Protein AF-A0A935K3E3-F1 (afdb_monomer)

Structure (mmCIF, N/CA/C/O backbone):
data_AF-A0A935K3E3-F1
#
_entry.id   AF-A0A935K3E3-F1
#
loop_
_atom_site.group_PDB
_atom_site.id
_atom_site.type_symbol
_atom_site.label_atom_id
_atom_site.label_alt_id
_atom_site.label_comp_id
_atom_site.label_asym_id
_atom_site.label_entity_id
_atom_site.label_seq_id
_atom_site.pdbx_PDB_ins_code
_atom_site.Cartn_x
_atom_site.Cartn_y
_atom_site.Cartn_z
_atom_site.occupancy
_atom_site.B_iso_or_equiv
_atom_site.auth_seq_id
_atom_site.auth_comp_id
_atom_site.auth_asym_id
_atom_site.auth_atom_id
_atom_site.pdbx_PDB_model_num
ATOM 1 N N . MET A 1 1 ? -41.004 1.869 31.968 1.00 93.19 1 MET A N 1
ATOM 2 C CA . MET A 1 1 ? -39.914 2.543 31.234 1.00 93.19 1 MET A CA 1
ATOM 3 C C . MET A 1 1 ? -40.500 3.679 30.433 1.00 93.19 1 MET A C 1
ATOM 5 O O . MET A 1 1 ? -41.587 3.502 29.916 1.00 93.19 1 MET A O 1
ATOM 9 N N . VAL A 1 2 ? -39.853 4.835 30.358 1.00 94.00 2 VAL A N 1
ATOM 10 C CA . VAL A 1 2 ? -40.319 5.938 29.501 1.00 94.00 2 VAL A CA 1
ATOM 11 C C . VAL A 1 2 ? -40.172 5.531 28.027 1.00 94.00 2 VAL A C 1
ATOM 13 O O . VAL A 1 2 ? -39.195 4.875 27.668 1.00 94.00 2 VAL A O 1
ATOM 16 N N . SER A 1 3 ? -41.163 5.844 27.190 1.00 93.00 3 SER A N 1
ATOM 17 C CA . SER A 1 3 ? -41.117 5.641 25.734 1.00 93.00 3 SER A CA 1
ATOM 18 C C . SER A 1 3 ? -40.146 6.605 25.048 1.00 93.00 3 SER A C 1
ATOM 20 O O . SER A 1 3 ? -39.813 7.651 25.595 1.00 93.00 3 SER A O 1
ATOM 22 N N . GLU A 1 4 ? -39.732 6.296 23.814 1.00 88.06 4 GLU A N 1
ATOM 23 C CA . GLU A 1 4 ? -38.853 7.179 23.023 1.00 88.06 4 GLU A CA 1
ATOM 24 C C . GLU A 1 4 ? -39.423 8.593 22.828 1.00 88.06 4 GLU A C 1
ATOM 26 O O . GLU A 1 4 ? -38.672 9.563 22.813 1.00 88.06 4 GLU A O 1
ATOM 31 N N . ASP A 1 5 ? -40.750 8.726 22.730 1.00 90.44 5 ASP A N 1
ATOM 32 C CA . ASP A 1 5 ? -41.430 10.023 22.613 1.00 90.44 5 ASP A CA 1
ATOM 33 C C . ASP A 1 5 ? -41.485 10.823 23.933 1.00 90.44 5 ASP A C 1
ATOM 35 O O . ASP A 1 5 ? -41.884 11.986 23.932 1.00 90.44 5 ASP A O 1
ATOM 39 N N . GLY A 1 6 ? -41.099 10.218 25.063 1.00 91.50 6 GLY A N 1
ATOM 40 C CA . GLY A 1 6 ? -41.090 10.849 26.382 1.00 91.50 6 GLY A CA 1
ATOM 41 C C . GLY A 1 6 ? -42.466 11.085 27.016 1.00 91.50 6 GLY A C 1
ATOM 42 O O . GLY A 1 6 ? -42.538 11.733 28.059 1.00 91.50 6 GLY A O 1
ATOM 43 N N . THR A 1 7 ? -43.554 10.591 26.418 1.00 94.56 7 THR A N 1
ATOM 44 C CA . THR A 1 7 ? -44.937 10.915 26.829 1.00 94.56 7 THR A CA 1
ATOM 45 C C . THR A 1 7 ? -45.697 9.756 27.473 1.00 94.56 7 THR A C 1
ATOM 47 O O . THR A 1 7 ? -46.700 9.988 28.150 1.00 94.56 7 THR A O 1
ATOM 50 N N . HIS A 1 8 ? -45.215 8.519 27.333 1.00 95.44 8 HIS A N 1
ATOM 51 C CA . HIS A 1 8 ? -45.858 7.322 27.874 1.00 95.44 8 HIS A CA 1
ATOM 52 C C . HIS A 1 8 ? -44.864 6.438 28.645 1.00 95.44 8 HIS A C 1
ATOM 54 O O . HIS A 1 8 ? -43.644 6.532 28.504 1.00 95.44 8 HIS A O 1
ATOM 60 N N . LEU A 1 9 ? -45.393 5.548 29.479 1.00 94.44 9 LEU A N 1
ATOM 61 C CA . LEU A 1 9 ? -44.672 4.479 30.148 1.00 94.44 9 LEU A CA 1
ATOM 62 C C . LEU A 1 9 ? -44.964 3.156 29.439 1.00 94.44 9 LEU A C 1
ATOM 64 O O . LEU A 1 9 ? -46.111 2.736 29.328 1.00 94.44 9 LEU A O 1
ATOM 68 N N . ARG A 1 10 ? -43.910 2.474 29.004 1.00 94.25 10 ARG A N 1
ATOM 69 C CA . ARG A 1 10 ? -43.918 1.082 28.558 1.00 94.25 10 ARG A CA 1
ATOM 70 C C . ARG A 1 10 ? -43.679 0.132 29.719 1.00 94.25 10 ARG A C 1
ATOM 72 O O . ARG A 1 10 ? -42.828 0.400 30.579 1.00 94.25 10 ARG A O 1
ATOM 79 N N . LEU A 1 11 ? -44.405 -0.977 29.752 1.00 92.38 11 LEU A N 1
ATOM 80 C CA . LEU A 1 11 ? -44.242 -1.971 30.806 1.00 92.38 11 LEU A CA 1
ATOM 81 C C . LEU A 1 11 ? -42.907 -2.709 30.630 1.00 92.38 11 LEU A C 1
ATOM 83 O O . LEU A 1 11 ? -42.666 -3.324 29.600 1.00 92.38 11 LEU A O 1
ATOM 87 N N . GLY A 1 12 ? -42.033 -2.638 31.639 1.00 89.06 12 GLY A N 1
ATOM 88 C CA . GLY A 1 12 ? -40.758 -3.367 31.631 1.00 89.06 12 GLY A CA 1
ATOM 89 C C . GLY A 1 12 ? -40.903 -4.803 32.139 1.00 89.06 12 GLY A C 1
ATOM 90 O O . GLY A 1 12 ? -40.470 -5.743 31.484 1.00 89.06 12 GLY A O 1
ATOM 91 N N . ALA A 1 13 ? -41.528 -4.967 33.310 1.00 89.81 13 ALA A N 1
ATOM 92 C CA . ALA A 1 13 ? -41.829 -6.262 33.914 1.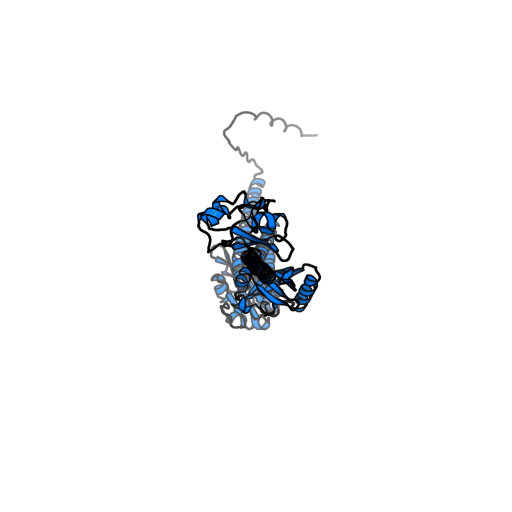00 89.81 13 ALA A CA 1
ATOM 93 C C . ALA A 1 13 ? -42.978 -6.130 34.929 1.00 89.81 13 ALA A C 1
ATOM 95 O O . ALA A 1 13 ? -43.003 -5.176 35.706 1.00 89.81 13 ALA A O 1
ATOM 96 N N . ALA A 1 14 ? -43.899 -7.097 34.951 1.00 89.56 14 ALA A N 1
ATOM 97 C CA . ALA A 1 14 ? -44.914 -7.243 36.000 1.00 89.56 14 ALA A CA 1
ATOM 98 C C . ALA A 1 14 ? -45.371 -8.712 36.124 1.00 89.56 14 ALA A C 1
ATOM 100 O O . ALA A 1 14 ? -46.440 -9.074 35.636 1.00 89.56 14 ALA A O 1
ATOM 101 N N . PRO A 1 15 ? -44.567 -9.578 36.766 1.00 85.88 15 PRO A N 1
ATOM 102 C CA . PRO A 1 15 ? -44.770 -11.030 36.735 1.00 85.88 15 PRO A CA 1
ATOM 103 C C . PRO A 1 15 ? -46.041 -11.510 37.453 1.00 85.88 15 PRO A C 1
ATOM 105 O O . PRO A 1 15 ? -46.541 -12.583 37.140 1.00 85.88 15 PRO A O 1
ATOM 108 N N . ASN A 1 16 ? -46.566 -10.721 38.395 1.00 86.69 16 ASN A N 1
ATOM 109 C CA . ASN A 1 16 ? -47.727 -11.092 39.213 1.00 86.69 16 ASN A CA 1
ATOM 110 C C . ASN A 1 16 ? -49.051 -10.486 38.713 1.00 86.69 16 ASN A C 1
ATOM 112 O O . ASN A 1 16 ? -50.074 -10.651 39.371 1.00 86.69 16 ASN A O 1
ATOM 116 N N . LEU A 1 17 ? -49.045 -9.763 37.587 1.00 84.75 17 LEU A N 1
ATOM 117 C CA . LEU A 1 17 ? -50.260 -9.203 36.987 1.00 84.75 17 LEU A CA 1
ATOM 118 C C . LEU A 1 17 ? -50.768 -10.092 35.851 1.00 84.75 17 LEU A C 1
ATOM 120 O O . LEU A 1 17 ? -49.971 -10.660 35.101 1.00 84.75 17 LEU A O 1
ATOM 124 N N . SER A 1 18 ? -52.094 -10.160 35.689 1.00 87.69 18 SER A N 1
ATOM 125 C CA . SER A 1 18 ? -52.724 -10.832 34.545 1.00 87.69 18 SER A CA 1
ATOM 126 C C . SER A 1 18 ? -52.321 -10.182 33.215 1.00 87.69 18 SER A C 1
ATOM 128 O O . SER A 1 18 ? -51.931 -9.015 33.185 1.00 87.69 18 SER A O 1
ATOM 130 N N . GLU A 1 19 ? -52.473 -10.890 32.090 1.00 86.69 19 GLU A N 1
ATOM 131 C CA . GLU A 1 19 ? -52.198 -10.316 30.760 1.00 86.69 19 GLU A CA 1
ATOM 132 C C . GLU A 1 19 ? -52.989 -9.028 30.489 1.00 86.69 19 GLU A C 1
ATOM 134 O O . GLU A 1 19 ? -52.456 -8.084 29.905 1.00 86.69 19 GLU A O 1
ATOM 139 N N . ASN A 1 20 ? -54.249 -8.965 30.933 1.00 85.38 20 ASN A N 1
ATOM 140 C CA . ASN A 1 20 ? -55.072 -7.763 30.801 1.00 85.38 20 ASN A CA 1
ATOM 141 C C . ASN A 1 20 ? -54.522 -6.615 31.657 1.00 85.38 20 ASN A C 1
ATOM 143 O O . ASN A 1 20 ? -54.441 -5.485 31.179 1.00 85.38 20 ASN A O 1
ATOM 147 N N . GLY A 1 21 ? -54.073 -6.909 32.881 1.00 84.50 21 GLY A N 1
ATOM 148 C CA . GLY A 1 21 ? -53.393 -5.936 33.737 1.00 84.50 21 GLY A CA 1
ATOM 149 C C . GLY A 1 21 ? -52.089 -5.427 33.120 1.00 84.50 21 GLY A C 1
ATOM 150 O O . GLY A 1 21 ? -51.842 -4.225 33.107 1.00 84.50 21 GLY A O 1
ATOM 151 N N . GLN A 1 22 ? -51.282 -6.314 32.533 1.00 89.44 22 GLN A N 1
ATOM 152 C CA . GLN A 1 22 ? -50.041 -5.937 31.852 1.00 89.44 22 GLN A CA 1
ATOM 153 C C . GLN A 1 22 ? -50.304 -5.027 30.642 1.00 89.44 22 GLN A C 1
ATOM 155 O O . GLN A 1 22 ? -49.686 -3.970 30.529 1.00 89.44 22 GLN A O 1
ATOM 160 N N . LYS A 1 23 ? -51.268 -5.376 29.779 1.00 87.94 23 LYS A N 1
ATOM 161 C CA . LYS A 1 23 ? -51.659 -4.553 28.617 1.00 87.94 23 LYS A CA 1
ATOM 162 C C . LYS A 1 23 ? -52.203 -3.187 29.014 1.00 87.94 23 LYS A C 1
ATOM 164 O O . LYS A 1 23 ? -51.971 -2.217 28.307 1.00 87.94 23 LYS A O 1
ATOM 169 N N . ALA A 1 24 ? -52.924 -3.107 30.127 1.00 84.88 24 ALA A N 1
ATOM 170 C CA . ALA A 1 24 ? -53.467 -1.843 30.601 1.00 84.88 24 ALA A CA 1
ATOM 171 C C . ALA A 1 24 ? -52.401 -0.896 31.176 1.00 84.88 24 ALA A C 1
ATOM 173 O O . ALA A 1 24 ? -52.590 0.320 31.175 1.00 84.88 24 ALA A O 1
ATOM 174 N N . LEU A 1 25 ? -51.292 -1.444 31.683 1.00 87.00 25 LEU A N 1
ATOM 175 C CA . LEU A 1 25 ? -50.158 -0.659 32.169 1.00 87.00 25 LEU A CA 1
ATOM 176 C C . LEU A 1 25 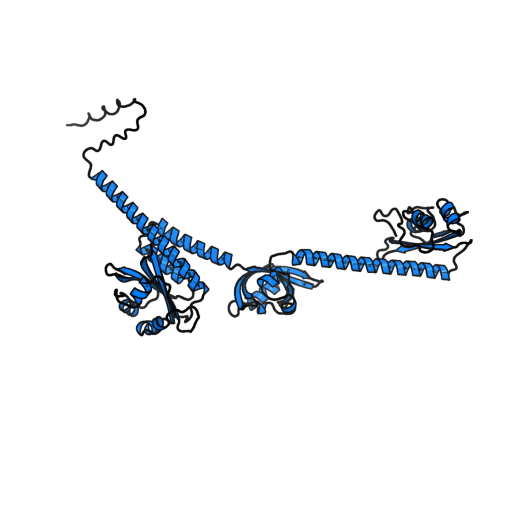? -49.158 -0.306 31.056 1.00 87.00 25 LEU A C 1
ATOM 178 O O . LEU A 1 25 ? -48.450 0.694 31.179 1.00 87.00 25 LEU A O 1
ATOM 182 N N . ASP A 1 26 ? -49.085 -1.098 29.984 1.00 90.12 26 ASP A N 1
ATOM 183 C CA . ASP A 1 26 ? -48.205 -0.835 28.846 1.00 90.12 26 ASP A CA 1
ATOM 184 C C . ASP A 1 26 ? -48.775 0.248 27.914 1.00 90.12 26 ASP A C 1
ATOM 186 O O . ASP A 1 26 ? -49.780 0.052 27.235 1.00 90.12 26 ASP A O 1
ATOM 190 N N . GLY A 1 27 ? -48.117 1.408 27.864 1.00 90.50 27 GLY A N 1
ATOM 191 C CA . GLY A 1 27 ? -48.594 2.594 27.145 1.00 90.50 27 GLY A CA 1
ATOM 192 C C . GLY A 1 27 ? -49.319 3.611 28.032 1.00 90.50 27 GLY A C 1
ATOM 193 O O . GLY A 1 27 ? -49.959 4.523 27.517 1.00 90.50 27 GLY A O 1
ATOM 194 N N . MET A 1 28 ? -49.216 3.489 29.358 1.00 90.81 28 MET A N 1
ATOM 195 C CA . MET A 1 28 ? -49.778 4.453 30.309 1.00 90.81 28 MET A CA 1
ATOM 196 C C . MET A 1 28 ? -49.213 5.864 30.075 1.00 90.81 28 MET A C 1
ATOM 198 O O . MET A 1 28 ? -48.002 6.039 30.017 1.00 90.81 28 MET A O 1
ATOM 202 N N . ALA A 1 29 ? -50.061 6.889 29.993 1.00 94.06 29 ALA A N 1
ATOM 203 C CA . ALA A 1 29 ? -49.600 8.267 29.812 1.00 94.06 29 ALA A CA 1
ATOM 204 C C . ALA A 1 29 ? -48.823 8.798 31.033 1.00 94.06 29 ALA A C 1
ATOM 206 O O . ALA A 1 29 ? -49.185 8.546 32.185 1.00 94.06 29 ALA A O 1
ATOM 207 N N . ILE A 1 30 ? -47.782 9.593 30.778 1.00 95.69 30 ILE A N 1
ATOM 208 C CA . ILE A 1 30 ? -47.071 10.364 31.802 1.00 95.69 30 ILE A CA 1
ATOM 209 C C . ILE A 1 30 ? -47.857 11.656 32.040 1.00 95.69 30 ILE A C 1
ATOM 211 O O . ILE A 1 30 ? -47.623 12.677 31.393 1.00 95.69 30 ILE A O 1
ATOM 215 N N . ALA A 1 31 ? -48.828 11.604 32.950 1.00 94.88 31 ALA A N 1
ATOM 216 C CA . ALA A 1 31 ? -49.667 12.747 33.289 1.00 94.88 31 ALA A CA 1
ATOM 217 C C . ALA A 1 31 ? -50.160 12.699 34.741 1.00 94.88 31 ALA A C 1
ATOM 219 O O . ALA A 1 31 ? -50.193 11.652 35.392 1.00 94.88 31 ALA A O 1
ATOM 220 N N . GLU A 1 32 ? -50.564 13.865 35.241 1.00 94.88 32 GLU A N 1
ATOM 221 C CA . GLU A 1 32 ? -51.205 14.010 36.544 1.00 94.88 32 GLU A CA 1
ATOM 222 C C . GLU A 1 32 ? -52.512 13.203 36.607 1.00 94.88 32 GLU A C 1
ATOM 224 O O . GLU A 1 32 ? -53.342 13.280 35.702 1.00 94.88 32 GLU A O 1
ATOM 229 N N . GLY A 1 33 ? -52.712 12.440 37.684 1.00 90.88 33 GLY A N 1
ATOM 230 C CA . GLY A 1 33 ? -53.932 11.653 37.881 1.00 90.88 33 GLY A CA 1
ATOM 231 C C . GLY A 1 33 ? -53.968 10.305 37.155 1.00 90.88 33 GLY A C 1
ATOM 232 O O . GLY A 1 33 ? -54.998 9.636 37.184 1.00 90.88 33 GLY A O 1
ATOM 233 N N . VAL A 1 34 ? -52.867 9.878 36.530 1.00 91.88 34 VAL A N 1
ATOM 234 C CA . VAL A 1 34 ? -52.783 8.605 35.796 1.00 91.88 34 VAL A CA 1
ATOM 235 C C . VAL A 1 34 ? -52.111 7.541 36.666 1.00 91.88 34 VAL A C 1
ATOM 237 O O . VAL A 1 34 ? -50.931 7.223 36.514 1.00 91.88 34 VAL A O 1
ATOM 240 N N . GLY A 1 35 ? -52.862 7.004 37.630 1.00 91.75 35 GLY A N 1
ATOM 241 C CA . GLY A 1 35 ? -52.380 5.985 38.565 1.00 91.75 35 GLY A CA 1
ATOM 242 C C . GLY A 1 35 ? -51.207 6.461 39.429 1.00 91.75 35 GLY A C 1
ATOM 243 O O . GLY A 1 35 ? -50.844 7.640 39.434 1.00 91.75 35 GLY A O 1
ATOM 244 N N . ALA A 1 36 ? -50.587 5.539 40.170 1.00 92.50 36 ALA A N 1
ATOM 245 C CA . ALA A 1 36 ? -49.370 5.852 40.923 1.00 92.50 36 ALA A CA 1
ATOM 246 C C . ALA A 1 36 ? -48.189 6.120 39.969 1.00 92.50 36 ALA A C 1
ATOM 248 O O . ALA A 1 36 ? -47.528 7.149 40.082 1.0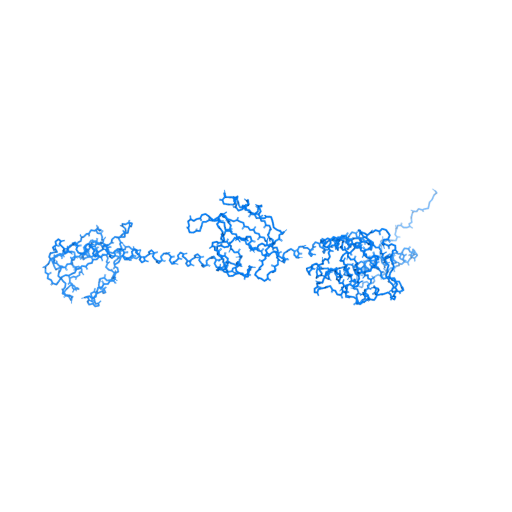0 92.50 36 ALA A O 1
ATOM 249 N N . SER A 1 37 ? -47.971 5.238 38.987 1.00 93.56 37 SER A N 1
ATOM 250 C CA . SER A 1 37 ? -46.815 5.283 38.081 1.00 93.56 37 SER A CA 1
ATOM 251 C C . SER A 1 37 ? -46.819 6.486 37.132 1.00 93.56 37 SER A C 1
ATOM 253 O O . SER A 1 37 ? -45.843 7.231 37.100 1.00 93.56 37 SER A O 1
ATOM 255 N N . GLY A 1 38 ? -47.907 6.736 36.395 1.00 94.31 38 GLY A N 1
ATOM 256 C CA . GLY A 1 38 ? -47.985 7.871 35.464 1.00 94.31 38 GLY A CA 1
ATOM 257 C C . GLY A 1 38 ? -47.854 9.213 36.185 1.00 94.31 38 GLY A C 1
ATOM 258 O O . GLY A 1 38 ? -47.096 10.083 35.752 1.00 94.31 38 GLY A O 1
ATOM 259 N N . THR A 1 39 ? -48.486 9.334 37.357 1.00 95.50 39 THR A N 1
ATOM 260 C CA . THR A 1 39 ? -48.362 10.533 38.196 1.00 95.50 39 THR A CA 1
ATOM 261 C C . THR A 1 39 ? -46.947 10.699 38.763 1.00 95.50 39 THR A C 1
ATOM 263 O O . THR A 1 39 ? -46.427 11.814 38.767 1.00 95.50 39 THR A O 1
ATOM 266 N N . ALA A 1 40 ? -46.290 9.624 39.219 1.00 95.38 40 ALA A N 1
ATOM 267 C CA . ALA A 1 40 ? -44.921 9.695 39.744 1.00 95.38 40 ALA A CA 1
ATOM 268 C C . ALA A 1 40 ? -43.911 10.118 38.671 1.00 95.38 40 ALA A C 1
ATOM 270 O O . ALA A 1 40 ? -43.046 10.961 38.922 1.00 95.38 40 ALA A O 1
ATOM 271 N N . ALA A 1 41 ? -44.063 9.583 37.458 1.00 96.00 41 ALA A N 1
ATOM 272 C CA . ALA A 1 41 ? -43.296 9.991 36.290 1.00 96.00 41 ALA A CA 1
ATOM 273 C C . ALA A 1 41 ? -43.505 11.480 35.969 1.00 96.00 41 ALA A C 1
ATOM 275 O O . ALA A 1 41 ? -42.532 12.219 35.819 1.00 96.00 41 ALA A O 1
ATOM 276 N N . PHE A 1 42 ? -44.761 11.935 35.926 1.00 96.25 42 PHE A N 1
ATOM 277 C CA . PHE A 1 42 ? -45.110 13.322 35.607 1.00 96.25 42 PHE A CA 1
ATOM 278 C C . PHE A 1 42 ? -44.557 14.308 36.640 1.00 96.25 42 PHE A C 1
ATOM 280 O O . PHE A 1 42 ? -43.928 15.306 36.290 1.00 96.25 42 PHE A O 1
ATOM 287 N N . ARG A 1 43 ? -44.744 14.000 37.927 1.00 95.75 43 ARG A N 1
ATOM 288 C CA . ARG A 1 43 ? -44.279 14.839 39.038 1.00 95.75 43 ARG A CA 1
ATOM 289 C C . ARG A 1 43 ? -42.775 14.747 39.277 1.00 95.75 43 ARG A C 1
ATOM 291 O O . ARG A 1 43 ? -42.246 15.579 40.009 1.00 95.75 43 ARG A O 1
ATOM 298 N N . LYS A 1 44 ? -42.097 13.737 38.715 1.00 94.81 44 LYS A N 1
ATOM 299 C CA . LYS A 1 44 ? -40.707 13.375 39.050 1.00 94.81 44 LYS A CA 1
ATOM 300 C C . LYS A 1 44 ? -40.507 13.205 40.560 1.00 94.81 44 LYS A C 1
ATOM 302 O O . LYS A 1 44 ? -39.474 13.568 41.116 1.00 94.81 44 LYS A O 1
ATOM 307 N N . ALA A 1 45 ? -41.520 12.661 41.221 1.00 94.38 45 ALA A N 1
ATOM 308 C CA . ALA A 1 45 ? -41.554 12.483 42.660 1.00 94.38 45 ALA A CA 1
ATOM 309 C C . ALA A 1 45 ? -42.337 11.221 43.002 1.00 94.38 45 ALA A C 1
ATOM 311 O O . ALA A 1 45 ? -43.215 10.794 42.255 1.00 94.38 45 ALA A O 1
ATOM 312 N N . ARG A 1 46 ? -42.021 10.651 44.160 1.00 93.25 46 ARG A N 1
ATOM 313 C CA . ARG A 1 46 ? -42.763 9.552 44.771 1.00 93.25 46 ARG A CA 1
ATOM 314 C C . ARG A 1 46 ? -44.264 9.845 44.814 1.00 93.25 46 ARG A C 1
ATOM 316 O O . ARG A 1 46 ? -44.676 10.939 45.209 1.00 93.25 46 ARG A O 1
ATOM 323 N N . VAL A 1 47 ? -45.075 8.845 44.473 1.00 94.31 47 VAL A N 1
ATOM 324 C CA . VAL A 1 47 ? -46.537 8.900 44.600 1.00 94.31 47 VAL A CA 1
ATOM 325 C C . VAL A 1 47 ? -47.046 7.641 45.285 1.00 94.31 47 VAL A C 1
ATOM 327 O O . VAL A 1 47 ? -46.699 6.526 44.903 1.00 94.31 47 VAL A O 1
ATOM 330 N N . GLU A 1 48 ? -47.921 7.844 46.263 1.00 92.56 48 GLU A N 1
ATOM 331 C CA . GLU A 1 48 ? -48.648 6.795 46.969 1.00 92.56 48 GLU A CA 1
ATOM 332 C C . GLU A 1 48 ? -50.155 6.989 46.766 1.00 92.56 48 GLU A C 1
ATOM 334 O O . GLU A 1 48 ? -50.667 8.114 46.733 1.00 92.56 48 GLU A O 1
ATOM 339 N N . ILE A 1 49 ? -50.856 5.873 46.606 1.00 92.56 49 ILE A N 1
ATOM 340 C CA . ILE A 1 49 ? -52.307 5.749 46.595 1.00 92.56 49 ILE A CA 1
ATOM 341 C C . ILE A 1 49 ? -52.645 4.680 47.629 1.00 92.56 49 ILE A C 1
ATOM 343 O O . ILE A 1 49 ? -52.386 3.503 47.396 1.00 92.56 49 ILE A O 1
ATOM 347 N N . GLN A 1 50 ? -53.228 5.084 48.757 1.00 91.56 50 GLN A N 1
ATOM 348 C CA . GLN A 1 50 ? -53.625 4.152 49.823 1.00 91.56 50 GLN A CA 1
ATOM 349 C C . GLN A 1 50 ? -54.834 3.300 49.416 1.00 91.56 50 GLN A C 1
ATOM 351 O O . GLN A 1 50 ? -54.954 2.151 49.831 1.00 91.56 50 GLN A O 1
ATOM 356 N N . ASN A 1 51 ? -55.711 3.867 48.580 1.00 92.19 51 ASN A N 1
ATOM 357 C CA . ASN A 1 51 ? -56.924 3.223 48.098 1.00 92.19 51 ASN A CA 1
ATOM 358 C C . ASN A 1 51 ? -57.310 3.753 46.702 1.00 92.19 51 ASN A C 1
ATOM 360 O O . ASN A 1 51 ? -57.747 4.893 46.541 1.00 92.19 51 ASN A O 1
ATOM 364 N N . ILE A 1 52 ? -57.146 2.921 45.671 1.00 91.31 52 ILE A N 1
ATOM 365 C CA . ILE A 1 52 ? -57.396 3.242 44.253 1.00 91.31 52 ILE A CA 1
ATOM 366 C C . ILE A 1 52 ? -58.874 3.575 43.981 1.00 91.31 52 ILE A C 1
ATOM 368 O O . ILE A 1 52 ? -59.190 4.344 43.064 1.00 91.31 52 ILE A O 1
ATOM 372 N N . PHE A 1 53 ? -59.798 3.033 44.777 1.00 91.25 53 PHE A N 1
ATOM 373 C CA . PHE A 1 53 ? -61.236 3.228 44.585 1.00 91.25 53 PHE A CA 1
ATOM 374 C C . PHE A 1 53 ? -61.735 4.570 45.129 1.00 91.25 53 PHE A C 1
ATOM 376 O O . PHE A 1 53 ? -62.757 5.071 44.657 1.00 91.25 53 PHE A O 1
ATOM 383 N N . THR A 1 54 ? -61.002 5.192 46.056 1.00 92.69 54 THR A N 1
ATOM 384 C CA . THR A 1 54 ? -61.353 6.496 46.641 1.00 92.69 54 THR A CA 1
ATOM 385 C C . THR A 1 54 ? -60.443 7.627 46.162 1.00 92.69 54 THR A C 1
ATOM 387 O O . THR A 1 54 ? -60.909 8.757 46.017 1.00 92.69 54 THR A O 1
ATOM 390 N N . ASP A 1 55 ? -59.180 7.343 45.833 1.00 92.31 55 ASP A N 1
ATOM 391 C CA . ASP A 1 55 ? -58.228 8.346 45.355 1.00 92.31 55 ASP A CA 1
ATOM 392 C C . ASP A 1 55 ? -58.535 8.778 43.900 1.00 92.31 55 ASP A C 1
ATOM 394 O O . ASP A 1 55 ? -58.707 7.921 43.022 1.00 92.31 55 ASP A O 1
ATOM 398 N N . PRO A 1 56 ? -58.574 10.093 43.594 1.00 91.06 56 PRO A N 1
ATOM 399 C CA . PRO A 1 56 ? -58.777 10.593 42.233 1.00 91.06 56 PRO A CA 1
ATOM 400 C C . PRO A 1 56 ? -57.750 10.076 41.216 1.00 91.06 56 PRO A C 1
ATOM 402 O O . PRO A 1 56 ? -58.110 9.802 40.074 1.00 91.06 56 PRO A O 1
ATOM 405 N N . LYS A 1 57 ? -56.488 9.872 41.626 1.00 91.44 57 LYS A N 1
ATOM 406 C CA . LYS A 1 57 ? -55.415 9.360 40.751 1.00 91.44 57 LYS A CA 1
ATOM 407 C C . LYS A 1 57 ? -55.668 7.916 40.303 1.00 91.44 57 LYS A C 1
ATOM 409 O O . LYS A 1 57 ? -55.109 7.469 39.309 1.00 91.44 57 LYS A O 1
ATOM 414 N N . GLY A 1 58 ? -56.493 7.169 41.038 1.00 87.50 58 GLY A N 1
ATOM 415 C CA . GLY A 1 58 ? -56.844 5.786 40.722 1.00 87.50 58 GLY A CA 1
ATOM 416 C C . GLY A 1 58 ? -57.988 5.641 39.716 1.00 87.50 58 GLY A C 1
ATOM 417 O O . GLY A 1 58 ? -58.190 4.543 39.203 1.00 87.50 58 GLY A O 1
ATOM 418 N N . GLN A 1 59 ? -58.727 6.716 39.405 1.00 89.62 59 GLN A N 1
ATOM 419 C CA . GLN A 1 59 ? -60.008 6.651 38.685 1.00 89.62 59 GLN A CA 1
ATOM 420 C C . GLN A 1 59 ? -59.933 5.884 37.357 1.00 89.62 59 GLN A C 1
ATOM 422 O O . GLN A 1 59 ? -60.788 5.039 37.101 1.00 89.62 59 GLN A O 1
ATOM 427 N N . ALA A 1 60 ? -58.903 6.138 36.546 1.00 86.44 60 ALA A N 1
ATOM 428 C CA . ALA A 1 60 ? -58.727 5.501 35.239 1.00 86.44 60 ALA A CA 1
ATOM 429 C C . ALA A 1 60 ? -58.387 3.998 35.313 1.00 86.44 60 ALA A C 1
ATOM 431 O O . ALA A 1 60 ? -58.523 3.295 34.317 1.00 86.44 60 ALA A O 1
ATOM 432 N N . PHE A 1 61 ? -57.970 3.496 36.481 1.00 87.81 61 PHE A N 1
ATOM 433 C CA . PHE A 1 61 ? -57.471 2.129 36.659 1.00 87.81 61 PHE A CA 1
ATOM 434 C C . PHE A 1 61 ? -58.333 1.273 37.594 1.00 87.81 61 PHE A C 1
ATOM 436 O O . PHE A 1 61 ? -57.972 0.130 37.846 1.00 87.81 61 PHE A O 1
ATOM 443 N N . ARG A 1 62 ? -59.479 1.770 38.088 1.00 90.25 62 ARG A N 1
ATOM 444 C CA . ARG A 1 62 ? -60.330 1.046 39.058 1.00 90.25 62 ARG A CA 1
ATOM 445 C C . ARG A 1 62 ? -60.808 -0.314 38.559 1.00 90.25 62 ARG A C 1
ATOM 447 O O . ARG A 1 62 ? -60.745 -1.274 39.310 1.00 90.25 62 ARG A O 1
ATOM 454 N N . GLN A 1 63 ? -61.236 -0.397 37.300 1.00 88.00 63 GLN A N 1
ATOM 455 C CA . GLN A 1 63 ? -61.691 -1.660 36.716 1.00 88.00 63 GLN A CA 1
ATOM 456 C C . GLN A 1 63 ? -60.558 -2.699 36.678 1.00 88.00 63 GLN A C 1
ATOM 458 O O . GLN A 1 63 ? -60.722 -3.827 37.123 1.00 88.00 63 GLN A O 1
ATOM 463 N N . ILE A 1 64 ? -59.374 -2.292 36.214 1.00 86.44 64 ILE A N 1
ATOM 464 C CA . ILE A 1 64 ? -58.189 -3.162 36.164 1.00 86.44 64 ILE A CA 1
ATOM 465 C C . ILE A 1 64 ? -57.733 -3.544 37.576 1.00 86.44 64 ILE A C 1
ATOM 467 O O . ILE A 1 64 ? -57.304 -4.674 37.803 1.00 86.44 64 ILE A O 1
ATOM 471 N N . ALA A 1 65 ? -57.822 -2.608 38.521 1.00 87.62 65 ALA A N 1
ATOM 472 C CA . ALA A 1 65 ? -57.494 -2.834 39.918 1.00 87.62 65 ALA A CA 1
ATOM 473 C C . ALA A 1 65 ? -58.437 -3.869 40.551 1.00 87.62 65 ALA A C 1
ATOM 475 O O . ALA A 1 65 ? -57.957 -4.786 41.205 1.00 87.62 65 ALA A O 1
ATOM 476 N N . GLU A 1 66 ? -59.743 -3.805 40.284 1.00 89.00 66 GLU A N 1
ATOM 477 C CA . GLU A 1 66 ? -60.721 -4.804 40.736 1.00 89.00 66 GLU A CA 1
ATOM 478 C C . GLU A 1 66 ? -60.439 -6.193 40.143 1.00 89.00 66 GLU A C 1
ATOM 480 O O . GLU A 1 66 ? -60.337 -7.172 40.880 1.00 89.00 66 GLU A O 1
ATOM 485 N N . GLU A 1 67 ? -60.206 -6.275 38.830 1.00 86.62 67 GLU A N 1
ATOM 486 C CA . GLU A 1 67 ? -59.910 -7.534 38.127 1.00 86.62 67 GLU A CA 1
ATOM 487 C C . GLU A 1 67 ? -58.610 -8.212 38.601 1.00 86.62 67 GLU A C 1
ATOM 489 O O . GLU A 1 67 ? -58.479 -9.432 38.508 1.00 86.62 67 GLU A O 1
ATOM 494 N N . ASN A 1 68 ? -57.643 -7.436 39.103 1.00 84.31 68 ASN A N 1
ATOM 495 C CA . ASN A 1 68 ? -56.337 -7.930 39.553 1.00 84.31 68 ASN A CA 1
ATOM 496 C C . ASN A 1 68 ? -56.173 -7.908 41.083 1.00 84.31 68 ASN A C 1
ATOM 498 O O . ASN A 1 68 ? -55.079 -8.187 41.573 1.00 84.31 68 ASN A O 1
ATOM 502 N N . GLY A 1 69 ? -57.227 -7.572 41.835 1.00 87.31 69 GLY A N 1
ATOM 503 C CA . GLY A 1 69 ? -57.181 -7.482 43.295 1.00 87.31 69 GLY A CA 1
ATOM 504 C C . GLY A 1 69 ? -56.154 -6.469 43.808 1.00 87.31 69 GLY A C 1
ATOM 505 O O . GLY A 1 69 ? -55.439 -6.759 44.760 1.00 87.31 69 GLY A O 1
ATOM 506 N N . LEU A 1 70 ? -56.033 -5.310 43.160 1.00 88.31 70 LEU A N 1
ATOM 507 C CA . LEU A 1 70 ? -55.151 -4.212 43.558 1.00 88.31 70 LEU A CA 1
ATOM 508 C C . LEU A 1 70 ? -55.966 -3.140 44.283 1.00 88.31 70 LEU A C 1
ATOM 510 O O . LEU A 1 70 ? -57.010 -2.705 43.803 1.00 88.31 70 LEU A O 1
ATOM 514 N N . PHE A 1 71 ? -55.467 -2.673 45.418 1.00 90.31 71 PHE A N 1
ATOM 515 C CA . PHE A 1 71 ? -56.170 -1.733 46.287 1.00 90.31 71 PHE A CA 1
ATOM 516 C C . PHE A 1 71 ? -55.320 -0.504 46.588 1.00 90.31 71 PHE A C 1
ATOM 518 O O . PHE A 1 71 ? -55.799 0.617 46.446 1.00 90.31 71 PHE A O 1
ATOM 525 N N . ALA A 1 72 ? -54.041 -0.700 46.904 1.00 90.62 72 ALA A N 1
ATOM 526 C CA . ALA A 1 72 ? -53.072 0.372 47.098 1.00 90.62 72 ALA A CA 1
ATOM 527 C C . ALA A 1 72 ? -51.953 0.290 46.053 1.00 90.62 72 ALA A C 1
ATOM 529 O O . ALA A 1 72 ? -51.641 -0.786 45.534 1.00 90.62 72 ALA A O 1
ATOM 530 N N . GLY A 1 73 ? -51.333 1.427 45.750 1.00 89.69 73 GLY A N 1
ATOM 531 C CA . GLY A 1 73 ? -50.249 1.531 44.783 1.00 89.69 73 GLY A CA 1
ATOM 532 C C . GLY A 1 73 ? -49.201 2.545 45.209 1.00 89.69 73 GLY A C 1
ATOM 533 O O . GLY A 1 73 ? -49.519 3.651 45.636 1.00 89.69 73 GLY A O 1
ATOM 534 N N . TRP A 1 74 ? -47.943 2.177 45.040 1.00 90.69 74 TRP A N 1
ATOM 535 C CA . TRP A 1 74 ? -46.784 3.009 45.305 1.00 90.69 74 TRP A CA 1
ATOM 536 C C . TRP A 1 74 ? -45.917 3.061 44.060 1.00 90.69 74 TRP A C 1
ATOM 538 O O . TRP A 1 74 ? -45.672 2.020 43.456 1.00 90.69 74 TRP A O 1
ATOM 548 N N . ALA A 1 75 ? -45.415 4.237 43.693 1.00 93.12 75 ALA A N 1
ATOM 549 C CA . ALA A 1 75 ? -44.471 4.380 42.595 1.00 93.12 75 ALA A CA 1
ATOM 550 C C . ALA A 1 75 ? -43.319 5.325 42.948 1.00 93.12 75 ALA A C 1
ATOM 552 O O . ALA A 1 75 ? -43.527 6.456 43.392 1.00 93.12 75 ALA A O 1
ATOM 553 N N . GLU A 1 76 ? -42.103 4.854 42.686 1.00 94.06 76 GLU A N 1
ATOM 554 C CA . GLU A 1 76 ? -40.874 5.641 42.704 1.00 94.06 76 GLU A CA 1
ATOM 555 C C . GLU A 1 76 ? -40.433 5.940 41.270 1.00 94.06 76 GLU A C 1
ATOM 557 O O . GLU A 1 76 ? -40.353 5.016 40.454 1.00 94.06 76 GLU A O 1
ATOM 562 N N . PRO A 1 77 ? -40.101 7.192 40.925 1.00 95.31 77 PRO A N 1
ATOM 563 C CA . PRO A 1 77 ? -39.418 7.472 39.671 1.00 95.31 77 PRO A CA 1
ATOM 564 C C . PRO A 1 77 ? -38.018 6.837 39.662 1.00 95.31 77 PRO A C 1
ATOM 566 O O . PRO A 1 77 ? -37.312 6.813 40.673 1.00 95.31 77 PRO A O 1
ATOM 569 N N . ILE A 1 78 ? -37.618 6.323 38.502 1.00 95.25 78 ILE A N 1
ATOM 570 C CA . ILE A 1 78 ? -36.278 5.798 38.224 1.00 95.25 78 ILE A CA 1
ATOM 571 C C . ILE A 1 78 ? -35.539 6.877 37.439 1.00 95.25 78 ILE A C 1
ATOM 573 O O . ILE A 1 78 ? -35.948 7.209 36.324 1.00 95.25 78 ILE A O 1
ATOM 577 N N . PHE A 1 79 ? -34.456 7.407 38.003 1.00 93.00 79 PHE A N 1
ATOM 578 C CA . PHE A 1 79 ? -33.628 8.419 37.347 1.00 93.00 79 PHE A CA 1
ATOM 579 C C . PHE A 1 79 ? -32.300 7.836 36.884 1.00 93.00 79 PHE A C 1
ATOM 581 O O . PHE A 1 79 ? -31.670 7.073 37.614 1.00 93.00 79 PHE A O 1
ATOM 588 N N . GLY A 1 80 ? -31.875 8.217 35.684 1.00 89.56 80 GLY A N 1
ATOM 589 C CA . GLY A 1 80 ? -30.544 7.922 35.179 1.00 89.56 80 GLY A CA 1
ATOM 590 C C . GLY A 1 80 ? -29.484 8.829 35.795 1.00 89.56 80 GLY A C 1
ATOM 591 O O . GLY A 1 80 ? -29.761 9.712 36.611 1.00 89.56 80 GLY A O 1
ATOM 592 N N . THR A 1 81 ? -28.233 8.605 35.407 1.00 84.31 81 THR A N 1
ATOM 593 C CA . THR A 1 81 ? -27.079 9.312 35.979 1.00 84.31 81 THR A CA 1
ATOM 594 C C . THR A 1 81 ? -27.027 10.794 35.605 1.00 84.31 81 THR A C 1
ATOM 596 O O . THR A 1 81 ? -26.349 11.554 36.291 1.00 84.31 81 THR A O 1
ATOM 599 N N . ALA A 1 82 ? -27.727 11.219 34.548 1.00 84.38 82 ALA A N 1
ATOM 600 C CA . ALA A 1 82 ? -27.841 12.623 34.154 1.00 84.38 82 ALA A CA 1
ATOM 601 C C . ALA A 1 82 ? -29.128 13.291 34.688 1.00 84.38 82 ALA A C 1
ATOM 603 O O . ALA A 1 82 ? -29.404 14.445 34.357 1.00 84.38 82 ALA A O 1
ATOM 604 N N . GLY A 1 83 ? -29.901 12.603 35.540 1.00 86.19 83 GLY A N 1
ATOM 605 C CA . GLY A 1 83 ? -31.160 13.100 36.110 1.00 86.19 83 GLY A CA 1
ATOM 606 C C . GLY A 1 83 ? -32.370 12.970 35.176 1.00 86.19 83 GLY A C 1
ATOM 607 O O . GLY A 1 83 ? -33.450 13.490 35.465 1.00 86.19 83 GLY A O 1
ATOM 608 N N . GLU A 1 84 ? -32.207 12.282 34.051 1.00 91.94 84 GLU A N 1
ATOM 609 C CA . GLU A 1 84 ? -33.273 11.919 33.131 1.00 91.94 84 GLU A CA 1
ATOM 610 C C . GLU A 1 84 ? -34.202 10.866 33.748 1.00 91.94 84 GLU A C 1
ATOM 612 O O . GLU A 1 84 ? -33.764 9.971 34.469 1.00 91.94 84 GLU A O 1
ATOM 617 N N . LEU A 1 85 ? -35.505 10.963 33.474 1.00 94.31 85 LEU A N 1
ATOM 618 C CA . LEU A 1 85 ? -36.471 9.965 33.927 1.00 94.31 85 LEU A CA 1
ATOM 619 C C . LEU A 1 85 ? -36.398 8.743 33.004 1.00 94.31 85 LEU A C 1
ATOM 621 O O . LEU A 1 85 ? -36.750 8.834 31.832 1.00 94.31 85 LEU A O 1
ATOM 625 N N . LEU A 1 86 ? -35.987 7.596 33.540 1.00 93.88 86 LEU A N 1
ATOM 626 C CA . LEU A 1 86 ? -35.909 6.328 32.807 1.00 93.88 86 LEU A CA 1
ATOM 627 C C . LEU A 1 86 ? -37.213 5.528 32.900 1.00 93.88 86 LEU A C 1
ATOM 629 O O . LEU A 1 86 ? -37.542 4.727 32.024 1.00 93.88 86 LEU A O 1
ATOM 633 N N . GLY A 1 87 ? -37.985 5.726 33.965 1.00 94.75 87 GLY A N 1
ATOM 634 C CA . GLY A 1 87 ? -39.234 5.013 34.192 1.00 94.75 87 GLY A CA 1
ATOM 635 C C . GLY A 1 87 ? -39.728 5.171 35.617 1.00 94.75 87 GLY A C 1
ATOM 636 O O . GLY A 1 87 ? -39.368 6.113 36.314 1.00 94.75 87 GLY A O 1
ATOM 637 N N . THR A 1 88 ? -40.541 4.218 36.051 1.00 94.69 88 THR A N 1
ATOM 638 C CA . THR A 1 88 ? -41.049 4.141 37.419 1.00 94.69 88 THR A CA 1
ATOM 639 C C . THR A 1 88 ? -40.967 2.711 37.914 1.00 94.69 88 THR A C 1
ATOM 641 O O . THR A 1 88 ? -41.284 1.784 37.165 1.00 94.69 88 THR A O 1
ATOM 644 N N . PHE A 1 89 ? -40.593 2.544 39.173 1.00 93.38 89 PHE A N 1
ATOM 645 C CA . PHE A 1 89 ? -40.679 1.287 39.894 1.00 93.38 89 PHE A CA 1
ATOM 646 C C . PHE A 1 89 ? -41.922 1.334 40.778 1.00 93.38 89 PHE A C 1
ATOM 648 O O . PHE A 1 89 ? -42.032 2.223 41.621 1.00 93.38 89 PHE A O 1
ATOM 655 N N . ALA A 1 90 ? -42.861 0.411 40.577 1.00 91.12 90 ALA A N 1
ATOM 656 C CA . ALA A 1 90 ? -44.130 0.422 41.292 1.00 91.12 90 ALA A CA 1
ATOM 657 C C . ALA A 1 90 ? -44.392 -0.887 42.038 1.00 91.12 90 ALA A C 1
ATOM 659 O O . ALA A 1 90 ? -44.043 -1.966 41.562 1.00 91.12 90 ALA A O 1
ATOM 660 N N . ALA A 1 91 ? -45.035 -0.772 43.196 1.00 89.50 91 ALA A N 1
ATOM 661 C CA . ALA A 1 91 ? -45.547 -1.885 43.979 1.00 89.50 91 ALA A CA 1
ATOM 662 C C . ALA A 1 91 ? -47.027 -1.664 44.286 1.00 89.50 91 ALA A C 1
ATOM 664 O O . ALA A 1 91 ? -47.476 -0.531 44.456 1.00 89.50 91 ALA A O 1
ATOM 665 N N . TYR A 1 92 ? -47.774 -2.759 44.364 1.00 88.75 92 TYR A N 1
ATOM 666 C CA . TYR A 1 92 ? -49.209 -2.743 44.614 1.00 88.75 92 TYR A CA 1
ATOM 667 C C . TYR A 1 92 ? -49.558 -3.733 45.723 1.00 88.75 92 TYR A C 1
ATOM 669 O O . TYR A 1 92 ? -48.899 -4.764 45.864 1.00 88.75 92 TYR A O 1
ATOM 677 N N . HIS A 1 93 ? -50.600 -3.422 46.489 1.00 87.50 93 HIS A N 1
ATOM 678 C CA . HIS A 1 93 ? -51.112 -4.262 47.572 1.00 87.50 93 HIS A CA 1
ATOM 679 C C . HIS A 1 93 ? -52.600 -4.547 47.375 1.00 87.50 93 HIS A C 1
ATOM 681 O O . HIS A 1 93 ? -53.313 -3.715 46.816 1.00 87.50 93 HIS A O 1
ATOM 687 N N . ALA A 1 94 ? -53.061 -5.705 47.855 1.00 85.81 94 ALA A N 1
ATOM 688 C CA . ALA A 1 94 ? -54.449 -6.157 47.721 1.00 85.81 94 ALA A CA 1
ATOM 689 C C . ALA A 1 94 ? -55.415 -5.586 48.772 1.00 85.81 94 ALA A C 1
ATOM 691 O O . ALA A 1 94 ? -56.623 -5.781 48.674 1.00 85.81 94 ALA A O 1
ATOM 692 N N . GLU A 1 95 ? -54.889 -4.860 49.756 1.00 85.81 95 GLU A N 1
ATOM 693 C CA . GLU A 1 95 ? -55.652 -4.231 50.832 1.00 85.81 95 GLU A CA 1
ATOM 694 C C . GLU A 1 95 ? -55.255 -2.758 50.962 1.00 85.81 95 GLU A C 1
ATOM 696 O O . GLU A 1 95 ? -54.221 -2.332 50.434 1.00 85.81 95 GLU A O 1
ATOM 701 N N . GLU A 1 96 ? -56.085 -1.978 51.657 1.00 84.38 96 GLU A N 1
ATOM 702 C CA . GLU A 1 96 ? -55.766 -0.593 51.997 1.00 84.38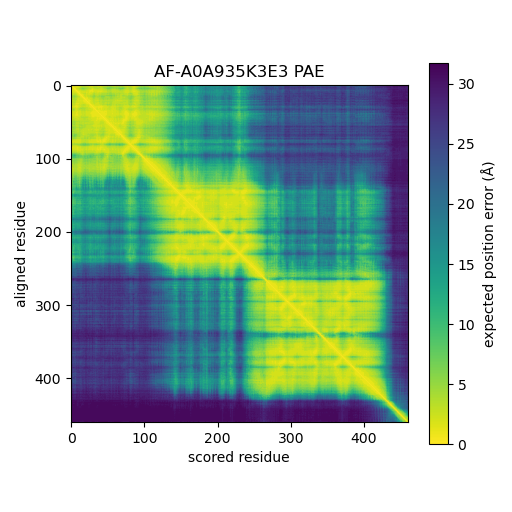 96 GLU A CA 1
ATOM 703 C C . GLU A 1 96 ? -54.486 -0.558 52.831 1.00 84.38 96 GLU A C 1
ATOM 705 O O . GLU A 1 96 ? -54.356 -1.234 53.853 1.00 84.38 96 GLU A O 1
ATOM 710 N N . TYR A 1 97 ? -53.501 0.188 52.344 1.00 81.94 97 TYR A N 1
ATOM 711 C CA . TYR A 1 97 ? -52.139 0.031 52.816 1.00 81.94 97 TYR A CA 1
ATOM 712 C C . TYR A 1 97 ? -51.374 1.348 52.744 1.00 81.94 97 TYR A C 1
ATOM 714 O O . TYR A 1 97 ? -51.468 2.090 51.769 1.00 81.94 97 TYR A O 1
ATOM 722 N N . THR A 1 98 ? -50.611 1.627 53.802 1.00 81.94 98 THR A N 1
ATOM 723 C CA . THR A 1 98 ? -49.651 2.735 53.866 1.00 81.94 98 THR A CA 1
ATOM 724 C C . THR A 1 98 ? -48.265 2.161 54.094 1.00 81.94 98 THR A C 1
ATOM 726 O O . THR A 1 98 ? -48.052 1.425 55.063 1.00 81.94 98 THR A O 1
ATOM 729 N N . ALA A 1 99 ? -47.316 2.487 53.222 1.00 79.56 99 ALA A N 1
ATOM 730 C CA . ALA A 1 99 ? -45.981 1.910 53.317 1.00 79.56 99 ALA A CA 1
ATOM 731 C C . ALA A 1 99 ? -45.229 2.439 54.549 1.00 79.56 99 ALA A C 1
ATOM 733 O O . ALA A 1 99 ? -45.118 3.651 54.754 1.00 79.56 99 ALA A O 1
ATOM 734 N N . SER A 1 100 ? -44.653 1.537 55.351 1.00 86.06 100 SER A N 1
ATOM 735 C CA . SER A 1 100 ? -43.761 1.925 56.452 1.00 86.06 100 SER A CA 1
ATOM 736 C C . SER A 1 100 ? -42.456 2.525 55.922 1.00 86.06 100 SER A C 1
ATOM 738 O O . SER A 1 100 ? -42.031 2.207 54.814 1.00 86.06 100 SER A O 1
ATOM 740 N N . HIS A 1 101 ? -41.758 3.332 56.728 1.00 85.56 101 HIS A N 1
ATOM 741 C CA . HIS A 1 101 ? -40.478 3.939 56.332 1.00 85.56 101 HIS A CA 1
ATOM 742 C C . HIS A 1 101 ? -39.451 2.912 55.815 1.00 85.56 101 HIS A C 1
ATOM 744 O O . HIS A 1 101 ? -38.707 3.201 54.881 1.00 85.56 101 HIS A O 1
ATOM 750 N N . GLU A 1 102 ? -39.424 1.701 56.376 1.00 86.81 102 GLU A N 1
ATOM 751 C CA . GLU A 1 102 ? -38.532 0.631 55.920 1.00 86.81 102 GLU A CA 1
ATOM 752 C C . GLU A 1 102 ? -38.883 0.150 54.504 1.00 86.81 102 GLU A C 1
ATOM 754 O O . GLU A 1 102 ? -38.007 0.047 53.647 1.00 86.81 102 GLU A O 1
ATOM 759 N N . GLN A 1 103 ? -40.166 -0.070 54.222 1.00 83.25 103 GLN A N 1
ATOM 760 C CA . GLN A 1 103 ? -40.640 -0.497 52.901 1.00 83.25 103 GLN A CA 1
ATOM 761 C C . GLN A 1 103 ? -40.455 0.602 51.852 1.00 83.25 103 GLN A C 1
ATOM 763 O O . GLN A 1 103 ? -40.056 0.324 50.721 1.00 83.25 103 GLN A O 1
ATOM 768 N N . GLN A 1 104 ? -40.642 1.864 52.243 1.00 83.38 104 GLN A N 1
ATOM 769 C CA . GLN A 1 104 ? -40.322 3.013 51.397 1.00 83.38 104 GLN A CA 1
ATOM 770 C C . GLN A 1 104 ? -38.835 3.047 51.021 1.00 83.38 104 GLN A C 1
ATOM 772 O O . GLN A 1 104 ? -38.493 3.334 49.874 1.00 83.38 104 GLN A O 1
ATOM 777 N N . ASN A 1 105 ? -37.948 2.726 51.967 1.00 87.12 105 ASN A N 1
ATOM 778 C CA . ASN A 1 105 ? -36.511 2.646 51.711 1.00 87.12 105 ASN A CA 1
ATOM 779 C C . ASN A 1 105 ? -36.155 1.463 50.796 1.00 87.12 105 ASN A C 1
ATOM 781 O O . ASN A 1 105 ? -35.305 1.611 49.921 1.00 87.12 105 ASN A O 1
ATOM 785 N N . GLN A 1 106 ? -36.821 0.314 50.946 1.00 88.44 106 GLN A N 1
ATOM 786 C CA . GLN A 1 106 ? -36.627 -0.846 50.067 1.00 88.44 106 GLN A CA 1
ATOM 787 C C . GLN A 1 106 ? -37.034 -0.543 48.617 1.00 88.44 106 GLN A C 1
ATOM 789 O O . GLN A 1 106 ? -36.295 -0.866 47.689 1.00 88.44 106 GLN A O 1
ATOM 794 N N . LEU A 1 107 ? -38.171 0.127 48.414 1.00 84.44 107 LEU A N 1
ATOM 795 C CA . LEU A 1 107 ? -38.644 0.557 47.094 1.00 84.44 107 LEU A CA 1
ATOM 796 C C . LEU A 1 107 ? -37.724 1.601 46.455 1.00 84.44 107 LEU A C 1
ATOM 798 O O . LEU A 1 107 ? -37.405 1.501 45.268 1.00 84.44 107 LEU A O 1
ATOM 802 N N . ALA A 1 108 ? -37.240 2.562 47.243 1.00 87.88 108 ALA A N 1
ATOM 803 C CA . ALA A 1 108 ? -36.250 3.528 46.778 1.00 87.88 108 ALA A CA 1
ATOM 804 C C . ALA A 1 108 ? -34.942 2.837 46.349 1.00 87.88 108 ALA A C 1
ATOM 806 O O . ALA A 1 108 ? -34.408 3.143 45.281 1.00 87.88 108 ALA A O 1
ATOM 807 N N . LEU A 1 109 ? -34.458 1.860 47.125 1.00 90.94 109 LEU A N 1
ATOM 808 C CA . LEU A 1 109 ? -33.277 1.065 46.776 1.00 90.94 109 LEU A CA 1
ATOM 809 C C . LEU A 1 109 ? -33.500 0.249 45.493 1.00 90.94 109 LEU A C 1
ATOM 811 O O . LEU A 1 109 ? -32.628 0.219 44.628 1.00 90.94 109 LEU A O 1
ATOM 815 N N . ALA A 1 110 ? -34.670 -0.373 45.335 1.00 89.88 110 ALA A N 1
ATOM 816 C CA . ALA A 1 110 ? -35.022 -1.116 44.126 1.00 89.88 110 ALA A CA 1
ATOM 817 C C . ALA A 1 110 ? -35.041 -0.212 42.880 1.00 89.88 110 ALA A C 1
ATOM 819 O O . ALA A 1 110 ? -34.507 -0.597 41.837 1.00 89.88 110 ALA A O 1
ATOM 820 N N . SER A 1 111 ? -35.576 1.010 42.994 1.00 90.44 111 SER A N 1
ATOM 821 C CA . SER A 1 111 ? -35.526 2.018 41.925 1.00 90.44 111 SER A CA 1
ATOM 822 C C . SER A 1 111 ? -34.080 2.382 41.554 1.00 90.44 111 SER A C 1
ATOM 824 O O . SER A 1 111 ? -33.714 2.348 40.378 1.00 90.44 111 SER A O 1
ATOM 826 N N . GLN A 1 112 ? -33.221 2.633 42.548 1.00 90.56 112 GLN A N 1
ATOM 827 C CA . GLN A 1 112 ? -31.804 2.956 42.330 1.00 90.56 112 GLN A CA 1
ATOM 828 C C . GLN A 1 112 ? -31.019 1.806 41.682 1.00 90.56 112 GLN A C 1
ATOM 830 O O . GLN A 1 112 ? -30.236 2.033 40.760 1.00 90.56 112 GLN A O 1
ATOM 835 N N . LEU A 1 113 ? -31.241 0.563 42.119 1.00 91.81 113 LEU A N 1
ATOM 836 C CA . LEU A 1 113 ? -30.629 -0.617 41.501 1.00 91.81 113 LEU A CA 1
ATOM 837 C C . LEU A 1 113 ? -31.102 -0.796 40.056 1.00 91.81 113 LEU A C 1
ATOM 839 O O . LEU A 1 113 ? -30.297 -1.088 39.174 1.00 91.81 113 LEU A O 1
ATOM 843 N N . THR A 1 114 ? -32.390 -0.561 39.800 1.00 91.81 114 THR A N 1
ATOM 844 C CA . THR A 1 114 ? -32.951 -0.612 38.445 1.00 91.81 114 THR A CA 1
ATOM 845 C C . THR A 1 114 ? -32.287 0.428 37.543 1.00 91.81 114 THR A C 1
ATOM 847 O O . THR A 1 114 ? -31.857 0.086 36.442 1.00 91.81 114 THR A O 1
ATOM 850 N N . ALA A 1 115 ? -32.117 1.666 38.023 1.00 91.62 115 ALA A N 1
ATOM 851 C CA . ALA A 1 115 ? -31.385 2.709 37.303 1.00 91.62 115 ALA A CA 1
ATOM 852 C C . ALA A 1 115 ? -29.952 2.276 36.963 1.00 91.62 115 ALA A C 1
ATOM 854 O O . ALA A 1 115 ? -29.529 2.393 35.816 1.00 91.62 115 ALA A O 1
ATOM 855 N N . MET A 1 116 ? -29.225 1.718 37.935 1.00 90.50 116 MET A N 1
ATOM 856 C CA . MET A 1 116 ? -27.851 1.252 37.738 1.00 90.50 116 MET A CA 1
ATOM 857 C C . MET A 1 116 ? -27.754 0.171 36.653 1.00 90.50 116 MET A C 1
ATOM 859 O O . MET A 1 116 ? -26.872 0.242 35.798 1.00 90.50 116 MET A O 1
ATOM 863 N N . ILE A 1 117 ? -28.666 -0.806 36.662 1.00 91.38 117 ILE A N 1
ATOM 864 C CA . ILE A 1 117 ? -28.703 -1.889 35.668 1.00 91.38 117 ILE A CA 1
ATOM 865 C C . ILE A 1 117 ? -28.973 -1.330 34.266 1.00 91.38 117 ILE A C 1
ATOM 867 O O . ILE A 1 117 ? -28.280 -1.702 33.317 1.00 91.38 117 ILE A O 1
ATOM 871 N N . ILE A 1 118 ? -29.939 -0.414 34.134 1.00 89.38 118 ILE A N 1
ATOM 872 C CA . ILE A 1 118 ? -30.263 0.227 32.852 1.00 89.38 118 ILE A CA 1
ATOM 873 C C . ILE A 1 118 ? -29.055 1.003 32.324 1.00 89.38 118 ILE A C 1
ATOM 875 O O . ILE A 1 118 ? -28.647 0.790 31.182 1.00 89.38 118 ILE A O 1
ATOM 879 N N . SER A 1 119 ? -28.445 1.854 33.152 1.00 88.50 119 SER A N 1
ATOM 880 C CA . SER A 1 119 ? -27.273 2.637 32.756 1.00 88.50 119 SER A CA 1
ATOM 881 C C . SER A 1 119 ? -26.095 1.746 32.365 1.00 88.50 119 SER A C 1
ATOM 883 O O . SER A 1 119 ? -25.401 2.030 31.391 1.00 88.50 119 SER A O 1
ATOM 885 N N . HIS A 1 120 ? -25.868 0.647 33.090 1.00 89.12 120 HIS A N 1
ATOM 886 C CA . HIS A 1 120 ? -24.808 -0.302 32.758 1.00 89.12 120 HIS A CA 1
ATOM 887 C C . HIS A 1 120 ? -25.030 -0.939 31.382 1.00 89.12 120 HIS A C 1
ATOM 889 O O . HIS A 1 120 ? -24.106 -0.976 30.571 1.00 89.12 120 HIS A O 1
ATOM 895 N N . ARG A 1 121 ? -26.263 -1.375 31.094 1.00 89.56 121 ARG A N 1
ATOM 896 C CA . ARG A 1 121 ? -26.632 -1.958 29.800 1.00 89.56 121 ARG A CA 1
ATOM 897 C C . ARG A 1 121 ? -26.451 -0.957 28.659 1.00 89.56 121 ARG A C 1
ATOM 899 O O . ARG A 1 121 ? -25.768 -1.267 27.694 1.00 89.56 121 ARG A O 1
ATOM 906 N N . GLN A 1 122 ? -26.971 0.260 28.811 1.00 87.25 122 GLN A N 1
ATOM 907 C CA . GLN A 1 122 ? -26.843 1.311 27.796 1.00 87.25 122 GLN A CA 1
ATOM 908 C C . GLN A 1 122 ? -25.382 1.689 27.517 1.00 87.25 122 GLN A C 1
ATOM 910 O O . GLN A 1 122 ? -25.022 1.956 26.374 1.00 87.25 122 GLN A O 1
ATOM 915 N N . ASN A 1 123 ? -24.527 1.711 28.543 1.00 87.00 123 ASN A N 1
ATOM 916 C CA . ASN A 1 123 ? -23.101 1.978 28.364 1.00 87.00 123 ASN A CA 1
ATOM 917 C C . ASN A 1 123 ? -22.383 0.833 27.637 1.00 87.00 123 ASN A C 1
ATOM 919 O O . ASN A 1 123 ? -21.511 1.103 26.814 1.00 87.00 123 ASN A O 1
ATOM 923 N N . ALA A 1 124 ? -22.748 -0.420 27.926 1.00 88.50 124 ALA A N 1
ATOM 924 C CA . ALA A 1 124 ? -22.213 -1.581 27.223 1.00 88.50 124 ALA A CA 1
ATOM 925 C C . ALA A 1 124 ? -22.615 -1.569 25.739 1.00 88.50 124 ALA A C 1
ATOM 927 O O . ALA A 1 124 ? -21.740 -1.669 24.883 1.00 88.50 124 ALA A O 1
ATOM 928 N N . ASP A 1 125 ? -23.899 -1.341 25.445 1.00 89.75 125 ASP A N 1
ATOM 929 C CA . ASP A 1 125 ? -24.417 -1.285 24.073 1.00 89.75 125 ASP A CA 1
ATOM 930 C C . ASP A 1 125 ? -23.751 -0.134 23.282 1.00 89.75 125 ASP A C 1
ATOM 932 O O . ASP A 1 125 ? -23.251 -0.333 22.179 1.00 89.75 125 ASP A O 1
ATOM 936 N N . ARG A 1 126 ? -23.607 1.063 23.879 1.00 87.00 126 ARG A N 1
ATOM 937 C CA . ARG A 1 126 ? -22.894 2.196 23.247 1.00 87.00 126 ARG A CA 1
ATOM 938 C C . ARG A 1 126 ? -21.429 1.898 22.938 1.00 87.00 126 ARG A C 1
ATOM 940 O O . ARG A 1 126 ? -20.898 2.391 21.939 1.00 87.00 126 ARG A O 1
ATOM 947 N N . LEU A 1 127 ? -20.752 1.159 23.816 1.00 86.56 127 LEU A N 1
ATOM 948 C CA . LEU A 1 127 ? -19.364 0.758 23.602 1.00 86.56 127 LEU A CA 1
ATOM 949 C C . LEU A 1 127 ? -19.267 -0.236 22.439 1.00 86.56 127 LEU A C 1
ATOM 951 O O . LEU A 1 127 ? -18.396 -0.082 21.583 1.00 86.56 127 LEU A O 1
ATOM 955 N N . GLU A 1 128 ? -20.174 -1.209 22.388 1.00 89.19 128 GLU A N 1
ATOM 956 C CA . GLU A 1 128 ? -20.262 -2.196 21.310 1.00 89.19 128 GLU A CA 1
ATOM 957 C C . GLU A 1 128 ? -20.550 -1.535 19.954 1.00 89.19 128 GLU A C 1
ATOM 959 O O . GLU A 1 128 ? -19.832 -1.791 18.984 1.00 89.19 128 GLU A O 1
ATOM 964 N N . ASP A 1 129 ? -21.506 -0.606 19.895 1.00 89.31 129 ASP A N 1
ATOM 965 C CA . ASP A 1 129 ? -21.829 0.163 18.686 1.00 89.31 129 ASP A CA 1
ATOM 966 C C . ASP A 1 129 ? -20.641 1.009 18.208 1.00 89.31 129 ASP A C 1
ATOM 968 O O . ASP A 1 129 ? -20.340 1.074 17.010 1.00 89.31 129 ASP A O 1
ATOM 972 N N . SER A 1 130 ? -19.924 1.638 19.145 1.00 87.25 130 SER A N 1
ATOM 973 C CA . SER A 1 130 ? -18.743 2.453 18.837 1.00 87.25 130 SER A CA 1
ATOM 974 C C . SER A 1 130 ? -17.607 1.603 18.263 1.00 87.25 130 SER A C 1
ATOM 976 O O . SER A 1 130 ? -16.989 1.990 17.270 1.00 87.25 130 SER A O 1
ATOM 978 N N . LEU A 1 131 ? -17.350 0.427 18.849 1.00 86.94 131 LEU A N 1
ATOM 979 C CA . LEU A 1 131 ? -16.334 -0.509 18.362 1.00 86.94 131 LEU A CA 1
ATOM 980 C C . LEU A 1 131 ? -16.715 -1.097 17.003 1.00 86.94 131 LEU A C 1
ATOM 982 O O . LEU A 1 131 ? -15.872 -1.163 16.110 1.00 86.94 131 LEU A O 1
ATOM 986 N N . THR A 1 132 ? -17.981 -1.467 16.820 1.00 88.75 132 THR A N 1
ATOM 987 C CA . THR A 1 132 ? -18.493 -2.002 15.552 1.00 88.75 132 THR A CA 1
ATOM 988 C C . THR A 1 132 ? -18.387 -0.968 14.438 1.00 88.75 132 THR A C 1
ATOM 990 O O . THR A 1 132 ? -17.942 -1.287 13.338 1.00 88.75 132 THR A O 1
ATOM 993 N N . THR A 1 133 ? -18.719 0.292 14.726 1.00 89.00 133 THR A N 1
ATOM 994 C CA . THR A 1 133 ? -18.579 1.397 13.767 1.00 89.00 133 THR A CA 1
ATOM 995 C C . THR A 1 133 ? -17.113 1.654 13.421 1.00 89.00 133 THR A C 1
ATOM 997 O O . THR A 1 133 ? -16.779 1.799 12.245 1.00 89.00 133 THR A O 1
ATOM 1000 N N . PHE A 1 134 ? -16.226 1.673 14.424 1.00 88.44 134 PHE A N 1
ATOM 1001 C CA . PHE A 1 134 ? -14.788 1.827 14.205 1.00 88.44 134 PHE A CA 1
ATOM 1002 C C . PHE A 1 134 ? -14.237 0.712 13.312 1.00 88.44 134 PHE A C 1
ATOM 1004 O O . PHE A 1 134 ? -13.656 1.015 12.273 1.00 88.44 134 PHE A O 1
ATOM 1011 N N . HIS A 1 135 ? -14.465 -0.554 13.673 1.00 87.12 135 HIS A N 1
ATOM 1012 C CA . HIS A 1 135 ? -14.015 -1.700 12.884 1.00 87.12 135 HIS A CA 1
ATOM 1013 C C . HIS A 1 135 ? -14.634 -1.701 11.488 1.00 87.12 135 HIS A C 1
ATOM 1015 O O . HIS A 1 135 ? -13.924 -1.892 10.510 1.00 87.12 135 HIS A O 1
ATOM 1021 N N . GLY A 1 136 ? -15.924 -1.383 11.363 1.00 89.19 136 GLY A N 1
ATOM 1022 C CA . GLY A 1 136 ? -16.595 -1.281 10.071 1.00 89.19 136 GLY A CA 1
ATOM 1023 C C . GLY A 1 136 ? -15.923 -0.279 9.132 1.00 89.19 136 GLY A C 1
ATOM 1024 O O . GLY A 1 136 ? -15.663 -0.600 7.976 1.00 89.19 136 GLY A O 1
ATOM 1025 N N . ILE A 1 137 ? -15.585 0.919 9.617 1.00 92.44 137 ILE A N 1
ATOM 1026 C CA . ILE A 1 137 ? -14.913 1.937 8.798 1.00 92.44 137 ILE A CA 1
ATOM 1027 C C . ILE A 1 137 ? -13.450 1.555 8.561 1.00 92.44 137 ILE A C 1
ATOM 1029 O O . ILE A 1 137 ? -13.021 1.494 7.412 1.00 92.44 137 ILE A O 1
ATOM 1033 N N . PHE A 1 138 ? -12.696 1.273 9.621 1.00 93.56 138 PHE A N 1
ATOM 1034 C CA . PHE A 1 138 ? -11.259 1.007 9.561 1.00 93.56 138 PHE A CA 1
ATOM 1035 C C . PHE A 1 138 ? -10.927 -0.227 8.712 1.00 93.56 138 PHE A C 1
ATOM 1037 O O . PHE A 1 138 ? -10.034 -0.165 7.863 1.00 93.56 138 PHE A O 1
ATOM 1044 N N . ASP A 1 139 ? -11.696 -1.308 8.866 1.00 92.94 139 ASP A N 1
ATOM 1045 C CA . ASP A 1 139 ? -11.454 -2.574 8.172 1.00 92.94 139 ASP A CA 1
ATOM 1046 C C . ASP A 1 139 ? -11.998 -2.574 6.732 1.00 92.94 139 ASP A C 1
ATOM 1048 O O . ASP A 1 139 ? -11.527 -3.351 5.900 1.00 92.94 139 ASP A O 1
ATOM 1052 N N . SER A 1 140 ? -12.944 -1.684 6.397 1.00 91.31 140 SER A N 1
ATOM 1053 C CA . SER A 1 140 ? -13.455 -1.535 5.020 1.00 91.31 140 SER A CA 1
ATOM 1054 C C . SER A 1 140 ? -12.512 -0.770 4.085 1.00 91.31 140 SER A C 1
ATOM 1056 O O . SER A 1 140 ? -12.626 -0.879 2.859 1.00 91.31 140 SER A O 1
ATOM 1058 N N . ILE A 1 141 ? -11.570 0.005 4.634 1.00 94.88 141 ILE A N 1
ATOM 1059 C CA . ILE A 1 141 ? -10.613 0.777 3.839 1.00 94.88 141 ILE A CA 1
ATOM 1060 C C . ILE A 1 141 ? -9.625 -0.184 3.174 1.00 94.88 141 ILE A C 1
ATOM 1062 O O . ILE A 1 141 ? -8.918 -0.941 3.831 1.00 94.88 141 ILE A O 1
ATOM 1066 N N . SER A 1 142 ? -9.566 -0.141 1.841 1.00 90.25 142 SER A N 1
ATOM 1067 C CA . SER A 1 142 ? -8.667 -1.004 1.062 1.00 90.25 142 SER A CA 1
ATOM 1068 C C . SER A 1 142 ? -7.203 -0.558 1.112 1.00 90.25 142 SER A C 1
ATOM 1070 O O . SER A 1 142 ? -6.306 -1.380 0.931 1.00 90.25 142 SER A O 1
ATOM 1072 N N . GLU A 1 143 ? -6.958 0.736 1.329 1.00 95.38 143 GLU A N 1
ATOM 1073 C CA . GLU A 1 143 ? -5.611 1.274 1.530 1.00 95.38 143 GLU A CA 1
ATOM 1074 C C . GLU A 1 143 ? -5.016 0.733 2.837 1.00 95.38 143 GLU A C 1
ATOM 1076 O O . GLU A 1 143 ? -5.729 0.525 3.821 1.00 95.38 143 GLU A O 1
ATOM 1081 N N . ALA A 1 144 ? -3.706 0.483 2.851 1.00 97.56 144 ALA A N 1
ATOM 1082 C CA . ALA A 1 144 ? -3.048 -0.020 4.043 1.00 97.56 144 ALA A CA 1
ATOM 1083 C C . ALA A 1 144 ? -2.957 1.075 5.102 1.00 97.56 144 ALA A C 1
ATOM 1085 O O . ALA A 1 144 ? -2.287 2.087 4.889 1.00 97.56 144 ALA A O 1
ATOM 1086 N N . LEU A 1 145 ? -3.595 0.835 6.247 1.00 97.75 145 LEU A N 1
ATOM 1087 C CA . LEU A 1 145 ? -3.566 1.719 7.401 1.00 97.75 145 LEU A CA 1
ATOM 1088 C C . LEU A 1 145 ? -2.826 1.068 8.564 1.00 97.75 145 LEU A C 1
ATOM 1090 O O . LEU A 1 145 ? -3.158 -0.040 8.987 1.00 97.75 145 LEU A O 1
ATOM 1094 N N . PHE A 1 146 ? -1.859 1.800 9.109 1.00 97.69 146 PHE A N 1
ATOM 1095 C CA . PHE A 1 146 ? -1.157 1.446 10.338 1.00 97.69 146 PHE A CA 1
ATOM 1096 C C . PHE A 1 146 ? -1.356 2.557 11.361 1.00 97.69 146 PHE A C 1
ATOM 1098 O O . PHE A 1 146 ? -1.255 3.734 11.029 1.00 97.69 146 PHE A O 1
ATOM 1105 N N . ILE A 1 147 ? -1.594 2.196 12.612 1.00 97.00 147 ILE A N 1
ATOM 1106 C CA . ILE A 1 147 ? -1.614 3.125 13.739 1.00 97.00 147 ILE A CA 1
ATOM 1107 C C . ILE A 1 147 ? -0.354 2.862 14.553 1.00 97.00 147 ILE A C 1
ATOM 1109 O O . ILE A 1 147 ? -0.120 1.723 14.962 1.00 97.00 147 ILE A O 1
ATOM 1113 N N . ILE A 1 148 ? 0.462 3.891 14.772 1.00 97.06 148 ILE A N 1
ATOM 1114 C CA . ILE A 1 148 ? 1.687 3.806 15.575 1.00 97.06 148 ILE A CA 1
ATOM 1115 C C . ILE A 1 148 ? 1.679 4.815 16.728 1.00 97.06 148 ILE A C 1
ATOM 1117 O O . ILE A 1 148 ? 1.075 5.888 16.630 1.00 97.06 148 ILE A O 1
ATOM 1121 N N . ASP A 1 149 ? 2.383 4.475 17.805 1.00 95.12 149 ASP A N 1
ATOM 1122 C CA . ASP A 1 149 ? 2.694 5.408 18.888 1.00 95.12 149 ASP A CA 1
ATOM 1123 C C . ASP A 1 149 ? 3.832 6.381 18.508 1.00 95.12 149 ASP A C 1
ATOM 1125 O O . ASP A 1 149 ? 4.397 6.331 17.410 1.00 95.12 149 ASP A O 1
ATOM 1129 N N . ALA A 1 150 ? 4.172 7.283 19.435 1.00 90.94 150 ALA A N 1
ATOM 1130 C CA . ALA A 1 150 ? 5.235 8.271 19.251 1.00 90.94 150 ALA A CA 1
ATOM 1131 C C . ALA A 1 150 ? 6.638 7.667 19.082 1.00 90.94 150 ALA A C 1
ATOM 1133 O O . ALA A 1 150 ? 7.505 8.295 18.475 1.00 90.94 150 ALA A O 1
ATOM 1134 N N . ASP A 1 151 ? 6.842 6.444 19.573 1.00 91.94 151 ASP A N 1
ATOM 1135 C CA . ASP A 1 151 ? 8.092 5.697 19.456 1.00 91.94 151 ASP A CA 1
ATOM 1136 C C . ASP A 1 151 ? 8.125 4.830 18.188 1.00 91.94 151 ASP A C 1
ATOM 1138 O O . ASP A 1 151 ? 9.074 4.075 17.980 1.00 91.94 151 ASP A O 1
ATOM 1142 N N . GLY A 1 152 ? 7.092 4.888 17.340 1.00 94.44 152 GLY A N 1
ATOM 1143 C CA . GLY A 1 152 ? 7.022 4.115 16.107 1.00 94.44 152 GLY A CA 1
ATOM 1144 C C . GLY A 1 152 ? 6.607 2.653 16.282 1.00 94.44 152 GLY A C 1
ATOM 1145 O O . GLY A 1 152 ? 6.805 1.846 15.363 1.00 94.44 152 GLY A O 1
ATOM 1146 N N . LYS A 1 153 ? 6.047 2.262 17.429 1.00 96.50 153 LYS A N 1
ATOM 1147 C CA . LYS A 1 153 ? 5.491 0.916 17.619 1.00 96.50 153 LYS A CA 1
ATOM 1148 C C . LYS A 1 153 ? 4.064 0.856 17.109 1.00 96.50 153 LYS A C 1
ATOM 1150 O O . LYS A 1 153 ? 3.241 1.716 17.399 1.00 96.50 153 LYS A O 1
ATOM 1155 N N . CYS A 1 154 ? 3.764 -0.206 16.375 1.00 97.56 154 CYS A N 1
ATOM 1156 C CA . CYS A 1 154 ? 2.437 -0.458 15.843 1.00 97.56 154 CYS A CA 1
ATOM 1157 C C . CYS A 1 154 ? 1.449 -0.791 16.967 1.00 97.56 154 CYS A C 1
ATOM 1159 O O . CYS A 1 154 ? 1.639 -1.743 17.723 1.00 97.56 154 CYS A O 1
ATOM 1161 N N . MET A 1 155 ? 0.397 0.011 17.061 1.00 96.94 155 MET A N 1
ATOM 1162 C CA . MET A 1 155 ? -0.735 -0.173 17.961 1.00 96.94 155 MET A CA 1
ATOM 1163 C C . MET A 1 155 ? -1.884 -0.895 17.270 1.00 96.94 155 MET A C 1
ATOM 1165 O O . MET A 1 155 ? -2.567 -1.686 17.916 1.00 96.94 155 MET A O 1
ATOM 1169 N N . ASP A 1 156 ? -2.084 -0.637 15.973 1.00 96.31 156 ASP A N 1
ATOM 1170 C CA . ASP A 1 156 ? -3.128 -1.296 15.199 1.00 96.31 156 ASP A CA 1
ATOM 1171 C C . ASP A 1 156 ? -2.873 -1.307 13.684 1.00 96.31 156 ASP A C 1
ATOM 1173 O O . ASP A 1 156 ? -2.086 -0.502 13.181 1.00 96.31 156 ASP A O 1
ATOM 1177 N N . VAL A 1 157 ? -3.555 -2.197 12.955 1.00 97.38 157 VAL A N 1
ATOM 1178 C CA . VAL A 1 157 ? -3.555 -2.274 11.484 1.00 97.38 157 VAL A CA 1
ATOM 1179 C C . VAL A 1 157 ? -4.896 -2.743 10.935 1.00 97.38 157 VAL A C 1
ATOM 1181 O O . VAL A 1 157 ? -5.578 -3.548 11.571 1.00 97.38 157 VAL A O 1
ATOM 1184 N N . ASN A 1 158 ? -5.240 -2.283 9.732 1.00 97.12 158 ASN A N 1
ATOM 1185 C CA . ASN A 1 158 ? -6.408 -2.770 9.000 1.00 97.12 158 ASN A CA 1
ATOM 1186 C C . ASN A 1 158 ? -6.054 -3.966 8.079 1.00 97.12 158 ASN A C 1
ATOM 1188 O O . ASN A 1 158 ? -4.871 -4.256 7.858 1.00 97.12 158 ASN A O 1
ATOM 1192 N N . PRO A 1 159 ? -7.047 -4.640 7.466 1.00 97.62 159 PRO A N 1
ATOM 1193 C CA . PRO A 1 159 ? -6.802 -5.733 6.521 1.00 97.62 159 PRO A CA 1
ATOM 1194 C C . PRO A 1 159 ? -5.984 -5.317 5.287 1.00 97.62 159 PRO A C 1
ATOM 1196 O O . PRO A 1 159 ? -5.231 -6.123 4.736 1.00 97.62 159 PRO A O 1
ATOM 1199 N N . GLY A 1 160 ? -6.089 -4.054 4.852 1.00 97.31 160 GLY A N 1
ATOM 1200 C CA . GLY A 1 160 ? -5.258 -3.504 3.776 1.00 97.31 160 GLY A CA 1
ATOM 1201 C C . GLY A 1 160 ? -3.763 -3.566 4.107 1.00 97.31 160 GLY A C 1
ATOM 1202 O O . GLY A 1 160 ? -2.948 -3.958 3.270 1.00 97.31 160 GLY A O 1
ATOM 1203 N N . ALA A 1 161 ? -3.399 -3.254 5.351 1.00 97.69 161 ALA A N 1
ATOM 1204 C CA . ALA A 1 161 ? -2.031 -3.319 5.852 1.00 97.69 161 ALA A CA 1
ATOM 1205 C C . ALA A 1 161 ? -1.517 -4.754 6.007 1.00 97.69 161 ALA A C 1
ATOM 1207 O O . ALA A 1 161 ? -0.358 -5.019 5.673 1.00 97.69 161 ALA A O 1
ATOM 1208 N N . GLU A 1 162 ? -2.363 -5.698 6.426 1.00 97.25 162 GLU A N 1
ATOM 1209 C CA . GLU A 1 162 ? -2.005 -7.123 6.425 1.00 97.25 162 GLU A CA 1
ATOM 1210 C C . GLU A 1 162 ? -1.723 -7.619 5.002 1.00 97.25 162 GLU A C 1
ATOM 1212 O O . GLU A 1 162 ? -0.706 -8.267 4.754 1.00 97.25 162 GLU A O 1
ATOM 1217 N N . LYS A 1 163 ? -2.573 -7.248 4.037 1.00 95.69 163 LYS A N 1
ATOM 1218 C CA . LYS A 1 163 ? -2.409 -7.626 2.628 1.00 95.69 163 LYS A CA 1
ATOM 1219 C C . LYS A 1 163 ? -1.151 -7.023 1.998 1.00 95.69 163 LYS A C 1
ATOM 1221 O O . LYS A 1 163 ? -0.461 -7.720 1.260 1.00 95.69 163 LYS A O 1
ATOM 1226 N N . LEU A 1 164 ? -0.855 -5.752 2.276 1.00 93.50 164 LEU A N 1
ATOM 1227 C CA . LEU A 1 164 ? 0.330 -5.065 1.752 1.00 93.50 164 LEU A CA 1
ATOM 1228 C C . LEU A 1 164 ? 1.627 -5.633 2.342 1.00 93.50 164 LEU A C 1
ATOM 1230 O O . LEU A 1 164 ? 2.606 -5.820 1.626 1.00 93.50 164 LEU A O 1
ATOM 1234 N N . SER A 1 165 ? 1.648 -5.873 3.654 1.00 94.62 165 SER A N 1
ATOM 1235 C CA . SER A 1 165 ? 2.861 -6.277 4.373 1.00 94.62 165 SER A CA 1
ATOM 1236 C C . SER A 1 165 ? 3.083 -7.792 4.415 1.00 94.62 165 SER A C 1
ATOM 1238 O O . SER A 1 165 ? 4.190 -8.244 4.703 1.00 94.62 165 SER A O 1
ATOM 1240 N N . GLY A 1 166 ? 2.042 -8.590 4.173 1.00 93.50 166 GLY A N 1
ATOM 1241 C CA . GLY A 1 166 ? 2.057 -10.044 4.327 1.00 93.50 166 GLY A CA 1
ATOM 1242 C C . GLY A 1 166 ? 2.142 -10.527 5.781 1.00 93.50 166 GLY A C 1
ATOM 1243 O O . GLY A 1 166 ? 2.222 -11.733 6.011 1.00 93.50 166 GLY A O 1
ATOM 1244 N N . PHE A 1 167 ? 2.144 -9.621 6.764 1.00 95.69 167 PHE A N 1
ATOM 1245 C CA . PHE A 1 167 ? 2.128 -9.958 8.185 1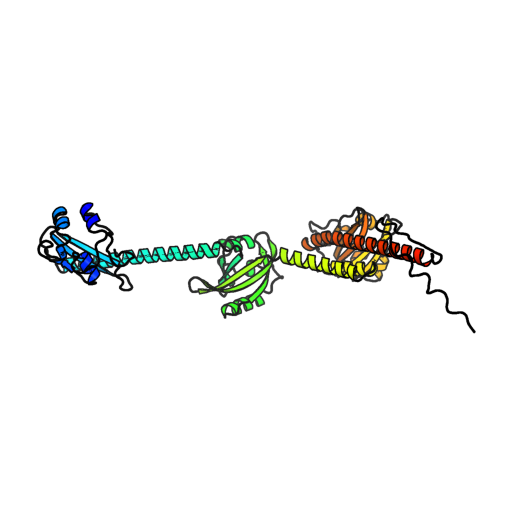.00 95.69 167 PHE A CA 1
ATOM 1246 C C . PHE A 1 167 ? 0.712 -9.856 8.738 1.00 95.69 167 PHE A C 1
ATOM 1248 O O . PHE A 1 167 ? -0.038 -8.948 8.396 1.00 95.69 167 PHE A O 1
ATOM 1255 N N . THR A 1 168 ? 0.374 -10.757 9.655 1.00 97.31 168 THR A N 1
ATOM 1256 C CA . THR A 1 168 ? -0.880 -10.659 10.408 1.00 97.31 168 THR A CA 1
ATOM 1257 C C . THR A 1 168 ? -0.827 -9.510 11.413 1.00 97.31 168 THR A C 1
ATOM 1259 O O . THR A 1 168 ? 0.244 -9.160 11.924 1.00 97.31 168 THR A O 1
ATOM 1262 N N . ARG A 1 169 ? -1.992 -8.983 11.790 1.00 96.38 169 ARG A N 1
ATOM 1263 C CA . ARG A 1 169 ? -2.172 -7.956 12.821 1.00 96.38 169 ARG A CA 1
ATOM 1264 C C . ARG A 1 169 ? -1.400 -8.307 14.086 1.00 96.38 169 ARG A C 1
ATOM 1266 O O . ARG A 1 169 ? -0.577 -7.519 14.537 1.00 96.38 169 ARG A O 1
ATOM 1273 N N . GLN A 1 170 ? -1.550 -9.533 14.588 1.00 97.12 170 GLN A N 1
ATOM 1274 C CA . GLN A 1 170 ? -0.854 -10.018 15.790 1.00 97.12 170 GLN A CA 1
ATOM 1275 C C . GLN A 1 170 ? 0.679 -9.991 15.682 1.00 97.12 170 GLN A C 1
ATOM 1277 O O . GLN A 1 170 ? 1.366 -9.801 16.684 1.00 97.12 170 GLN A O 1
ATOM 1282 N N . GLN A 1 171 ? 1.235 -10.180 14.484 1.00 96.38 171 GLN A N 1
ATOM 1283 C CA . GLN A 1 171 ? 2.682 -10.118 14.265 1.00 96.38 171 GLN A CA 1
ATOM 1284 C C . GLN A 1 171 ? 3.208 -8.682 14.209 1.00 96.38 171 GLN A C 1
ATOM 1286 O O . GLN A 1 171 ? 4.399 -8.475 14.459 1.00 96.38 171 GLN A O 1
ATOM 1291 N N . LEU A 1 172 ? 2.346 -7.719 13.873 1.00 96.88 172 LEU A N 1
ATOM 1292 C CA . LEU A 1 172 ? 2.682 -6.303 13.759 1.00 96.88 172 LEU A CA 1
ATOM 1293 C C . LEU A 1 172 ? 2.501 -5.556 15.080 1.00 96.88 172 LEU A C 1
ATOM 1295 O O . LEU A 1 172 ? 3.358 -4.736 15.407 1.00 96.88 172 LEU A O 1
ATOM 1299 N N . ILE A 1 173 ? 1.471 -5.877 15.872 1.00 97.31 173 ILE A N 1
ATOM 1300 C CA . ILE A 1 173 ? 1.217 -5.199 17.151 1.00 97.31 173 ILE A CA 1
ATOM 1301 C C . ILE A 1 173 ? 2.456 -5.245 18.062 1.00 97.31 173 ILE A C 1
ATOM 1303 O O . ILE A 1 173 ? 3.095 -6.282 18.269 1.00 97.31 173 ILE A O 1
ATOM 1307 N N . GLY A 1 174 ? 2.814 -4.081 18.602 1.00 96.06 174 GLY A N 1
ATOM 1308 C CA . GLY A 1 174 ? 3.959 -3.850 19.479 1.00 96.06 174 GLY A CA 1
ATOM 1309 C C . GLY A 1 174 ? 5.320 -3.879 18.777 1.00 96.06 174 GLY A C 1
ATOM 1310 O O . GLY A 1 174 ? 6.346 -3.691 19.436 1.00 96.06 174 GLY A O 1
ATOM 1311 N N . LYS A 1 175 ? 5.377 -4.128 17.462 1.00 97.38 175 LYS A N 1
ATOM 1312 C CA . LYS A 1 175 ? 6.624 -4.087 16.689 1.00 97.38 175 LYS A CA 1
ATOM 1313 C C . LYS A 1 175 ? 6.868 -2.691 16.140 1.00 97.38 175 LYS A C 1
ATOM 1315 O O . LYS A 1 175 ? 5.942 -1.968 15.793 1.00 97.38 175 LYS A O 1
ATOM 1320 N N . HIS A 1 176 ? 8.142 -2.337 16.044 1.00 96.62 176 HIS A N 1
ATOM 1321 C CA . HIS A 1 176 ? 8.566 -1.067 15.474 1.00 96.62 176 HIS A CA 1
ATOM 1322 C C . HIS A 1 176 ? 8.447 -1.084 13.939 1.00 96.62 176 HIS A C 1
ATOM 1324 O O . HIS A 1 176 ? 8.793 -2.092 13.308 1.00 96.62 176 HIS A O 1
ATOM 1330 N N . TYR A 1 177 ? 8.013 0.030 13.334 1.00 94.06 177 TYR A N 1
ATOM 1331 C CA . TYR A 1 177 ? 7.791 0.148 11.881 1.00 94.06 177 TYR A CA 1
ATOM 1332 C C . TYR A 1 177 ? 9.037 -0.192 11.047 1.00 94.06 177 TYR A C 1
ATOM 1334 O O . TYR A 1 177 ? 8.920 -0.671 9.921 1.00 94.06 177 TYR A O 1
ATOM 1342 N N . SER A 1 178 ? 10.243 -0.016 11.602 1.00 93.19 178 SER A N 1
ATOM 1343 C CA . SER A 1 178 ? 11.508 -0.341 10.922 1.00 93.19 178 SER A CA 1
ATOM 1344 C C . SER A 1 178 ? 11.606 -1.797 10.456 1.00 93.19 178 SER A C 1
ATOM 1346 O O . SER A 1 178 ? 12.326 -2.084 9.502 1.00 93.19 178 SER A O 1
ATOM 1348 N N . ARG A 1 179 ? 10.844 -2.721 11.061 1.00 92.56 179 ARG A N 1
ATOM 1349 C CA . ARG A 1 179 ? 10.747 -4.120 10.614 1.00 92.56 179 ARG A CA 1
ATOM 1350 C C . ARG A 1 179 ? 10.230 -4.249 9.177 1.00 92.56 179 ARG A C 1
ATOM 1352 O O . ARG A 1 179 ? 10.654 -5.167 8.469 1.00 92.56 179 ARG A O 1
ATOM 1359 N N . LEU A 1 180 ? 9.336 -3.343 8.781 1.00 93.25 180 LEU A N 1
ATOM 1360 C CA . LEU A 1 180 ? 8.728 -3.277 7.454 1.00 93.25 180 LEU A CA 1
ATOM 1361 C C . LEU A 1 180 ? 9.641 -2.608 6.425 1.00 93.25 180 LEU A C 1
ATOM 1363 O O . LEU A 1 180 ? 9.311 -2.617 5.248 1.00 93.25 180 LEU A O 1
ATOM 1367 N N . GLY A 1 181 ? 10.770 -2.025 6.835 1.00 89.12 181 GLY A N 1
ATOM 1368 C CA . GLY A 1 181 ? 11.702 -1.367 5.926 1.00 89.12 181 GLY A CA 1
ATOM 1369 C C . GLY A 1 181 ? 12.759 -2.313 5.367 1.00 89.12 181 GLY A C 1
ATOM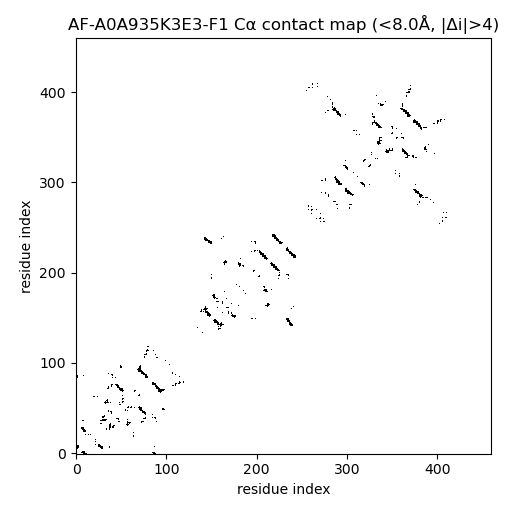 1370 O O . GLY A 1 181 ? 13.306 -3.168 6.070 1.00 89.12 181 GLY A O 1
ATOM 1371 N N . ALA A 1 182 ? 13.097 -2.121 4.097 1.00 78.62 182 ALA A N 1
ATOM 1372 C CA . ALA A 1 182 ? 14.279 -2.708 3.489 1.00 78.62 182 ALA A CA 1
ATOM 1373 C C . ALA A 1 182 ? 15.554 -2.062 4.064 1.00 78.62 182 ALA A C 1
ATOM 1375 O O . ALA A 1 182 ? 15.651 -0.838 4.204 1.00 78.62 182 ALA A O 1
ATOM 1376 N N . ALA A 1 183 ? 16.537 -2.895 4.413 1.00 77.12 183 ALA A N 1
ATOM 1377 C CA . ALA A 1 183 ? 17.793 -2.444 5.003 1.00 77.12 183 ALA A CA 1
ATOM 1378 C C . ALA A 1 183 ? 18.625 -1.644 3.986 1.00 77.12 183 ALA A C 1
ATOM 1380 O O . ALA A 1 183 ? 18.761 -2.057 2.838 1.00 77.12 183 ALA A O 1
ATOM 1381 N N . GLY A 1 184 ? 19.180 -0.506 4.411 1.00 80.12 184 GLY A N 1
ATOM 1382 C CA . GLY A 1 184 ? 20.054 0.337 3.582 1.00 80.12 184 GLY A CA 1
ATOM 1383 C C . GLY A 1 184 ? 19.351 1.190 2.518 1.00 80.12 184 GLY A C 1
ATOM 1384 O O . GLY A 1 184 ? 20.011 2.005 1.887 1.00 80.12 184 GLY A O 1
ATOM 1385 N N . LEU A 1 185 ? 18.033 1.046 2.336 1.00 78.00 185 LEU A N 1
ATOM 1386 C CA . LEU A 1 185 ? 17.256 1.804 1.340 1.00 78.00 185 LEU A CA 1
ATOM 1387 C C . LEU A 1 185 ? 16.409 2.932 1.946 1.00 78.00 185 LEU A C 1
ATOM 1389 O O . LEU A 1 185 ? 15.806 3.711 1.214 1.00 78.00 185 LEU A O 1
ATOM 1393 N N . ASN A 1 186 ? 16.353 3.023 3.275 1.00 87.88 186 ASN A N 1
ATOM 1394 C CA . ASN A 1 186 ? 15.533 3.989 4.001 1.00 87.88 186 ASN A CA 1
ATOM 1395 C C . ASN A 1 186 ? 16.386 4.803 4.975 1.00 87.88 186 ASN A C 1
ATOM 1397 O O . ASN A 1 186 ? 17.244 4.250 5.665 1.00 87.88 186 ASN A O 1
ATOM 1401 N N . ASN A 1 187 ? 16.094 6.099 5.093 1.00 90.94 187 ASN A N 1
ATOM 1402 C CA . ASN A 1 187 ? 16.668 6.953 6.129 1.00 90.94 187 ASN A CA 1
ATOM 1403 C C . ASN A 1 187 ? 15.761 6.949 7.373 1.00 90.94 187 ASN A C 1
ATOM 1405 O O . ASN A 1 187 ? 14.868 7.785 7.510 1.00 90.94 187 ASN A O 1
ATOM 1409 N N . PHE A 1 188 ? 15.974 5.985 8.272 1.00 90.38 188 PHE A N 1
ATOM 1410 C CA . PHE A 1 188 ? 15.158 5.827 9.484 1.00 90.38 188 PHE A CA 1
ATOM 1411 C C . PHE A 1 188 ? 15.275 7.003 10.466 1.00 90.38 188 PHE A C 1
ATOM 1413 O O . PHE A 1 188 ? 14.307 7.299 11.168 1.00 90.38 188 PHE A O 1
ATOM 1420 N N . GLU A 1 189 ? 16.411 7.705 10.496 1.00 90.75 189 GLU A N 1
ATOM 1421 C CA . GLU A 1 189 ? 16.571 8.912 11.317 1.00 90.75 189 GLU A CA 1
ATOM 1422 C C . GLU A 1 189 ? 15.633 10.020 10.829 1.00 90.75 189 GLU A C 1
ATOM 1424 O O . GLU A 1 189 ? 14.868 10.583 11.614 1.00 90.75 189 GLU A O 1
ATOM 1429 N N . GLN A 1 190 ? 15.607 10.267 9.515 1.00 91.88 190 GLN A N 1
ATOM 1430 C CA . GLN A 1 190 ? 14.707 11.254 8.921 1.00 91.88 190 GLN A CA 1
ATOM 1431 C C . GLN A 1 190 ? 13.234 10.875 9.115 1.00 91.88 190 GLN A C 1
ATOM 1433 O O . GLN A 1 190 ? 12.420 11.736 9.437 1.00 91.88 190 GLN A O 1
ATOM 1438 N N . ILE A 1 191 ? 12.886 9.593 8.975 1.00 92.81 191 ILE A N 1
ATOM 1439 C CA . ILE A 1 191 ? 11.512 9.114 9.197 1.00 92.81 191 ILE A CA 1
ATOM 1440 C C . ILE A 1 191 ? 11.080 9.347 10.650 1.00 92.81 191 ILE A C 1
ATOM 1442 O O . ILE A 1 191 ? 9.967 9.806 10.890 1.00 92.81 191 ILE A O 1
ATOM 1446 N N . THR A 1 192 ? 11.966 9.105 11.617 1.00 91.75 192 THR A N 1
ATOM 1447 C CA . THR A 1 192 ? 11.685 9.360 13.040 1.00 91.75 192 THR A CA 1
ATOM 1448 C C . THR A 1 192 ? 11.430 10.848 13.298 1.00 91.75 192 THR A C 1
ATOM 1450 O O . THR A 1 192 ? 10.482 11.207 13.997 1.00 91.75 192 THR A O 1
ATOM 1453 N N . VAL A 1 193 ? 12.211 11.731 12.666 1.00 91.88 193 VAL A N 1
ATOM 1454 C CA . VAL A 1 193 ? 11.976 13.183 12.703 1.00 91.88 193 VAL A CA 1
ATOM 1455 C C . VAL A 1 193 ? 10.623 13.546 12.082 1.00 91.88 193 VAL A C 1
ATOM 1457 O O . VAL A 1 193 ? 9.915 14.393 12.626 1.00 91.88 193 VAL A O 1
ATOM 1460 N N . ASN A 1 194 ? 10.243 12.914 10.971 1.00 92.12 194 ASN A N 1
ATOM 1461 C CA . ASN A 1 194 ? 8.963 13.167 10.307 1.00 92.12 194 ASN A CA 1
ATOM 1462 C C . ASN A 1 194 ? 7.779 12.729 11.186 1.00 92.12 194 ASN A C 1
ATOM 1464 O O . ASN A 1 194 ? 6.847 13.505 11.369 1.00 92.12 194 ASN A O 1
ATOM 1468 N N . ILE A 1 195 ? 7.858 11.555 11.822 1.00 92.56 195 ILE A N 1
ATOM 1469 C CA . ILE A 1 195 ? 6.853 11.074 12.789 1.00 92.56 195 ILE A CA 1
ATOM 1470 C C . ILE A 1 195 ? 6.689 12.078 13.939 1.00 92.56 195 ILE A C 1
ATOM 1472 O O . ILE A 1 195 ? 5.571 12.504 14.233 1.00 92.56 195 ILE A O 1
ATOM 1476 N N . ALA A 1 196 ? 7.794 12.531 14.539 1.00 90.50 196 ALA A N 1
ATOM 1477 C CA . ALA A 1 196 ? 7.759 13.517 15.620 1.00 90.50 196 ALA A CA 1
ATOM 1478 C C . ALA A 1 196 ? 7.157 14.866 15.176 1.00 90.50 196 ALA A C 1
ATOM 1480 O O . ALA A 1 196 ? 6.407 15.496 15.923 1.00 90.50 196 ALA A O 1
ATOM 1481 N N . LYS A 1 197 ? 7.442 15.320 13.948 1.00 90.56 197 LYS A N 1
ATOM 1482 C CA . LYS A 1 197 ? 6.825 16.527 13.368 1.00 90.56 197 LYS A CA 1
ATOM 1483 C C . LYS A 1 197 ? 5.323 16.358 13.146 1.00 90.56 197 LYS A C 1
ATOM 1485 O O . LYS A 1 197 ? 4.572 17.290 13.430 1.00 90.56 197 LYS A O 1
ATOM 1490 N N . THR A 1 198 ? 4.877 15.192 12.681 1.00 89.81 198 THR A N 1
ATOM 1491 C CA . THR A 1 198 ? 3.452 14.927 12.450 1.00 89.81 198 THR A CA 1
ATOM 1492 C C . THR A 1 198 ? 2.649 14.878 13.735 1.00 89.81 198 THR A C 1
ATOM 1494 O O . THR A 1 198 ? 1.556 15.438 13.775 1.00 89.81 198 THR A O 1
ATOM 1497 N N . ILE A 1 199 ? 3.202 14.327 14.815 1.00 87.56 199 ILE A N 1
ATOM 1498 C CA . ILE A 1 199 ? 2.567 14.390 16.141 1.00 87.56 199 ILE A CA 1
ATOM 1499 C C . ILE A 1 199 ? 2.348 15.846 16.577 1.00 87.56 199 ILE A C 1
ATOM 1501 O O . ILE A 1 199 ? 1.312 16.168 17.149 1.00 87.56 199 ILE A O 1
ATOM 1505 N N . ASN A 1 200 ? 3.255 16.757 16.217 1.00 85.44 200 ASN A N 1
ATOM 1506 C CA . ASN A 1 200 ? 3.111 18.193 16.480 1.00 85.44 200 ASN A CA 1
ATOM 1507 C C . ASN A 1 200 ? 2.160 18.929 15.509 1.00 85.44 200 ASN A C 1
ATOM 1509 O O . ASN A 1 200 ? 2.064 20.153 15.563 1.00 85.44 200 ASN A O 1
ATOM 1513 N N . GLY A 1 201 ? 1.441 18.206 14.642 1.00 82.50 201 GLY A N 1
ATOM 1514 C CA . GLY A 1 201 ? 0.358 18.741 13.811 1.00 82.50 201 GLY A CA 1
ATOM 1515 C C . GLY A 1 201 ? 0.718 19.039 12.355 1.00 82.50 201 GLY A C 1
ATOM 1516 O O . GLY A 1 201 ? -0.132 19.557 11.634 1.00 82.50 201 GLY A O 1
ATOM 1517 N N . THR A 1 202 ? 1.927 18.705 11.895 1.00 83.12 202 THR A N 1
ATOM 1518 C CA . THR A 1 202 ? 2.344 18.930 10.499 1.00 83.12 202 THR A CA 1
ATOM 1519 C C . THR A 1 202 ? 2.300 17.621 9.700 1.00 83.12 202 THR A C 1
ATOM 1521 O O . THR A 1 202 ? 3.168 16.767 9.906 1.00 83.12 202 THR A O 1
ATOM 1524 N N . PRO A 1 203 ? 1.330 17.428 8.784 1.00 83.06 203 PRO A N 1
ATOM 1525 C CA . PRO A 1 203 ? 1.297 16.249 7.921 1.00 83.06 203 PRO A CA 1
ATOM 1526 C C . PRO A 1 203 ? 2.573 16.146 7.087 1.00 83.06 203 PRO A C 1
ATOM 1528 O O . PRO A 1 203 ? 3.132 17.164 6.678 1.00 83.06 203 PRO A O 1
ATOM 1531 N N . ASP A 1 204 ? 3.003 14.920 6.809 1.00 91.62 204 ASP A N 1
ATOM 1532 C CA . ASP A 1 204 ? 4.178 14.664 5.979 1.00 91.62 204 ASP A CA 1
ATOM 1533 C C . ASP A 1 204 ? 3.932 13.467 5.055 1.00 91.62 204 ASP A C 1
ATOM 1535 O O . ASP A 1 204 ? 3.077 12.614 5.317 1.00 91.62 204 ASP A O 1
ATOM 1539 N N . SER A 1 205 ? 4.674 13.410 3.955 1.00 93.81 205 SER A N 1
ATOM 1540 C CA . SER A 1 205 ? 4.624 12.303 3.009 1.00 93.81 205 SER A CA 1
ATOM 1541 C C . SER A 1 205 ? 5.987 12.045 2.394 1.00 93.81 205 SER A C 1
ATOM 1543 O O . SER A 1 205 ? 6.691 12.980 2.017 1.00 93.81 205 SER A O 1
ATOM 1545 N N . PHE A 1 206 ? 6.341 10.776 2.246 1.00 95.12 206 PHE A N 1
ATOM 1546 C CA . PHE A 1 206 ? 7.630 10.360 1.705 1.00 95.12 206 PHE A CA 1
ATOM 1547 C C . PHE A 1 206 ? 7.523 8.993 1.033 1.00 95.12 206 PHE A C 1
ATOM 1549 O O . PHE A 1 206 ? 6.544 8.265 1.199 1.00 95.12 206 PHE A O 1
ATOM 1556 N N . GLU A 1 207 ? 8.543 8.646 0.255 1.00 93.62 207 GLU A N 1
ATOM 1557 C CA . GLU A 1 207 ? 8.693 7.291 -0.258 1.00 93.62 207 GLU A CA 1
ATOM 1558 C C . GLU A 1 207 ? 9.409 6.408 0.760 1.00 93.62 207 GLU A C 1
ATOM 1560 O O . GLU A 1 207 ? 10.359 6.835 1.420 1.00 93.62 207 GLU A O 1
ATOM 1565 N N . PHE A 1 208 ? 8.970 5.161 0.858 1.00 94.50 208 PHE A N 1
ATOM 1566 C CA . PHE A 1 208 ? 9.537 4.170 1.754 1.00 94.50 208 PHE A CA 1
ATOM 1567 C C . PHE A 1 208 ? 9.750 2.859 1.003 1.00 94.50 208 PHE A C 1
ATOM 1569 O O . PHE A 1 208 ? 8.872 2.373 0.300 1.00 94.50 208 PHE A O 1
ATOM 1576 N N . TRP A 1 209 ? 10.927 2.263 1.135 1.00 90.94 209 TRP A N 1
ATOM 1577 C CA . TRP A 1 209 ? 11.200 0.940 0.587 1.00 90.94 209 TRP A CA 1
ATOM 1578 C C . TRP A 1 209 ? 10.744 -0.114 1.584 1.00 90.94 209 TRP A C 1
ATOM 1580 O O . TRP A 1 209 ? 11.447 -0.399 2.559 1.00 90.94 209 TRP A O 1
ATOM 1590 N N . ALA A 1 210 ? 9.565 -0.674 1.340 1.00 92.19 210 ALA A N 1
ATOM 1591 C CA . ALA A 1 210 ? 8.972 -1.701 2.174 1.00 92.19 210 ALA A CA 1
ATOM 1592 C C . ALA A 1 210 ? 9.550 -3.087 1.862 1.00 92.19 210 ALA A C 1
ATOM 1594 O O . ALA A 1 210 ? 10.032 -3.350 0.758 1.00 92.19 210 ALA A O 1
ATOM 1595 N N . ARG A 1 211 ? 9.480 -3.981 2.847 1.00 87.56 211 ARG A N 1
ATOM 1596 C CA . ARG A 1 211 ? 9.759 -5.410 2.727 1.00 87.56 211 ARG A CA 1
ATOM 1597 C C . ARG A 1 211 ? 8.621 -6.205 3.362 1.00 87.56 211 ARG A C 1
ATOM 1599 O O . ARG A 1 211 ? 8.366 -6.047 4.557 1.00 87.56 211 ARG A O 1
ATOM 1606 N N . ASP A 1 212 ? 7.982 -7.071 2.582 1.00 86.88 212 ASP A N 1
ATOM 1607 C CA . ASP A 1 212 ? 6.908 -7.940 3.077 1.00 86.88 212 ASP A CA 1
ATOM 1608 C C . ASP A 1 212 ? 7.428 -9.203 3.795 1.00 86.88 212 ASP A C 1
ATOM 1610 O O . ASP A 1 212 ? 8.635 -9.458 3.886 1.00 86.88 212 ASP A O 1
ATOM 1614 N N . ALA A 1 213 ? 6.502 -10.016 4.306 1.00 85.19 213 ALA A N 1
ATOM 1615 C CA . ALA A 1 213 ? 6.788 -11.286 4.974 1.00 85.19 213 ALA A CA 1
ATOM 1616 C C . ALA A 1 213 ? 7.484 -12.337 4.088 1.00 85.19 213 ALA A C 1
ATOM 1618 O O . ALA A 1 213 ? 8.136 -13.236 4.620 1.00 85.19 213 ALA A O 1
ATOM 1619 N N . THR A 1 214 ? 7.379 -12.228 2.760 1.00 76.88 214 THR A N 1
ATOM 1620 C CA . THR A 1 214 ? 8.072 -13.109 1.801 1.00 76.88 214 THR A CA 1
ATOM 1621 C C . THR A 1 214 ? 9.496 -12.642 1.502 1.00 76.88 214 THR A C 1
ATOM 1623 O O . THR A 1 214 ? 10.293 -13.393 0.944 1.00 76.88 214 THR A O 1
ATOM 1626 N N . GLY A 1 215 ? 9.833 -11.409 1.892 1.00 74.50 215 GLY A N 1
ATOM 1627 C CA . GLY A 1 215 ? 11.101 -10.760 1.590 1.00 74.50 215 GLY A CA 1
ATOM 1628 C C . GLY A 1 215 ? 11.087 -9.929 0.305 1.00 74.50 215 GLY A C 1
ATOM 1629 O O . GLY A 1 215 ? 12.135 -9.395 -0.061 1.00 74.50 215 GLY A O 1
ATOM 1630 N N . ARG A 1 216 ? 9.937 -9.772 -0.370 1.00 79.88 216 ARG A N 1
ATOM 1631 C CA . ARG A 1 216 ? 9.805 -8.880 -1.533 1.00 79.88 216 ARG A CA 1
ATOM 1632 C C . ARG A 1 216 ? 10.046 -7.445 -1.083 1.00 79.88 216 ARG A C 1
ATOM 1634 O O . ARG A 1 216 ? 9.426 -6.982 -0.130 1.00 79.88 216 ARG A O 1
ATOM 1641 N N . ILE A 1 217 ? 10.917 -6.743 -1.802 1.00 81.12 217 ILE A N 1
ATOM 1642 C CA . ILE A 1 217 ? 11.197 -5.320 -1.596 1.00 81.12 217 ILE A CA 1
ATOM 1643 C C . ILE A 1 217 ? 10.455 -4.513 -2.660 1.00 81.12 217 ILE A C 1
ATOM 1645 O O . ILE A 1 217 ? 10.527 -4.848 -3.843 1.00 81.12 217 ILE A O 1
ATOM 1649 N N . PHE A 1 218 ? 9.746 -3.463 -2.252 1.00 84.19 218 PHE A N 1
ATOM 1650 C CA . PHE A 1 218 ? 8.963 -2.620 -3.156 1.00 84.19 218 PHE A CA 1
ATOM 1651 C C . PHE A 1 218 ? 8.842 -1.181 -2.632 1.00 84.19 218 PHE A C 1
ATOM 1653 O O . PHE A 1 218 ? 8.875 -0.964 -1.418 1.00 84.19 218 PHE A O 1
ATOM 1660 N N . PRO A 1 219 ? 8.730 -0.182 -3.523 1.00 88.06 219 PRO A N 1
ATOM 1661 C CA . PRO A 1 219 ? 8.534 1.200 -3.119 1.00 88.06 219 PRO A CA 1
ATOM 1662 C C . PRO A 1 219 ? 7.079 1.439 -2.700 1.00 88.06 219 PRO A C 1
ATOM 1664 O O . PRO A 1 219 ? 6.144 1.039 -3.395 1.00 88.06 219 PRO A O 1
ATOM 1667 N N . THR A 1 220 ? 6.887 2.158 -1.601 1.00 95.44 220 THR A N 1
ATOM 1668 C CA . THR A 1 220 ? 5.584 2.626 -1.133 1.00 95.44 220 THR A CA 1
ATOM 1669 C C . THR A 1 220 ? 5.552 4.144 -1.015 1.00 95.44 220 THR A C 1
ATOM 1671 O O . THR A 1 220 ? 6.548 4.779 -0.666 1.00 95.44 220 THR A O 1
ATOM 1674 N N . SER A 1 221 ? 4.398 4.741 -1.312 1.00 96.69 221 SER A N 1
ATOM 1675 C CA . SER A 1 221 ? 4.098 6.122 -0.933 1.00 96.69 221 SER A CA 1
ATOM 1676 C C . SER A 1 221 ? 3.457 6.104 0.446 1.00 96.69 221 SER A C 1
ATOM 1678 O O . SER A 1 221 ? 2.449 5.423 0.643 1.00 96.69 221 SER A O 1
ATOM 1680 N N . VAL A 1 222 ? 4.066 6.814 1.392 1.00 97.38 222 VAL A N 1
ATOM 1681 C CA . VAL A 1 222 ? 3.637 6.880 2.787 1.00 97.38 222 VAL A CA 1
ATOM 1682 C C . VAL A 1 222 ? 3.124 8.279 3.092 1.00 97.38 222 VAL A C 1
ATOM 1684 O O . VAL A 1 222 ? 3.797 9.265 2.785 1.00 97.38 222 VAL A O 1
ATOM 1687 N N . LYS A 1 223 ? 1.954 8.368 3.726 1.00 96.94 223 LYS A N 1
ATOM 1688 C CA . LYS A 1 223 ? 1.398 9.610 4.275 1.00 96.94 223 LYS A CA 1
ATOM 1689 C C . LYS A 1 223 ? 1.167 9.460 5.768 1.00 96.94 223 LYS A C 1
ATOM 1691 O O . LYS A 1 223 ? 0.632 8.449 6.220 1.00 96.94 223 LYS A O 1
ATOM 1696 N N . LEU A 1 224 ? 1.571 10.475 6.524 1.00 96.38 224 LEU A N 1
ATOM 1697 C CA . LEU A 1 224 ? 1.411 10.528 7.969 1.00 96.38 224 LEU A CA 1
ATOM 1698 C C . LEU A 1 224 ? 0.295 11.507 8.339 1.00 96.38 224 LEU A C 1
ATOM 1700 O O . LEU A 1 224 ? 0.315 12.677 7.949 1.00 96.38 224 LEU A O 1
ATOM 1704 N N . HIS A 1 225 ? -0.645 11.036 9.150 1.00 93.88 225 HIS A N 1
ATOM 1705 C CA . HIS A 1 225 ? -1.733 11.826 9.709 1.00 93.88 225 HIS A CA 1
ATOM 1706 C C . HIS A 1 225 ? -1.707 11.742 11.233 1.00 93.88 225 HIS A C 1
ATOM 1708 O O . HIS A 1 225 ? -1.493 10.674 11.800 1.00 93.88 225 HIS A O 1
ATOM 1714 N N . VAL A 1 226 ? -1.951 12.861 11.910 1.00 94.75 226 VAL A N 1
ATOM 1715 C CA . VAL A 1 226 ? -2.161 12.851 13.361 1.00 94.75 226 VAL A CA 1
ATOM 1716 C C . VAL A 1 226 ? -3.574 12.361 13.669 1.00 94.75 226 VAL A C 1
ATOM 1718 O O . VAL A 1 226 ? -4.531 12.740 12.992 1.00 94.75 226 VAL A O 1
ATOM 1721 N N . GLY A 1 227 ? -3.707 11.518 14.687 1.00 92.44 227 GLY A N 1
ATOM 1722 C CA . GLY A 1 227 ? -4.990 10.993 15.135 1.00 92.44 227 GLY A CA 1
ATOM 1723 C C . GLY A 1 227 ? -5.042 10.798 16.644 1.00 92.44 227 GLY A C 1
ATOM 1724 O O . GLY A 1 227 ? -4.052 10.980 17.355 1.00 92.44 227 GLY A O 1
ATOM 1725 N N . VAL A 1 228 ? -6.221 10.410 17.123 1.00 91.75 228 VAL A N 1
ATOM 1726 C CA . VAL A 1 228 ? -6.434 9.971 18.504 1.00 91.75 228 VAL A CA 1
ATOM 1727 C C . VAL A 1 228 ? -6.979 8.552 18.466 1.00 91.75 228 VAL A C 1
ATOM 1729 O O . VAL A 1 228 ? -7.973 8.288 17.794 1.00 91.75 228 VAL A O 1
ATOM 1732 N N . TYR A 1 229 ? -6.338 7.647 19.197 1.00 91.44 229 TYR A N 1
ATOM 1733 C CA . TYR A 1 229 ? -6.719 6.242 19.288 1.00 91.44 229 TYR A CA 1
ATOM 1734 C C . TYR A 1 229 ? -6.762 5.839 20.763 1.00 91.44 229 TYR A C 1
ATOM 1736 O O . TYR A 1 229 ? -5.774 5.980 21.479 1.00 91.44 229 TYR A O 1
ATOM 1744 N N . PHE A 1 230 ? -7.946 5.446 21.249 1.00 87.12 230 PHE A N 1
ATOM 1745 C CA . PHE A 1 230 ? -8.230 5.203 22.676 1.00 87.12 230 PHE A CA 1
ATOM 1746 C C . PHE A 1 230 ? -7.724 6.310 23.626 1.00 87.12 230 PHE A C 1
ATOM 1748 O O . PHE A 1 230 ? -7.188 6.045 24.700 1.00 87.12 230 PHE A O 1
ATOM 1755 N N . GLY A 1 231 ? -7.891 7.575 23.222 1.00 87.00 231 GLY A N 1
ATOM 1756 C CA . GLY A 1 231 ? -7.482 8.746 24.008 1.00 87.00 231 GLY A CA 1
ATOM 1757 C C . GLY A 1 231 ? -5.984 9.065 23.963 1.00 87.00 231 GLY A C 1
ATOM 1758 O O . GLY A 1 231 ? -5.563 10.049 24.566 1.00 87.00 231 GLY A O 1
ATOM 1759 N N . GLN A 1 232 ? -5.182 8.280 23.239 1.00 90.94 232 GLN A N 1
ATOM 1760 C CA . GLN A 1 232 ? -3.760 8.535 23.023 1.00 90.94 232 GLN A CA 1
ATOM 1761 C C . GLN A 1 232 ? -3.536 9.205 21.671 1.00 90.94 232 GLN A C 1
ATOM 1763 O O . GLN A 1 232 ? -4.176 8.855 20.677 1.00 90.94 232 GLN A O 1
ATOM 1768 N N . GLN A 1 233 ? -2.623 10.172 21.633 1.00 92.62 233 GLN A N 1
ATOM 1769 C CA . GLN A 1 233 ? -2.198 10.789 20.386 1.00 92.62 233 GLN A CA 1
ATOM 1770 C C . GLN A 1 233 ? -1.309 9.810 19.615 1.00 92.62 233 GLN A C 1
ATOM 1772 O O . GLN A 1 233 ? -0.342 9.281 20.161 1.00 92.62 233 GLN A O 1
ATOM 1777 N N . VAL A 1 234 ? -1.653 9.569 18.355 1.00 95.44 234 VAL A N 1
ATOM 1778 C CA . VAL A 1 234 ? -1.017 8.561 17.500 1.00 95.44 234 VAL A CA 1
ATOM 1779 C C . VAL A 1 234 ? -0.740 9.124 16.114 1.00 95.44 234 VAL A C 1
ATOM 1781 O O . VAL A 1 234 ? -1.294 10.157 15.722 1.00 95.44 234 VAL A O 1
ATOM 1784 N N . VAL A 1 235 ? 0.081 8.410 15.348 1.00 96.25 235 VAL A N 1
ATOM 1785 C CA . VAL A 1 235 ? 0.227 8.647 13.911 1.00 96.25 235 VAL A CA 1
ATOM 1786 C C . VAL A 1 235 ? -0.490 7.540 13.151 1.00 96.25 235 VAL A C 1
ATOM 1788 O O . VAL A 1 235 ? -0.192 6.357 13.313 1.00 96.25 235 VAL A O 1
ATOM 1791 N N . ILE A 1 236 ? -1.443 7.942 12.316 1.00 95.88 236 ILE A N 1
ATOM 1792 C CA . ILE A 1 236 ? -2.114 7.088 11.343 1.00 95.88 236 ILE A CA 1
ATOM 1793 C C . ILE A 1 236 ? -1.322 7.186 10.043 1.00 95.88 236 ILE A C 1
ATOM 1795 O O . ILE A 1 236 ? -1.158 8.264 9.471 1.00 95.88 236 ILE A O 1
ATOM 1799 N N . ILE A 1 237 ? -0.814 6.052 9.592 1.00 97.31 237 ILE A N 1
ATOM 1800 C CA . ILE A 1 237 ? 0.002 5.912 8.397 1.00 97.31 237 ILE A CA 1
ATOM 1801 C C . ILE A 1 237 ? -0.869 5.313 7.306 1.00 97.31 237 ILE A C 1
ATOM 1803 O O . ILE A 1 237 ? -1.404 4.222 7.496 1.00 97.31 237 ILE A O 1
ATOM 1807 N N . SER A 1 238 ? -0.954 5.985 6.162 1.00 97.31 238 SER A N 1
ATOM 1808 C CA . SER A 1 238 ? -1.477 5.394 4.935 1.00 97.31 238 SER A CA 1
ATOM 1809 C C . SER A 1 238 ? -0.313 5.008 4.022 1.00 97.31 238 SER A C 1
ATOM 1811 O O . SER A 1 238 ? 0.652 5.766 3.877 1.00 97.31 238 SER A O 1
ATOM 1813 N N . ALA A 1 239 ? -0.350 3.794 3.474 1.00 97.31 239 ALA A N 1
ATOM 1814 C CA . ALA A 1 239 ? 0.715 3.261 2.633 1.00 97.31 239 ALA A CA 1
ATOM 1815 C C . ALA A 1 239 ? 0.153 2.626 1.358 1.00 97.31 239 ALA A C 1
ATOM 1817 O O . ALA A 1 239 ? -0.757 1.797 1.396 1.00 97.31 239 ALA A O 1
ATOM 1818 N N . VAL A 1 240 ? 0.744 2.977 0.217 1.00 96.00 240 VAL A N 1
ATOM 1819 C CA . VAL A 1 240 ? 0.346 2.464 -1.102 1.00 96.00 240 VAL A CA 1
ATOM 1820 C C . VAL A 1 240 ? 1.569 1.907 -1.820 1.00 96.00 240 VAL A C 1
ATOM 1822 O O . VAL A 1 240 ? 2.572 2.609 -1.924 1.00 96.00 240 VAL A O 1
ATOM 1825 N N . ASP A 1 241 ? 1.496 0.673 -2.333 1.00 91.81 241 ASP A N 1
ATOM 1826 C CA . ASP A 1 241 ? 2.509 0.129 -3.253 1.00 91.81 241 ASP A CA 1
ATOM 1827 C C . ASP A 1 241 ? 2.489 0.945 -4.555 1.00 91.81 241 ASP A C 1
ATOM 1829 O O . ASP A 1 241 ? 1.477 0.998 -5.253 1.00 91.81 241 ASP A O 1
ATOM 1833 N N . ILE A 1 242 ? 3.607 1.597 -4.873 1.00 90.69 242 ILE A N 1
ATOM 1834 C CA . ILE A 1 242 ? 3.764 2.416 -6.082 1.00 90.69 242 ILE A CA 1
ATOM 1835 C C . ILE A 1 242 ? 4.643 1.733 -7.134 1.00 90.69 242 ILE A C 1
ATOM 1837 O O . ILE A 1 242 ? 5.103 2.396 -8.064 1.00 90.69 242 ILE A O 1
ATOM 1841 N N . SER A 1 243 ? 4.877 0.419 -7.018 1.00 80.81 243 SER A N 1
ATOM 1842 C CA . SER A 1 243 ? 5.660 -0.367 -7.984 1.00 80.81 243 SER A CA 1
ATOM 1843 C C . SER A 1 243 ? 5.132 -0.206 -9.407 1.00 80.81 243 SER A C 1
ATOM 1845 O O . SER A 1 243 ? 5.894 0.127 -10.312 1.00 80.81 243 SER A O 1
ATOM 1847 N N . GLU A 1 244 ? 3.825 -0.403 -9.607 1.00 79.62 244 GLU A N 1
ATOM 1848 C CA . GLU A 1 244 ? 3.199 -0.303 -10.930 1.00 79.62 244 GLU A CA 1
ATOM 1849 C C . GLU A 1 244 ? 3.245 1.127 -11.465 1.00 79.62 244 GLU A C 1
ATOM 1851 O O . GLU A 1 244 ? 3.627 1.342 -12.614 1.00 79.62 244 GLU A O 1
ATOM 1856 N N . THR A 1 245 ? 2.938 2.112 -10.618 1.00 83.69 245 THR A N 1
ATOM 1857 C CA . THR A 1 245 ? 2.989 3.533 -10.980 1.00 83.69 245 THR A CA 1
ATOM 1858 C C . THR A 1 245 ? 4.392 3.949 -11.413 1.00 83.69 245 THR A C 1
ATOM 1860 O O . THR A 1 245 ? 4.547 4.612 -12.438 1.00 83.69 245 THR A O 1
ATOM 1863 N N . LYS A 1 246 ? 5.431 3.528 -10.679 1.00 77.62 246 LYS A N 1
ATOM 1864 C CA . LYS A 1 246 ? 6.827 3.810 -11.036 1.00 77.62 246 LYS A CA 1
ATOM 1865 C C . LYS A 1 246 ? 7.247 3.099 -12.317 1.00 77.62 246 LYS A C 1
ATOM 1867 O O . LYS A 1 246 ? 7.853 3.732 -13.177 1.00 77.62 246 LYS A O 1
ATOM 1872 N N . ALA A 1 247 ? 6.885 1.828 -12.483 1.00 72.81 247 ALA A N 1
ATOM 1873 C CA . ALA A 1 247 ? 7.177 1.085 -13.705 1.00 72.81 247 ALA A CA 1
ATOM 1874 C C . ALA A 1 247 ? 6.495 1.716 -14.934 1.00 72.81 247 ALA A C 1
ATOM 1876 O O . ALA A 1 247 ? 7.116 1.849 -15.989 1.00 72.81 247 ALA A O 1
ATOM 1877 N N . ALA A 1 248 ? 5.242 2.158 -14.794 1.00 72.81 248 ALA A N 1
ATOM 1878 C CA . ALA A 1 248 ? 4.501 2.842 -15.848 1.00 72.81 248 ALA A CA 1
ATOM 1879 C C . ALA A 1 248 ? 5.115 4.207 -16.193 1.00 72.81 248 ALA A C 1
ATOM 1881 O O . ALA A 1 248 ? 5.294 4.512 -17.372 1.00 72.81 248 ALA A O 1
ATOM 1882 N N . ALA A 1 249 ? 5.486 5.003 -15.185 1.00 79.12 249 ALA A N 1
ATOM 1883 C CA . ALA A 1 249 ? 6.145 6.292 -15.387 1.00 79.12 249 ALA A CA 1
ATOM 1884 C C . ALA A 1 249 ? 7.488 6.133 -16.115 1.00 79.12 249 ALA A C 1
ATOM 1886 O O . ALA A 1 249 ? 7.734 6.819 -17.105 1.00 79.12 249 ALA A O 1
ATOM 1887 N N . GLN A 1 250 ? 8.312 5.173 -15.687 1.00 73.25 250 GLN A N 1
ATOM 1888 C CA . GLN A 1 250 ? 9.601 4.891 -16.315 1.00 73.25 250 GLN A CA 1
ATOM 1889 C C . GLN A 1 250 ? 9.436 4.398 -17.760 1.00 73.25 250 GLN A C 1
ATOM 1891 O O . GLN A 1 250 ? 10.168 4.826 -18.650 1.00 73.25 250 GLN A O 1
ATOM 1896 N N . ARG A 1 251 ? 8.438 3.543 -18.027 1.00 72.31 251 ARG A N 1
ATOM 1897 C CA . ARG A 1 251 ? 8.112 3.099 -19.390 1.00 72.31 251 ARG A CA 1
ATOM 1898 C C . ARG A 1 251 ? 7.711 4.269 -20.287 1.00 72.31 251 ARG A C 1
ATOM 1900 O O . ARG A 1 251 ? 8.181 4.347 -21.420 1.00 72.31 251 ARG A O 1
ATOM 1907 N N . LEU A 1 252 ? 6.865 5.167 -19.788 1.00 78.06 252 LEU A N 1
ATOM 1908 C CA . LEU A 1 252 ? 6.420 6.336 -20.542 1.00 78.06 252 LEU A CA 1
ATOM 1909 C C . LEU A 1 252 ? 7.577 7.303 -20.820 1.00 78.06 252 LEU A C 1
ATOM 1911 O O . LEU A 1 252 ? 7.654 7.860 -21.910 1.00 78.06 252 LEU A O 1
ATOM 1915 N N . GLU A 1 253 ? 8.488 7.485 -19.864 1.00 80.62 253 GLU A N 1
ATOM 1916 C CA . GLU A 1 253 ? 9.692 8.303 -20.039 1.00 80.62 253 GLU A CA 1
ATOM 1917 C C . GLU A 1 253 ? 10.576 7.756 -21.166 1.00 80.62 253 GLU A C 1
ATOM 1919 O O . GLU A 1 253 ? 10.934 8.493 -22.083 1.00 80.62 253 GLU A O 1
ATOM 1924 N N . ILE A 1 254 ? 10.838 6.446 -21.157 1.00 78.19 254 ILE A N 1
ATOM 1925 C CA . ILE A 1 254 ? 11.568 5.743 -22.219 1.00 78.19 254 ILE A CA 1
ATOM 1926 C C . ILE A 1 254 ? 10.882 5.931 -23.580 1.00 78.19 254 ILE A C 1
ATOM 1928 O O . ILE A 1 254 ? 11.541 6.259 -24.567 1.00 78.19 254 ILE A O 1
ATOM 1932 N N . GLU A 1 255 ? 9.568 5.699 -23.658 1.00 75.69 255 GLU A N 1
ATOM 1933 C CA . GLU A 1 255 ? 8.808 5.834 -24.908 1.00 75.69 255 GLU A CA 1
ATOM 1934 C C . GLU A 1 255 ? 8.833 7.278 -25.429 1.00 75.69 255 GLU A C 1
ATOM 1936 O O . GLU A 1 255 ? 9.004 7.494 -26.629 1.00 75.69 255 GLU A O 1
ATOM 1941 N N . ASN A 1 256 ? 8.725 8.265 -24.538 1.00 82.25 256 ASN A N 1
ATOM 1942 C CA . ASN A 1 256 ? 8.802 9.683 -24.878 1.00 82.25 256 ASN A CA 1
ATOM 1943 C C . ASN A 1 256 ? 10.194 10.077 -25.387 1.00 82.25 256 ASN A C 1
ATOM 1945 O O . ASN A 1 256 ? 10.297 10.793 -26.380 1.00 82.25 256 ASN A O 1
ATOM 1949 N N . ASP A 1 257 ? 11.263 9.599 -24.752 1.00 82.56 257 ASP A N 1
ATOM 1950 C CA . ASP A 1 257 ? 12.636 9.888 -25.174 1.00 82.56 257 ASP A CA 1
ATOM 1951 C C . ASP A 1 257 ? 12.937 9.295 -26.558 1.00 82.56 257 ASP A C 1
ATOM 1953 O O . ASP A 1 257 ? 13.479 9.986 -27.424 1.00 82.56 257 ASP A O 1
ATOM 1957 N N . LEU A 1 258 ? 12.498 8.057 -26.816 1.00 80.56 258 LEU A N 1
ATOM 1958 C CA . LEU A 1 258 ? 12.600 7.438 -28.142 1.00 80.56 258 LEU A CA 1
ATOM 1959 C C . LEU A 1 258 ? 11.748 8.172 -29.188 1.00 80.56 258 LEU A C 1
ATOM 1961 O O . LEU A 1 258 ? 12.206 8.404 -30.307 1.00 80.56 258 LEU A O 1
ATOM 1965 N N . ALA A 1 259 ? 10.519 8.562 -28.842 1.00 78.31 259 ALA A N 1
ATOM 1966 C CA . ALA A 1 259 ? 9.638 9.294 -29.749 1.00 78.31 259 ALA A CA 1
ATOM 1967 C C . ALA A 1 259 ? 10.192 10.681 -30.097 1.00 78.31 259 ALA A C 1
ATOM 1969 O O . ALA A 1 259 ? 10.132 11.078 -31.259 1.00 78.31 259 ALA A O 1
ATOM 1970 N N . LYS A 1 260 ? 10.760 11.402 -29.123 1.00 82.00 260 LYS A N 1
ATOM 1971 C CA . LYS A 1 260 ? 11.415 12.700 -29.342 1.00 82.00 260 LYS A CA 1
ATOM 1972 C C . LYS A 1 260 ? 12.601 12.582 -30.286 1.00 82.00 260 LYS A C 1
ATOM 1974 O O . LYS A 1 260 ? 12.697 13.400 -31.195 1.00 82.00 260 LYS A O 1
ATOM 1979 N N . ALA A 1 261 ? 13.444 11.564 -30.104 1.00 80.19 261 ALA A N 1
ATOM 1980 C CA . ALA A 1 261 ? 14.555 11.296 -31.011 1.00 80.19 261 ALA A CA 1
ATOM 1981 C C . ALA A 1 261 ? 14.050 11.060 -32.445 1.00 80.19 261 ALA A C 1
ATOM 1983 O O . ALA A 1 261 ? 14.510 11.690 -33.385 1.00 80.19 261 ALA A O 1
ATOM 1984 N N . LEU A 1 262 ? 13.026 10.227 -32.638 1.00 76.94 262 LEU A N 1
ATOM 1985 C CA . LEU A 1 262 ? 12.474 9.995 -33.980 1.00 76.94 262 LEU A CA 1
ATOM 1986 C C . LEU A 1 262 ? 11.811 11.251 -34.583 1.00 76.94 262 LEU A C 1
ATOM 1988 O O . LEU A 1 262 ? 11.939 11.518 -35.777 1.00 76.94 262 LEU A O 1
ATOM 1992 N N . ALA A 1 263 ? 11.113 12.046 -33.768 1.00 74.88 263 ALA A N 1
ATOM 1993 C CA . ALA A 1 263 ? 10.394 13.237 -34.217 1.00 74.88 263 ALA A CA 1
ATOM 1994 C C . ALA A 1 263 ? 11.314 14.416 -34.578 1.00 74.88 263 ALA A C 1
ATOM 1996 O O . ALA A 1 263 ? 10.937 15.229 -35.422 1.00 74.88 263 ALA A O 1
ATOM 1997 N N . SER A 1 264 ? 12.512 14.514 -33.990 1.00 75.44 264 SER A N 1
ATOM 1998 C CA . SER A 1 264 ? 13.499 15.546 -34.346 1.00 75.44 264 SER A CA 1
ATOM 1999 C C . SER A 1 264 ? 14.147 15.321 -35.717 1.00 75.44 264 SER A C 1
ATOM 2001 O O . SER A 1 264 ? 14.946 16.147 -36.154 1.00 75.44 264 SER A O 1
ATOM 2003 N N . GLY A 1 265 ? 13.793 14.235 -36.417 1.00 66.31 265 GLY A N 1
ATOM 2004 C CA . GLY A 1 265 ? 14.462 13.826 -37.648 1.00 66.31 265 GLY A CA 1
ATOM 2005 C C . GLY A 1 265 ? 15.843 13.236 -37.379 1.00 66.31 265 GLY A C 1
ATOM 2006 O O . GLY A 1 265 ? 16.713 13.340 -38.245 1.00 66.31 265 GLY A O 1
ATOM 2007 N N . ALA A 1 266 ? 16.047 12.658 -36.186 1.00 70.75 266 ALA A N 1
ATOM 2008 C CA . ALA A 1 266 ? 17.307 12.038 -35.814 1.00 70.75 266 ALA A CA 1
ATOM 2009 C C . ALA A 1 266 ? 17.758 11.054 -36.889 1.00 70.75 266 ALA A C 1
ATOM 2011 O O . ALA A 1 266 ? 17.011 10.173 -37.318 1.00 70.75 266 ALA A O 1
ATOM 2012 N N . GLN A 1 267 ? 19.014 11.195 -37.294 1.00 81.12 267 GLN A N 1
ATOM 2013 C CA . GLN A 1 267 ? 19.677 10.169 -38.083 1.00 81.12 267 GLN A CA 1
ATOM 2014 C C . GLN A 1 267 ? 19.940 8.951 -37.196 1.00 81.12 267 GLN A C 1
ATOM 2016 O O . GLN A 1 267 ? 19.994 9.066 -35.967 1.00 81.12 267 GLN A O 1
ATOM 2021 N N . ARG A 1 268 ? 20.162 7.786 -37.814 1.00 85.75 268 ARG A N 1
ATOM 2022 C CA . ARG A 1 268 ? 20.474 6.530 -37.108 1.00 85.75 268 ARG A CA 1
ATOM 2023 C C . ARG A 1 268 ? 21.485 6.720 -35.976 1.00 85.75 268 ARG A C 1
ATOM 2025 O O . ARG A 1 268 ? 21.283 6.225 -34.876 1.00 85.75 268 ARG A O 1
ATOM 2032 N N . ASP A 1 269 ? 22.519 7.509 -36.222 1.00 84.38 269 ASP A N 1
ATOM 2033 C CA . ASP A 1 269 ? 23.599 7.808 -35.283 1.00 84.38 269 ASP A CA 1
ATOM 2034 C C . ASP A 1 269 ? 23.145 8.481 -33.963 1.00 84.38 269 ASP A C 1
ATOM 2036 O O . ASP A 1 269 ? 23.624 8.150 -32.871 1.00 84.38 269 ASP A O 1
ATOM 2040 N N . GLU A 1 270 ? 22.176 9.394 -34.040 1.00 86.19 270 GLU A N 1
ATOM 2041 C CA . GLU A 1 270 ? 21.603 10.085 -32.880 1.00 86.19 270 GLU A CA 1
ATOM 2042 C C . GLU A 1 270 ? 20.651 9.162 -32.108 1.00 86.19 270 GLU A C 1
ATOM 2044 O O . GLU A 1 270 ? 20.750 9.067 -30.883 1.00 86.19 270 GLU A O 1
ATOM 2049 N N . LEU A 1 271 ? 19.813 8.387 -32.811 1.00 89.12 271 LEU A N 1
ATOM 2050 C CA . LEU A 1 271 ? 18.927 7.403 -32.181 1.00 89.12 271 LEU A CA 1
ATOM 2051 C C . LEU A 1 271 ? 19.721 6.348 -31.396 1.00 89.12 271 LEU A C 1
ATOM 2053 O O . LEU A 1 271 ? 19.380 6.049 -30.253 1.00 89.12 271 LEU A O 1
ATOM 2057 N N . LEU A 1 272 ? 20.812 5.830 -31.968 1.00 90.69 272 LEU A N 1
ATOM 2058 C CA . LEU A 1 272 ? 21.700 4.884 -31.286 1.00 90.69 272 LEU A CA 1
ATOM 2059 C C . LEU A 1 272 ? 22.308 5.487 -30.012 1.00 90.69 272 LEU A C 1
ATOM 2061 O O . LEU A 1 272 ? 22.409 4.812 -28.988 1.00 90.69 272 LEU A O 1
ATOM 2065 N N . SER A 1 273 ? 22.667 6.771 -30.049 1.00 89.94 273 SER A N 1
ATOM 2066 C CA . SER A 1 273 ? 23.209 7.476 -28.883 1.00 89.94 273 SER A CA 1
ATOM 2067 C C . SER A 1 273 ? 22.162 7.596 -27.764 1.00 89.94 273 SER A C 1
ATOM 2069 O O . SER A 1 273 ? 22.467 7.323 -26.602 1.00 89.94 273 SER A O 1
ATOM 2071 N N . VAL A 1 274 ? 20.907 7.907 -28.110 1.00 90.69 274 VAL A N 1
ATOM 2072 C CA . VAL A 1 274 ? 19.780 7.933 -27.159 1.00 90.69 274 VAL A CA 1
ATOM 2073 C C . VAL A 1 274 ? 19.503 6.543 -26.582 1.00 90.69 274 VAL A C 1
ATOM 2075 O O . VAL A 1 274 ? 19.316 6.409 -25.374 1.00 90.69 274 VAL A O 1
ATOM 2078 N N . MET A 1 275 ? 19.525 5.496 -27.409 1.00 92.12 275 MET A N 1
ATOM 2079 C CA . MET A 1 275 ? 19.310 4.114 -26.965 1.00 92.12 275 MET A CA 1
ATOM 2080 C C . MET A 1 275 ? 20.352 3.669 -25.935 1.00 92.12 275 MET A C 1
ATOM 2082 O O . MET A 1 275 ? 19.983 3.117 -24.897 1.00 92.12 275 MET A O 1
ATOM 2086 N N . LEU A 1 276 ? 21.639 3.943 -26.187 1.00 93.44 276 LEU A N 1
ATOM 2087 C CA . LEU A 1 276 ? 22.707 3.627 -25.236 1.00 93.44 276 LEU A CA 1
ATOM 2088 C C . LEU A 1 276 ? 22.544 4.425 -23.937 1.00 93.44 276 LEU A C 1
ATOM 2090 O O . LEU A 1 276 ? 22.652 3.854 -22.855 1.00 93.44 276 LEU A O 1
ATOM 2094 N N . ALA A 1 277 ? 22.215 5.716 -24.029 1.00 91.50 277 ALA A N 1
ATOM 2095 C CA . ALA A 1 277 ? 21.987 6.555 -22.856 1.00 91.50 277 ALA A CA 1
ATOM 2096 C C . ALA A 1 277 ? 20.811 6.059 -21.996 1.00 91.50 277 ALA A C 1
ATOM 2098 O O . ALA A 1 277 ? 20.928 6.030 -20.774 1.00 91.50 277 ALA A O 1
ATOM 2099 N N . ILE A 1 278 ? 19.700 5.629 -22.610 1.00 90.25 278 ILE A N 1
ATOM 2100 C CA . ILE A 1 278 ? 18.558 5.018 -21.905 1.00 90.25 278 ILE A CA 1
ATOM 2101 C C . ILE A 1 278 ? 18.992 3.725 -21.206 1.00 90.25 278 ILE A C 1
ATOM 2103 O O . ILE A 1 278 ? 18.672 3.513 -20.037 1.00 90.25 278 ILE A O 1
ATOM 2107 N N . ALA A 1 279 ? 19.738 2.870 -21.907 1.00 90.56 279 ALA A N 1
ATOM 2108 C CA . ALA A 1 279 ? 20.199 1.592 -21.379 1.00 90.56 279 ALA A CA 1
ATOM 2109 C C . ALA A 1 279 ? 21.189 1.745 -20.204 1.00 90.56 279 ALA A C 1
ATOM 2111 O O . ALA A 1 279 ? 21.219 0.897 -19.316 1.00 90.56 279 ALA A O 1
ATOM 2112 N N . LEU A 1 280 ? 21.936 2.853 -20.152 1.00 91.12 280 LEU A N 1
ATOM 2113 C CA . LEU A 1 280 ? 22.855 3.204 -19.062 1.00 91.12 280 LEU A CA 1
ATOM 2114 C C . LEU A 1 280 ? 22.194 3.944 -17.883 1.00 91.12 280 LEU A C 1
ATOM 2116 O O . LEU A 1 280 ? 22.881 4.301 -16.932 1.00 91.12 280 LEU A O 1
ATOM 2120 N N . ARG A 1 281 ? 20.871 4.180 -17.892 1.00 87.94 281 ARG A N 1
ATOM 2121 C CA . ARG A 1 281 ? 20.160 4.741 -16.719 1.00 87.94 281 ARG A CA 1
ATOM 2122 C C . ARG A 1 281 ? 19.993 3.735 -15.579 1.00 87.94 281 ARG A C 1
ATOM 2124 O O . ARG A 1 281 ? 19.653 4.123 -14.464 1.00 87.94 281 ARG A O 1
ATOM 2131 N N . PHE A 1 282 ? 20.177 2.449 -15.860 1.00 84.06 282 PHE A N 1
ATOM 2132 C CA . PHE A 1 282 ? 20.091 1.399 -14.854 1.00 84.06 282 PHE A CA 1
ATOM 2133 C C . PHE A 1 282 ? 21.351 1.424 -13.977 1.00 84.06 282 PHE A C 1
ATOM 2135 O O . PHE A 1 282 ? 22.457 1.423 -14.516 1.00 84.06 282 PHE A O 1
ATOM 2142 N N . PRO A 1 283 ? 21.206 1.428 -12.640 1.00 74.75 283 PRO A N 1
ATOM 2143 C CA . PRO A 1 283 ? 22.310 1.675 -11.712 1.00 74.75 283 PRO A CA 1
ATOM 2144 C C . PRO A 1 283 ? 23.416 0.617 -11.778 1.00 74.75 283 PRO A C 1
ATOM 2146 O O . PRO A 1 283 ? 24.525 0.862 -11.311 1.00 74.75 283 PRO A O 1
ATOM 2149 N N . GLU A 1 284 ? 23.131 -0.561 -12.335 1.00 82.50 284 GLU A N 1
ATOM 2150 C CA . GLU A 1 284 ? 24.117 -1.626 -12.482 1.00 82.50 284 GLU A CA 1
ATOM 2151 C C . GLU A 1 284 ? 25.115 -1.410 -13.626 1.00 82.50 284 GLU A C 1
ATOM 2153 O O . GLU A 1 284 ? 26.150 -2.075 -13.638 1.00 82.50 284 GLU A O 1
ATOM 2158 N N . PHE A 1 285 ? 24.835 -0.508 -14.570 1.00 91.25 285 PHE A N 1
ATOM 2159 C CA . PHE A 1 285 ? 25.658 -0.325 -15.764 1.00 91.25 285 PHE A CA 1
ATOM 2160 C C . PHE A 1 285 ? 26.267 1.075 -15.806 1.00 91.25 285 PHE A C 1
ATOM 2162 O O . PHE A 1 285 ? 25.567 2.082 -15.808 1.00 91.25 285 PHE A O 1
ATOM 2169 N N . ASP A 1 286 ? 27.592 1.131 -15.876 1.00 90.25 286 ASP A N 1
ATOM 2170 C CA . ASP A 1 286 ? 28.376 2.368 -15.982 1.00 90.25 286 ASP A CA 1
ATOM 2171 C C . ASP A 1 286 ? 29.046 2.516 -17.356 1.00 90.25 286 ASP A C 1
ATOM 2173 O O . ASP A 1 286 ? 29.624 3.557 -17.682 1.00 90.25 286 ASP A O 1
ATOM 2177 N N . SER A 1 287 ? 28.975 1.465 -18.169 1.00 95.50 287 SER A N 1
ATOM 2178 C CA . SER A 1 287 ? 29.660 1.364 -19.442 1.00 95.50 287 SER A CA 1
ATOM 2179 C C . SER A 1 287 ? 28.911 0.449 -20.405 1.00 95.50 287 SER A C 1
ATOM 2181 O O . SER A 1 287 ? 28.079 -0.366 -20.010 1.00 95.50 287 SER A O 1
ATOM 2183 N N . GLY A 1 288 ? 29.168 0.599 -21.700 1.00 96.06 288 GLY A N 1
ATOM 2184 C CA . GLY A 1 288 ? 28.535 -0.235 -22.709 1.00 96.06 288 GLY A CA 1
ATOM 2185 C C . GLY A 1 288 ? 28.809 0.215 -24.133 1.00 96.06 288 GLY A C 1
ATOM 2186 O O . GLY A 1 288 ? 29.493 1.211 -24.376 1.00 96.06 288 GLY A O 1
ATOM 2187 N N . GLY A 1 289 ? 28.250 -0.521 -25.086 1.00 96.62 289 GLY A N 1
ATOM 2188 C CA . GLY A 1 289 ? 28.355 -0.208 -26.499 1.00 96.62 289 GLY A CA 1
ATOM 2189 C C . GLY A 1 289 ? 27.299 -0.883 -27.358 1.00 96.62 289 GLY A C 1
ATOM 2190 O O . GLY A 1 289 ? 26.722 -1.900 -26.981 1.00 96.62 289 GLY A O 1
ATOM 2191 N N . ILE A 1 290 ? 27.045 -0.288 -28.519 1.00 97.00 290 ILE A N 1
ATOM 2192 C CA . ILE A 1 290 ? 26.130 -0.805 -29.527 1.00 97.00 290 ILE A CA 1
ATOM 2193 C C . ILE A 1 290 ? 26.931 -1.347 -30.698 1.00 97.00 290 ILE A C 1
ATOM 2195 O O . ILE A 1 290 ? 27.730 -0.636 -31.315 1.00 97.00 290 ILE A O 1
ATOM 2199 N N . TYR A 1 291 ? 26.647 -2.598 -31.016 1.00 96.25 291 TYR A N 1
ATOM 2200 C CA . TYR A 1 291 ? 27.186 -3.317 -32.147 1.00 96.25 291 TYR A CA 1
ATOM 2201 C C . TYR A 1 291 ? 26.130 -3.448 -33.234 1.00 96.25 291 TYR A C 1
ATOM 2203 O O . TYR A 1 291 ? 24.957 -3.671 -32.936 1.00 96.25 291 TYR A O 1
ATOM 2211 N N . TRP A 1 292 ? 26.552 -3.348 -34.486 1.00 94.69 292 TRP A N 1
ATOM 2212 C CA . TRP A 1 292 ? 25.682 -3.439 -35.652 1.00 94.69 292 TRP A CA 1
ATOM 2213 C C . TRP A 1 292 ? 26.134 -4.563 -36.576 1.00 94.69 292 TRP A C 1
ATOM 2215 O O . TRP A 1 292 ? 27.340 -4.762 -36.734 1.00 94.69 292 TRP A O 1
ATOM 2225 N N . GLU A 1 293 ? 25.183 -5.289 -37.164 1.00 94.62 293 GLU A N 1
ATOM 2226 C CA . GLU A 1 293 ? 25.481 -6.379 -38.095 1.00 94.62 293 GLU A CA 1
ATOM 2227 C C . GLU A 1 293 ? 26.160 -5.833 -39.362 1.00 94.62 293 GLU A C 1
ATOM 2229 O O . GLU A 1 293 ? 25.687 -4.887 -39.999 1.00 94.62 293 GLU A O 1
ATOM 2234 N N . THR A 1 294 ? 27.292 -6.426 -39.725 1.00 92.94 294 THR A N 1
ATOM 2235 C CA . THR A 1 294 ? 28.034 -6.117 -40.950 1.00 92.94 294 THR A CA 1
ATOM 2236 C C . THR A 1 294 ? 27.601 -7.039 -42.095 1.00 92.94 294 THR A C 1
ATOM 2238 O O . THR A 1 294 ? 26.970 -8.071 -41.887 1.00 92.94 294 THR A O 1
ATOM 2241 N N . ALA A 1 295 ? 27.932 -6.682 -43.341 1.00 90.00 295 ALA A N 1
ATOM 2242 C CA . ALA A 1 295 ? 27.495 -7.434 -44.528 1.00 90.00 295 ALA A CA 1
ATOM 2243 C C . ALA A 1 295 ? 27.998 -8.894 -44.582 1.00 90.00 295 ALA A C 1
ATOM 2245 O O . ALA A 1 295 ? 27.432 -9.718 -45.293 1.00 90.00 295 ALA A O 1
ATOM 2246 N N . ASP A 1 296 ? 29.060 -9.211 -43.845 1.00 91.06 296 ASP A N 1
ATOM 2247 C CA . ASP A 1 296 ? 29.625 -10.551 -43.667 1.00 91.06 296 ASP A CA 1
ATOM 2248 C C . ASP A 1 296 ? 28.993 -11.326 -42.492 1.00 91.06 296 ASP A C 1
ATOM 2250 O O . ASP A 1 296 ? 29.489 -12.390 -42.130 1.00 91.06 296 ASP A O 1
ATOM 2254 N N . HIS A 1 297 ? 27.906 -10.820 -41.898 1.00 89.12 297 HIS A N 1
ATOM 2255 C CA . HIS A 1 297 ? 27.255 -11.355 -40.693 1.00 89.12 297 HIS A CA 1
ATOM 2256 C C . HIS A 1 297 ? 28.129 -11.323 -39.428 1.00 89.12 297 HIS A C 1
ATOM 2258 O O . HIS A 1 297 ? 27.873 -12.054 -38.461 1.00 89.12 297 HIS A O 1
ATOM 2264 N N . GLY A 1 298 ? 29.170 -10.489 -39.427 1.00 93.88 298 GLY A N 1
ATOM 2265 C CA . GLY A 1 298 ? 29.879 -10.068 -38.224 1.00 93.88 298 GLY A CA 1
ATOM 2266 C C . GLY A 1 298 ? 29.130 -8.954 -37.494 1.00 93.88 298 GLY A C 1
ATOM 2267 O O . GLY A 1 298 ? 28.025 -8.565 -37.873 1.00 93.88 298 GLY A O 1
ATOM 2268 N N . TYR A 1 299 ? 29.740 -8.431 -36.434 1.00 96.06 299 TYR A N 1
ATOM 2269 C CA . TYR A 1 299 ? 29.227 -7.255 -35.739 1.00 96.06 299 TYR A CA 1
ATOM 2270 C C . TYR A 1 299 ? 30.337 -6.244 -35.488 1.00 96.06 299 TYR A C 1
ATOM 2272 O O . TYR A 1 299 ? 31.414 -6.602 -35.017 1.00 96.06 299 TYR A O 1
ATOM 2280 N N . GLN A 1 300 ? 30.061 -4.970 -35.742 1.00 96.44 300 GLN A N 1
ATOM 2281 C CA . GLN A 1 300 ? 31.002 -3.878 -35.512 1.00 96.44 300 GLN A CA 1
ATOM 2282 C C . GLN A 1 300 ? 30.460 -2.914 -34.462 1.00 96.44 300 GLN A C 1
ATOM 2284 O O . GLN A 1 300 ? 29.293 -2.532 -34.502 1.00 96.44 300 GLN A O 1
ATOM 2289 N N . LEU A 1 301 ? 31.317 -2.494 -33.537 1.00 96.44 301 LEU A N 1
ATOM 2290 C CA . LEU A 1 301 ? 31.010 -1.470 -32.548 1.00 96.44 301 LEU A CA 1
ATOM 2291 C C . LEU A 1 301 ? 30.838 -0.108 -33.240 1.00 96.44 301 LEU A C 1
ATOM 2293 O O . LEU A 1 301 ? 31.788 0.434 -33.805 1.00 96.44 301 LEU A O 1
ATOM 2297 N N . ILE A 1 302 ? 29.629 0.450 -33.174 1.00 94.94 302 ILE A N 1
ATOM 2298 C CA . ILE A 1 302 ? 29.279 1.752 -33.770 1.00 94.94 302 ILE A CA 1
ATOM 2299 C C . ILE A 1 302 ? 29.256 2.862 -32.712 1.00 94.94 3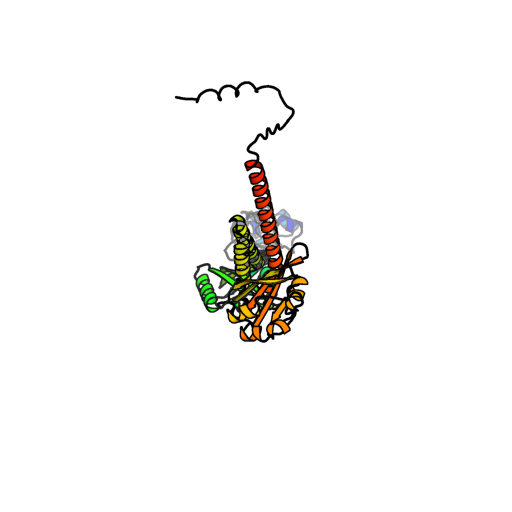02 ILE A C 1
ATOM 2301 O O . ILE A 1 302 ? 29.525 4.029 -33.005 1.00 94.94 302 ILE A O 1
ATOM 2305 N N . ARG A 1 303 ? 28.933 2.508 -31.462 1.00 94.81 303 ARG A N 1
ATOM 2306 C CA . ARG A 1 303 ? 28.851 3.441 -30.333 1.00 94.81 303 ARG A CA 1
ATOM 2307 C C . ARG A 1 303 ? 29.305 2.800 -29.041 1.00 94.81 303 ARG A C 1
ATOM 2309 O O . ARG A 1 303 ? 29.006 1.639 -28.806 1.00 94.81 303 ARG A O 1
ATOM 2316 N N . HIS A 1 304 ? 29.954 3.572 -28.179 1.00 96.44 304 HIS A N 1
ATOM 2317 C CA . HIS A 1 304 ? 30.290 3.142 -26.829 1.00 96.44 304 HIS A CA 1
ATOM 2318 C C . HIS A 1 304 ? 30.317 4.314 -25.851 1.00 96.44 304 HIS A C 1
ATOM 2320 O O . HIS A 1 304 ? 30.459 5.471 -26.242 1.00 96.44 304 HIS A O 1
ATOM 2326 N N . GLN A 1 305 ? 30.207 3.995 -24.567 1.00 96.56 305 GLN A N 1
ATOM 2327 C CA . GLN A 1 305 ? 30.307 4.934 -23.459 1.00 96.56 305 GLN A CA 1
ATOM 2328 C C . GLN A 1 305 ? 30.930 4.216 -22.254 1.00 96.56 305 GLN A C 1
ATOM 2330 O O . GLN A 1 305 ? 30.660 3.041 -22.024 1.00 96.56 305 GLN A O 1
ATOM 2335 N N . GLY A 1 306 ? 31.795 4.898 -21.499 1.00 93.38 306 GLY A N 1
ATOM 2336 C CA . GLY A 1 306 ? 32.391 4.354 -20.267 1.00 93.38 306 GLY A CA 1
ATOM 2337 C C . GLY A 1 306 ? 33.464 3.263 -20.449 1.00 93.38 306 GLY A C 1
ATOM 2338 O O . GLY A 1 306 ? 33.900 2.677 -19.457 1.00 93.38 306 GLY A O 1
ATOM 2339 N N . LEU A 1 307 ? 33.909 2.999 -21.683 1.00 95.31 307 LEU A N 1
ATOM 2340 C CA . LEU A 1 307 ? 34.946 2.009 -22.019 1.00 95.31 307 LEU A CA 1
ATOM 2341 C C . LEU A 1 307 ? 36.287 2.678 -22.356 1.00 95.31 307 LEU A C 1
ATOM 2343 O O . LEU A 1 307 ? 36.301 3.738 -22.989 1.00 95.31 307 LEU A O 1
ATOM 2347 N N . SER A 1 308 ? 37.405 2.064 -21.954 1.00 95.31 308 SER A N 1
ATOM 2348 C CA . SER A 1 308 ? 38.750 2.558 -22.277 1.00 95.31 308 SER A CA 1
ATOM 2349 C C . SER A 1 308 ? 39.083 2.408 -23.774 1.00 95.31 308 SER A C 1
ATOM 2351 O O . SER A 1 308 ? 38.629 1.452 -24.406 1.00 95.31 308 SER A O 1
ATOM 2353 N N . PRO A 1 309 ? 39.906 3.299 -24.365 1.00 94.88 309 PRO A N 1
ATOM 2354 C CA . PRO A 1 309 ? 40.311 3.177 -25.770 1.00 94.88 309 PRO A CA 1
ATOM 2355 C C . PRO A 1 309 ? 41.002 1.843 -26.084 1.00 94.88 309 PRO A C 1
ATOM 2357 O O . PRO A 1 309 ? 40.699 1.208 -27.089 1.00 94.88 309 PRO A O 1
ATOM 2360 N N . THR A 1 310 ? 41.865 1.376 -25.178 1.00 94.00 310 THR A N 1
ATOM 2361 C CA . THR A 1 310 ? 42.573 0.093 -25.297 1.00 94.00 310 THR A CA 1
ATOM 2362 C C . THR A 1 310 ? 41.627 -1.099 -25.313 1.00 94.00 310 THR A C 1
ATOM 2364 O O . THR A 1 310 ? 41.864 -2.063 -26.033 1.00 94.00 310 THR A O 1
ATOM 2367 N N . PHE A 1 311 ? 40.546 -1.045 -24.533 1.00 95.31 311 PHE A N 1
ATOM 2368 C CA . PHE A 1 311 ? 39.526 -2.085 -24.551 1.00 95.31 311 PHE A CA 1
ATOM 2369 C C . PHE A 1 311 ? 38.710 -2.032 -25.841 1.00 95.31 311 PHE A C 1
ATOM 2371 O O . PHE A 1 311 ? 38.495 -3.063 -26.473 1.00 95.31 311 PHE A O 1
ATOM 2378 N N . VAL A 1 312 ? 38.307 -0.832 -26.267 1.00 95.81 312 VAL A N 1
ATOM 2379 C CA . VAL A 1 312 ? 37.537 -0.615 -27.500 1.00 95.81 312 VAL A CA 1
ATOM 2380 C C . VAL A 1 312 ? 38.256 -1.189 -28.721 1.00 95.81 312 VAL A C 1
ATOM 2382 O O . VAL A 1 312 ? 37.609 -1.868 -29.511 1.00 95.81 312 VAL A O 1
ATOM 2385 N N . GLU A 1 313 ? 39.572 -1.005 -28.848 1.00 93.94 313 GLU A N 1
ATOM 2386 C CA . GLU A 1 313 ? 40.371 -1.600 -29.933 1.00 93.94 313 GLU A CA 1
ATOM 2387 C C . GLU A 1 313 ? 40.291 -3.135 -29.959 1.00 93.94 313 GLU A C 1
ATOM 2389 O O . GLU A 1 313 ? 40.237 -3.740 -31.028 1.00 93.94 313 GLU A O 1
ATOM 2394 N N . GLN A 1 314 ? 40.229 -3.778 -28.790 1.00 91.94 314 GLN A N 1
ATOM 2395 C CA . GLN A 1 314 ? 40.163 -5.239 -28.674 1.00 91.94 314 GLN A CA 1
ATOM 2396 C C . GLN A 1 314 ? 38.770 -5.798 -28.978 1.00 91.94 314 GLN A C 1
ATOM 2398 O O . GLN A 1 314 ? 38.646 -6.943 -29.411 1.00 91.94 314 GLN A O 1
ATOM 2403 N N . VAL A 1 315 ? 37.718 -5.005 -28.755 1.00 93.38 315 VAL A N 1
ATOM 2404 C CA . VAL A 1 315 ? 36.320 -5.435 -28.913 1.00 93.38 315 VAL A CA 1
ATOM 2405 C C . VAL A 1 315 ? 35.590 -4.721 -30.047 1.00 93.38 315 VAL A C 1
ATOM 2407 O O . VAL A 1 315 ? 34.362 -4.761 -30.089 1.00 93.38 315 VAL A O 1
ATOM 2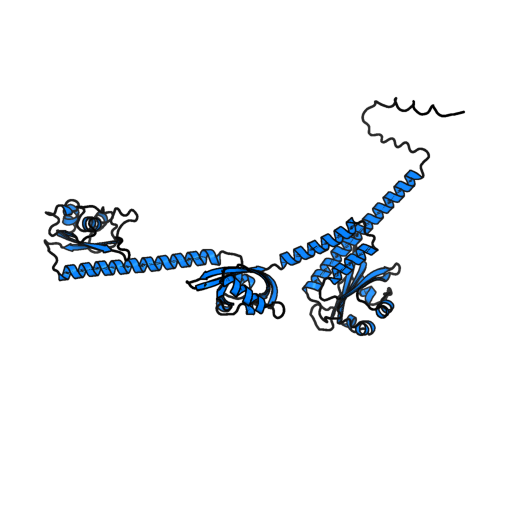410 N N . GLN A 1 316 ? 36.307 -4.057 -30.956 1.00 94.50 316 GLN A N 1
ATOM 2411 C CA . GLN A 1 316 ? 35.706 -3.248 -32.018 1.00 94.50 316 GLN A CA 1
ATOM 2412 C C . GLN A 1 316 ? 34.918 -4.091 -33.027 1.00 94.50 316 GLN A C 1
ATOM 2414 O O . GLN A 1 316 ? 33.921 -3.624 -33.578 1.00 94.50 316 GLN A O 1
ATOM 2419 N N . ILE A 1 317 ? 35.370 -5.320 -33.286 1.00 94.69 317 ILE A N 1
ATOM 2420 C CA . ILE A 1 317 ? 34.808 -6.207 -34.304 1.00 94.69 317 ILE A CA 1
ATOM 2421 C C . ILE A 1 317 ? 34.612 -7.595 -33.702 1.00 94.69 317 ILE A C 1
ATOM 2423 O O . ILE A 1 317 ? 35.534 -8.178 -33.135 1.00 94.69 317 ILE A O 1
ATOM 2427 N N . TYR A 1 318 ? 33.418 -8.147 -33.881 1.00 94.12 318 TYR A N 1
ATOM 2428 C CA . TYR A 1 318 ? 33.110 -9.547 -33.633 1.00 94.12 318 TYR A CA 1
ATOM 2429 C C . TYR A 1 318 ? 33.022 -10.280 -34.975 1.00 94.12 318 TYR A C 1
ATOM 2431 O O . TYR A 1 318 ? 32.067 -10.068 -35.727 1.00 94.12 318 TYR A O 1
ATOM 2439 N N . PRO A 1 319 ? 33.998 -11.154 -35.291 1.00 94.06 319 PRO A N 1
ATOM 2440 C CA . PRO A 1 319 ? 33.984 -11.924 -36.528 1.00 94.06 319 PRO A CA 1
ATOM 2441 C C . PRO A 1 319 ? 32.723 -12.790 -36.658 1.00 94.06 319 PRO A C 1
ATOM 2443 O O . PRO A 1 319 ? 32.173 -13.207 -35.627 1.00 94.06 319 PRO A O 1
ATOM 2446 N N . PRO A 1 320 ? 32.288 -13.130 -37.884 1.00 92.00 320 PRO A N 1
ATOM 2447 C CA . PRO A 1 320 ? 31.072 -13.912 -38.118 1.00 92.00 320 PRO A CA 1
ATOM 2448 C C . PRO A 1 320 ? 31.039 -15.234 -37.340 1.00 92.00 320 PRO A C 1
ATOM 2450 O O . PRO A 1 320 ? 29.998 -15.586 -36.787 1.00 92.00 320 PRO A O 1
ATOM 2453 N N . ASP A 1 321 ? 32.182 -15.910 -37.202 1.00 92.25 321 ASP A N 1
ATOM 2454 C CA . ASP A 1 321 ? 32.301 -17.216 -36.537 1.00 92.25 321 ASP A CA 1
ATOM 2455 C C . ASP A 1 321 ? 32.577 -17.140 -35.026 1.00 92.25 321 ASP A C 1
ATOM 2457 O O . ASP A 1 321 ? 32.742 -18.165 -34.364 1.00 92.25 321 ASP A O 1
ATOM 2461 N N . SER A 1 322 ? 32.631 -15.938 -34.444 1.00 90.69 322 SER A N 1
ATOM 2462 C CA . SER A 1 322 ? 32.919 -15.779 -33.017 1.00 90.69 322 SER A CA 1
ATOM 2463 C C . SER A 1 322 ? 31.752 -16.231 -32.126 1.00 90.69 322 SER A C 1
ATOM 2465 O O . SER A 1 322 ? 30.579 -16.092 -32.486 1.00 90.69 322 SER A O 1
ATOM 2467 N N . ASN A 1 323 ? 32.065 -16.693 -30.907 1.00 89.06 323 ASN A N 1
ATOM 2468 C CA . ASN A 1 323 ? 31.051 -17.037 -29.900 1.00 89.06 323 ASN A CA 1
ATOM 2469 C C . ASN A 1 323 ? 30.094 -15.857 -29.629 1.00 89.06 323 ASN A C 1
ATOM 2471 O O . ASN A 1 323 ? 28.888 -16.043 -29.495 1.00 89.06 323 ASN A O 1
ATOM 2475 N N . LYS A 1 324 ? 30.614 -14.619 -29.621 1.00 88.62 324 LYS A N 1
ATOM 2476 C CA . LYS A 1 324 ? 29.808 -13.402 -29.433 1.00 88.62 324 LYS A CA 1
ATOM 2477 C C . LYS A 1 324 ? 28.797 -13.210 -30.567 1.00 88.62 324 LYS A C 1
ATOM 2479 O O . LYS A 1 324 ? 27.624 -12.987 -30.286 1.00 88.62 324 LYS A O 1
ATOM 2484 N N . SER A 1 325 ? 29.206 -13.374 -31.824 1.00 92.50 325 SER A N 1
ATOM 2485 C CA . SER A 1 325 ? 28.298 -13.265 -32.976 1.00 92.50 325 SER A CA 1
ATOM 2486 C C . SER A 1 325 ? 27.215 -14.346 -32.970 1.00 92.50 325 SER A C 1
ATOM 2488 O O . SER A 1 325 ? 26.062 -14.063 -33.290 1.00 92.50 325 SER A O 1
ATOM 2490 N N . GLN A 1 326 ? 27.542 -15.574 -32.550 1.00 90.56 326 GLN A N 1
ATOM 2491 C CA . GLN A 1 326 ? 26.554 -16.650 -32.389 1.00 90.56 326 GLN A CA 1
ATOM 2492 C C . GLN A 1 326 ? 25.541 -16.339 -31.281 1.00 90.56 326 GLN A C 1
ATOM 2494 O O . GLN A 1 326 ? 24.337 -16.482 -31.490 1.00 90.56 326 GLN A O 1
ATOM 2499 N N . ILE A 1 327 ? 26.017 -15.860 -30.128 1.00 89.94 327 ILE A N 1
ATOM 2500 C CA . ILE A 1 327 ? 25.177 -15.408 -29.012 1.00 89.94 327 ILE A CA 1
ATOM 2501 C C . ILE A 1 327 ? 24.184 -14.337 -29.473 1.00 89.94 327 ILE A C 1
ATOM 2503 O O . ILE A 1 327 ? 22.990 -14.452 -29.196 1.00 89.94 327 ILE A O 1
ATOM 2507 N N . ILE A 1 328 ? 24.663 -13.322 -30.198 1.00 92.75 328 ILE A N 1
ATOM 2508 C CA . ILE A 1 328 ? 23.822 -12.218 -30.666 1.00 92.75 328 ILE A CA 1
ATOM 2509 C C . ILE A 1 328 ? 22.779 -12.730 -31.667 1.00 92.75 328 ILE A C 1
ATOM 2511 O O . ILE A 1 328 ? 21.591 -12.456 -31.496 1.00 92.75 328 ILE A O 1
ATOM 2515 N N . ARG A 1 329 ? 23.189 -13.543 -32.653 1.00 92.56 329 ARG A N 1
ATOM 2516 C CA . ARG A 1 329 ? 22.281 -14.117 -33.665 1.00 92.56 329 ARG A CA 1
ATOM 2517 C C . ARG A 1 329 ? 21.209 -15.031 -33.081 1.00 92.56 329 ARG A C 1
ATOM 2519 O O . ARG A 1 329 ? 20.114 -15.093 -33.628 1.00 92.56 329 ARG A O 1
ATOM 2526 N N . ASN A 1 330 ? 21.479 -15.691 -31.956 1.00 90.31 330 ASN A N 1
ATOM 2527 C CA . ASN A 1 330 ? 20.472 -16.489 -31.253 1.00 90.31 330 ASN A CA 1
ATOM 2528 C C . ASN A 1 330 ? 19.317 -15.637 -30.690 1.00 90.31 330 ASN A C 1
ATOM 2530 O O . ASN A 1 330 ? 18.296 -16.196 -30.288 1.00 90.31 330 ASN A O 1
ATOM 2534 N N . GLY A 1 331 ? 19.473 -14.307 -30.618 1.00 87.81 331 GLY A N 1
ATOM 2535 C CA . GLY A 1 331 ? 18.420 -13.364 -30.232 1.00 87.81 331 GLY A CA 1
ATOM 2536 C C . GLY A 1 331 ? 18.016 -13.422 -28.756 1.00 87.81 331 GLY A C 1
ATOM 2537 O O . GLY A 1 331 ? 17.075 -12.746 -28.348 1.00 87.81 331 GLY A O 1
ATOM 2538 N N . LYS A 1 332 ? 18.706 -14.227 -27.940 1.00 87.00 332 LYS A N 1
ATOM 2539 C CA . LYS A 1 332 ? 18.439 -14.361 -26.505 1.00 87.00 332 LYS A CA 1
ATOM 2540 C C . LYS A 1 332 ? 19.315 -13.402 -25.712 1.00 87.00 332 LYS A C 1
ATOM 2542 O O . LYS A 1 332 ? 20.513 -13.305 -25.956 1.00 87.00 332 LYS A O 1
ATOM 2547 N N . VAL A 1 333 ? 18.709 -12.737 -24.732 1.00 89.50 333 VAL A N 1
ATOM 2548 C CA . VAL A 1 333 ? 19.444 -11.908 -23.772 1.00 89.50 333 VAL A CA 1
ATOM 2549 C C . VAL A 1 333 ? 20.364 -12.805 -22.954 1.00 89.50 333 VAL A C 1
ATOM 2551 O O . VAL A 1 333 ? 19.913 -13.816 -22.413 1.00 89.50 333 VAL A O 1
ATOM 2554 N N . ILE A 1 334 ? 21.639 -12.434 -22.865 1.00 90.69 334 ILE A N 1
ATOM 2555 C CA . ILE A 1 334 ? 22.625 -13.146 -22.050 1.00 90.69 334 ILE A CA 1
ATOM 2556 C C . ILE A 1 334 ? 23.065 -12.249 -20.907 1.00 90.69 334 ILE A C 1
ATOM 2558 O O . ILE A 1 334 ? 23.460 -11.105 -21.119 1.00 90.69 334 ILE A O 1
ATOM 2562 N N . CYS A 1 335 ? 23.017 -12.796 -19.699 1.00 89.94 335 CYS A N 1
ATOM 2563 C CA . CYS A 1 335 ? 23.473 -12.147 -18.480 1.00 89.94 335 CYS A CA 1
ATOM 2564 C C . CYS A 1 335 ? 24.693 -12.891 -17.934 1.00 89.94 335 CYS A C 1
ATOM 2566 O O . CYS A 1 335 ? 24.686 -14.118 -17.837 1.00 89.94 335 CYS A O 1
ATOM 2568 N N . SER A 1 336 ? 25.736 -12.154 -17.569 1.00 88.88 336 SER A N 1
ATOM 2569 C CA . SER A 1 336 ? 26.976 -12.684 -17.011 1.00 88.88 336 SER A CA 1
ATOM 2570 C C . SER A 1 336 ? 27.405 -11.850 -15.811 1.00 88.88 336 SER A C 1
ATOM 2572 O O . SER A 1 336 ? 27.376 -10.621 -15.856 1.00 88.88 336 SER A O 1
ATOM 2574 N N . CYS A 1 337 ? 27.762 -12.517 -14.720 1.00 85.19 337 CYS A N 1
ATOM 2575 C CA . CYS A 1 337 ? 27.956 -11.922 -13.401 1.00 85.19 337 CYS A CA 1
ATOM 2576 C C . CYS A 1 337 ? 29.152 -12.606 -12.738 1.00 85.19 337 CYS A C 1
ATOM 2578 O O . CYS A 1 337 ? 29.321 -13.808 -12.925 1.00 85.19 337 CYS A O 1
ATOM 2580 N N . CYS A 1 338 ? 29.965 -11.898 -11.949 1.00 76.50 338 CYS A N 1
ATOM 2581 C CA . CYS A 1 338 ? 31.024 -12.564 -11.174 1.00 76.50 338 CYS A CA 1
ATOM 2582 C C . CYS A 1 338 ? 30.478 -13.432 -10.026 1.00 76.50 338 CYS A C 1
ATOM 2584 O O . CYS A 1 338 ? 31.193 -14.306 -9.546 1.00 76.50 338 CYS A O 1
ATOM 2586 N N . ASP A 1 339 ? 29.238 -13.193 -9.591 1.00 70.94 339 ASP A N 1
ATOM 2587 C CA . ASP A 1 339 ? 28.587 -13.951 -8.522 1.00 70.94 339 ASP A CA 1
ATOM 2588 C C . ASP A 1 339 ? 27.530 -14.909 -9.089 1.00 70.94 339 ASP A C 1
ATOM 2590 O O . ASP A 1 339 ? 26.844 -14.574 -10.056 1.00 70.94 339 ASP A O 1
ATOM 2594 N N . GLU A 1 340 ? 27.348 -16.070 -8.453 1.00 65.38 340 GLU A N 1
ATOM 2595 C CA . GLU A 1 340 ? 26.308 -17.042 -8.813 1.00 65.38 340 GLU A CA 1
ATOM 2596 C C . GLU A 1 340 ? 24.910 -16.486 -8.489 1.00 65.38 340 GLU A C 1
ATOM 2598 O O . GLU A 1 340 ? 24.568 -16.226 -7.332 1.00 65.38 340 GLU A O 1
ATOM 2603 N N . ILE A 1 341 ? 24.108 -16.250 -9.531 1.00 68.88 341 ILE A N 1
ATOM 2604 C CA . ILE A 1 341 ? 22.730 -15.753 -9.436 1.00 68.88 341 ILE A CA 1
ATOM 2605 C C . ILE A 1 341 ? 21.898 -16.493 -10.485 1.00 68.88 341 ILE A C 1
ATOM 2607 O O . ILE A 1 341 ? 22.333 -16.614 -11.629 1.00 68.88 341 ILE A O 1
ATOM 2611 N N . ASP A 1 342 ? 20.678 -16.901 -10.126 1.00 67.50 342 ASP A N 1
ATOM 2612 C CA . ASP A 1 342 ? 19.756 -17.716 -10.943 1.00 67.50 342 ASP A CA 1
ATOM 2613 C C . ASP A 1 342 ? 19.517 -17.231 -12.387 1.00 67.50 342 ASP A C 1
ATOM 2615 O O . ASP A 1 342 ? 19.083 -17.996 -13.243 1.00 67.50 342 ASP A O 1
ATOM 2619 N N . GLN A 1 343 ? 19.757 -15.951 -12.669 1.00 70.75 343 GLN A N 1
ATOM 2620 C CA . GLN A 1 343 ? 19.498 -15.319 -13.965 1.00 70.75 343 GLN A CA 1
ATOM 2621 C C . GLN A 1 343 ? 20.740 -15.144 -14.849 1.00 70.75 343 GLN A C 1
ATOM 2623 O O . GLN A 1 343 ? 20.603 -14.724 -15.997 1.00 70.75 343 GLN A O 1
ATOM 2628 N N . CYS A 1 344 ? 21.945 -15.413 -14.335 1.00 78.88 344 CYS A N 1
ATOM 2629 C CA . CYS A 1 344 ? 23.172 -15.301 -15.119 1.00 78.88 344 CYS A CA 1
ATOM 2630 C C . CYS A 1 344 ? 23.339 -16.595 -15.935 1.00 78.88 344 CYS A C 1
ATOM 2632 O O . CYS A 1 344 ? 23.430 -17.694 -15.398 1.00 78.88 344 CYS A O 1
ATOM 2634 N N . THR A 1 345 ? 23.304 -16.455 -17.257 1.00 77.62 345 THR A N 1
ATOM 2635 C CA . THR A 1 345 ? 23.185 -17.554 -18.222 1.00 77.62 345 THR A CA 1
ATOM 2636 C C . THR A 1 345 ? 24.527 -18.030 -18.768 1.00 77.62 345 THR A C 1
ATOM 2638 O O . THR A 1 345 ? 24.600 -19.131 -19.302 1.00 77.62 345 THR A O 1
ATOM 2641 N N . ASP A 1 346 ? 25.576 -17.206 -18.678 1.00 83.56 346 ASP A N 1
ATOM 2642 C CA . ASP A 1 346 ? 26.916 -17.563 -19.154 1.00 83.56 346 ASP A CA 1
ATOM 2643 C C . ASP A 1 346 ? 28.008 -16.814 -18.375 1.00 83.56 346 ASP A C 1
ATOM 2645 O O . ASP A 1 346 ? 28.350 -15.676 -18.692 1.00 83.56 346 ASP A O 1
ATOM 2649 N N . PHE A 1 347 ? 28.580 -17.455 -17.357 1.00 82.62 347 PHE A N 1
ATOM 2650 C CA . PHE A 1 347 ? 29.653 -16.899 -16.521 1.00 82.62 347 PHE A CA 1
ATOM 2651 C C . PHE A 1 347 ? 30.978 -16.702 -17.266 1.00 82.62 347 PHE A C 1
ATOM 2653 O O . PHE A 1 347 ? 31.790 -15.866 -16.871 1.00 82.62 347 PHE A O 1
ATOM 2660 N N . SER A 1 348 ? 31.199 -17.432 -18.363 1.00 84.50 348 SER A N 1
ATOM 2661 C CA . SER A 1 348 ? 32.474 -17.400 -19.088 1.00 84.50 348 SER A CA 1
ATOM 2662 C C . SER A 1 348 ? 32.750 -16.049 -19.754 1.00 84.50 348 SER A C 1
ATOM 2664 O O . SER A 1 348 ? 33.888 -15.736 -20.109 1.00 84.50 348 SER A O 1
ATOM 2666 N N . LEU A 1 349 ? 31.712 -15.224 -19.927 1.00 85.62 349 LEU A N 1
ATOM 2667 C CA . LEU A 1 349 ? 31.840 -13.932 -20.586 1.00 85.62 349 LEU A CA 1
ATOM 2668 C C . LEU A 1 349 ? 32.569 -12.891 -19.736 1.00 85.62 349 LEU A C 1
ATOM 2670 O O . LEU A 1 349 ? 33.264 -12.063 -20.317 1.00 85.62 349 LEU A O 1
ATOM 2674 N N . VAL A 1 350 ? 32.431 -12.923 -18.406 1.00 88.62 350 VAL A N 1
ATOM 2675 C CA . VAL A 1 350 ? 33.139 -11.993 -17.505 1.00 88.62 350 VAL A CA 1
ATOM 2676 C C . VAL A 1 350 ? 34.534 -12.478 -17.110 1.00 88.62 350 VAL A C 1
ATOM 2678 O O . VAL A 1 350 ? 35.328 -11.697 -16.601 1.00 88.62 350 VAL A O 1
ATOM 2681 N N . SER A 1 351 ? 34.870 -13.742 -17.382 1.00 86.88 351 SER A N 1
ATOM 2682 C CA . SER A 1 351 ? 36.182 -14.321 -17.062 1.00 86.88 351 SER A CA 1
ATOM 2683 C C . SER A 1 351 ? 37.240 -14.138 -18.158 1.00 86.88 351 SER A C 1
ATOM 2685 O O . SER A 1 351 ? 38.346 -14.654 -18.027 1.00 86.88 351 SER A O 1
ATOM 2687 N N . GLN A 1 352 ? 36.915 -13.468 -19.266 1.00 87.44 352 GLN A N 1
ATOM 2688 C CA . GLN A 1 352 ? 37.859 -13.257 -20.369 1.00 87.44 352 GLN A CA 1
ATOM 2689 C C . GLN A 1 352 ? 38.905 -12.201 -19.992 1.00 87.44 352 GLN A C 1
ATOM 2691 O O . GLN A 1 352 ? 38.565 -11.191 -19.381 1.00 87.44 352 GLN A O 1
ATOM 2696 N N . GLU A 1 353 ? 40.162 -12.403 -20.400 1.00 89.38 353 GLU A N 1
ATOM 2697 C CA . GLU A 1 353 ? 41.300 -11.564 -19.986 1.00 89.38 353 GLU A CA 1
ATOM 2698 C C . GLU A 1 353 ? 41.031 -10.065 -20.198 1.00 89.38 353 GLU A C 1
ATOM 2700 O O . GLU A 1 353 ? 41.017 -9.301 -19.236 1.00 89.38 353 GLU A O 1
ATOM 2705 N N . HIS A 1 354 ? 40.665 -9.663 -21.417 1.00 89.56 354 HIS A N 1
ATOM 2706 C CA . HIS A 1 354 ? 40.353 -8.269 -21.749 1.00 89.56 354 HIS A CA 1
ATOM 2707 C C . HIS A 1 354 ? 39.182 -7.672 -20.944 1.00 89.56 354 HIS A C 1
ATOM 2709 O O . HIS A 1 354 ? 39.192 -6.481 -20.640 1.00 89.56 354 HIS A O 1
ATOM 2715 N N . ILE A 1 355 ? 38.193 -8.485 -20.552 1.00 91.38 355 ILE A N 1
ATOM 2716 C CA . ILE A 1 355 ? 37.041 -8.065 -19.732 1.00 91.38 355 ILE A CA 1
ATOM 2717 C C . ILE A 1 355 ? 37.484 -7.813 -18.286 1.00 91.38 355 ILE A C 1
ATOM 2719 O O . ILE A 1 355 ? 37.123 -6.799 -17.687 1.00 91.38 355 ILE A O 1
ATOM 2723 N N . THR A 1 356 ? 38.330 -8.696 -17.749 1.00 89.75 356 THR A N 1
ATOM 2724 C CA . THR A 1 356 ? 38.895 -8.543 -16.402 1.00 89.75 356 THR A CA 1
ATOM 2725 C C . THR A 1 356 ? 39.865 -7.364 -16.307 1.00 89.75 356 THR A C 1
ATOM 2727 O O . THR A 1 356 ? 39.839 -6.639 -15.313 1.00 89.75 356 THR A O 1
ATOM 2730 N N . THR A 1 357 ? 40.667 -7.107 -17.349 1.00 91.81 357 THR A N 1
ATOM 2731 C CA . THR A 1 357 ? 41.565 -5.943 -17.423 1.00 91.81 357 THR A CA 1
ATOM 2732 C C . THR A 1 357 ? 40.791 -4.623 -17.423 1.00 91.81 357 THR A C 1
ATOM 2734 O O . THR A 1 357 ? 41.208 -3.674 -16.763 1.00 91.81 357 THR A O 1
ATOM 2737 N N . GLU A 1 358 ? 39.634 -4.576 -18.089 1.00 94.50 358 GLU A N 1
ATOM 2738 C CA . GLU A 1 358 ? 38.720 -3.420 -18.086 1.00 94.50 358 GLU A CA 1
ATOM 2739 C C . GLU A 1 358 ? 37.906 -3.298 -16.780 1.00 94.50 358 GLU A C 1
ATOM 2741 O O . GLU A 1 358 ? 37.123 -2.360 -16.615 1.00 94.50 358 GLU A O 1
ATOM 2746 N N . GLN A 1 359 ? 38.112 -4.217 -15.828 1.00 92.31 359 GLN A N 1
ATOM 2747 C CA . GLN A 1 359 ? 37.435 -4.285 -14.528 1.00 92.31 359 GLN A CA 1
ATOM 2748 C C . GLN A 1 359 ? 35.918 -4.476 -14.633 1.00 92.31 359 GLN A C 1
ATOM 2750 O O . GLN A 1 359 ? 35.173 -4.086 -13.736 1.00 92.31 359 GLN A O 1
ATOM 2755 N N . ILE A 1 360 ? 35.443 -5.086 -15.718 1.00 93.44 360 ILE A N 1
ATOM 2756 C CA . ILE A 1 360 ? 34.025 -5.395 -15.891 1.00 93.44 360 ILE A CA 1
ATOM 2757 C C . ILE A 1 360 ? 33.672 -6.587 -14.997 1.00 93.44 360 ILE A C 1
ATOM 2759 O O . ILE A 1 360 ? 34.265 -7.660 -15.098 1.00 93.44 360 ILE A O 1
ATOM 2763 N N . ARG A 1 361 ? 32.685 -6.395 -14.121 1.00 88.75 361 ARG A N 1
ATOM 2764 C CA . ARG A 1 361 ? 32.241 -7.380 -13.122 1.00 88.75 361 ARG A CA 1
ATOM 2765 C C . ARG A 1 361 ? 30.866 -7.974 -13.432 1.00 88.75 361 ARG A C 1
ATOM 2767 O O . ARG A 1 361 ? 30.520 -9.043 -12.929 1.00 88.75 361 ARG A O 1
ATOM 2774 N N . CYS A 1 362 ? 30.081 -7.308 -14.269 1.00 91.56 362 CYS A N 1
ATOM 2775 C CA . CYS A 1 362 ? 28.883 -7.871 -14.875 1.00 91.56 362 CYS A CA 1
ATOM 2776 C C . CYS A 1 362 ? 28.740 -7.394 -16.323 1.00 91.56 362 CYS A C 1
ATOM 2778 O O . CYS A 1 362 ? 29.186 -6.301 -16.676 1.00 91.56 362 CYS A O 1
ATOM 2780 N N . LEU A 1 363 ? 28.132 -8.228 -17.164 1.00 94.06 363 LEU A N 1
ATOM 2781 C CA . LEU A 1 363 ? 27.903 -7.969 -18.581 1.00 94.06 363 LEU A CA 1
ATOM 2782 C C . LEU A 1 363 ? 26.514 -8.476 -18.979 1.00 94.06 363 LEU A C 1
ATOM 2784 O O . LEU A 1 363 ? 26.178 -9.639 -18.752 1.00 94.06 363 LEU A O 1
ATOM 2788 N N . LEU A 1 364 ? 25.736 -7.623 -19.634 1.00 94.31 364 LEU A N 1
ATOM 2789 C CA . LEU A 1 364 ? 24.485 -7.969 -20.292 1.00 94.31 364 LEU A CA 1
ATOM 2790 C C . LEU A 1 364 ? 24.651 -7.788 -21.801 1.00 94.31 364 LEU A C 1
ATOM 2792 O O . LEU A 1 364 ? 24.986 -6.700 -22.261 1.00 94.31 364 LEU A O 1
ATOM 2796 N N . ILE A 1 365 ? 24.392 -8.842 -22.569 1.00 94.69 365 ILE A N 1
ATOM 2797 C CA . ILE A 1 365 ? 24.288 -8.777 -24.028 1.00 94.69 365 ILE A CA 1
ATOM 2798 C C . ILE A 1 365 ? 22.803 -8.754 -24.367 1.00 94.69 365 ILE A C 1
ATOM 2800 O O . ILE A 1 365 ? 22.084 -9.715 -24.086 1.00 94.69 365 ILE A O 1
ATOM 2804 N N . LEU A 1 366 ? 22.357 -7.654 -24.967 1.00 95.19 366 LEU A N 1
ATOM 2805 C CA . LEU A 1 366 ? 20.968 -7.390 -25.324 1.00 95.19 366 LEU A CA 1
ATOM 2806 C C . LEU A 1 366 ? 20.814 -7.337 -26.854 1.00 95.19 366 LEU A C 1
ATOM 2808 O O . LEU A 1 366 ? 21.018 -6.276 -27.450 1.00 95.19 366 LEU A O 1
ATOM 2812 N N . PRO A 1 367 ? 20.474 -8.456 -27.520 1.00 95.38 367 PRO A N 1
ATOM 2813 C CA . PRO A 1 367 ? 20.209 -8.456 -28.955 1.00 95.38 367 PRO A CA 1
ATOM 2814 C C . PRO A 1 367 ? 18.989 -7.598 -29.307 1.00 95.38 367 PRO A C 1
ATOM 2816 O O . PRO A 1 367 ? 17.972 -7.627 -28.614 1.00 95.38 367 PRO A O 1
ATOM 2819 N N . ILE A 1 368 ? 19.077 -6.864 -30.412 1.00 94.25 368 ILE A N 1
ATOM 2820 C CA . ILE A 1 368 ? 17.975 -6.112 -31.006 1.00 94.25 368 ILE A CA 1
ATOM 2821 C C . ILE A 1 368 ? 17.492 -6.895 -32.221 1.00 94.25 368 ILE A C 1
ATOM 2823 O O . ILE A 1 368 ? 18.149 -6.931 -33.264 1.00 94.25 368 ILE A O 1
ATOM 2827 N N . VAL A 1 369 ? 16.334 -7.530 -32.065 1.00 92.12 369 VAL A N 1
ATOM 2828 C CA . VAL A 1 369 ? 15.751 -8.406 -33.080 1.00 92.12 369 VAL A CA 1
ATOM 2829 C C . VAL A 1 369 ? 14.671 -7.662 -33.854 1.00 92.12 369 VAL A C 1
ATOM 2831 O O . VAL A 1 369 ? 13.660 -7.244 -33.288 1.00 92.12 369 VAL A O 1
ATOM 2834 N N . VAL A 1 370 ? 14.870 -7.531 -35.161 1.00 89.19 370 VAL A N 1
ATOM 2835 C CA . VAL A 1 370 ? 13.911 -6.972 -36.114 1.00 89.19 370 VAL A CA 1
ATOM 2836 C C . VAL A 1 370 ? 13.500 -8.086 -37.069 1.00 89.19 370 VAL A C 1
ATOM 2838 O O . VAL A 1 370 ? 14.344 -8.752 -37.653 1.00 89.19 370 VAL A O 1
ATOM 2841 N N . ASP A 1 371 ? 12.193 -8.341 -37.162 1.00 86.19 371 ASP A N 1
ATOM 2842 C CA . ASP A 1 371 ? 11.592 -9.351 -38.047 1.00 86.19 371 ASP A CA 1
ATOM 2843 C C . ASP A 1 371 ? 12.228 -10.756 -37.942 1.00 86.19 371 ASP A C 1
ATOM 2845 O O . ASP A 1 371 ? 12.321 -11.509 -38.906 1.00 86.19 371 ASP A O 1
ATOM 2849 N N . GLY A 1 372 ? 12.641 -11.123 -36.723 1.00 85.12 372 GLY A N 1
ATOM 2850 C CA . GLY A 1 372 ? 13.240 -12.423 -36.404 1.00 85.12 372 GLY A CA 1
ATOM 2851 C C . GLY A 1 372 ? 14.760 -12.491 -36.568 1.00 85.12 372 GLY A C 1
ATOM 2852 O O . GLY A 1 372 ? 15.351 -13.493 -36.174 1.00 85.12 372 GLY A O 1
ATOM 2853 N N . GLN A 1 373 ? 15.402 -11.433 -37.069 1.00 89.88 373 GLN A N 1
ATOM 2854 C CA . GLN A 1 373 ? 16.852 -11.339 -37.228 1.00 89.88 373 GLN A CA 1
ATOM 2855 C C . GLN A 1 373 ? 17.455 -10.350 -36.225 1.00 89.88 373 GLN A C 1
ATOM 2857 O O . GLN A 1 373 ? 16.972 -9.230 -36.063 1.00 89.88 373 GLN A O 1
ATOM 2862 N N . ALA A 1 374 ? 18.519 -10.757 -35.532 1.00 92.31 374 ALA A N 1
ATOM 2863 C CA . ALA A 1 374 ? 19.298 -9.845 -34.701 1.00 92.31 374 ALA A CA 1
ATOM 2864 C C . ALA A 1 374 ? 20.167 -8.954 -35.599 1.00 92.31 374 ALA A C 1
ATOM 2866 O O . ALA A 1 374 ? 21.163 -9.419 -36.136 1.00 92.31 374 ALA A O 1
ATOM 2867 N N . ILE A 1 375 ? 19.776 -7.691 -35.765 1.00 91.62 375 ILE A N 1
ATOM 2868 C CA . ILE A 1 375 ? 20.486 -6.728 -36.630 1.00 91.62 375 ILE A CA 1
ATOM 2869 C C . ILE A 1 375 ? 21.505 -5.881 -35.855 1.00 91.62 375 ILE A C 1
ATOM 2871 O O . ILE A 1 375 ? 22.362 -5.216 -36.433 1.00 91.62 375 ILE A O 1
ATOM 2875 N N . ALA A 1 376 ? 21.397 -5.877 -34.526 1.00 93.31 376 ALA A N 1
ATOM 2876 C CA . ALA A 1 376 ? 22.262 -5.130 -33.627 1.00 93.31 376 ALA A CA 1
ATOM 2877 C C . ALA A 1 376 ? 22.271 -5.775 -32.236 1.00 93.31 376 ALA A C 1
ATOM 2879 O O . ALA A 1 376 ? 21.409 -6.593 -31.907 1.00 93.31 376 ALA A O 1
ATOM 2880 N N . CYS A 1 377 ? 23.214 -5.384 -31.383 1.00 95.31 377 CYS A N 1
ATOM 2881 C CA . CYS A 1 377 ? 23.169 -5.699 -29.959 1.00 95.31 377 CYS A CA 1
ATOM 2882 C C . CYS A 1 377 ? 23.650 -4.524 -29.115 1.00 95.31 377 CYS A C 1
ATOM 2884 O O . CYS A 1 377 ? 24.504 -3.746 -29.537 1.00 95.31 377 CYS A O 1
ATOM 2886 N N . ILE A 1 378 ? 23.112 -4.413 -27.905 1.00 96.62 378 ILE A N 1
ATOM 2887 C CA . ILE A 1 378 ? 23.606 -3.497 -26.882 1.00 96.62 378 ILE A CA 1
ATOM 2888 C C . ILE A 1 378 ? 24.308 -4.333 -25.819 1.00 96.62 378 ILE A C 1
ATOM 2890 O O . ILE A 1 378 ? 23.689 -5.177 -25.176 1.00 96.62 378 ILE A O 1
ATOM 2894 N N . ASN A 1 379 ? 25.599 -4.094 -25.635 1.00 96.31 379 ASN A N 1
ATOM 2895 C CA . ASN A 1 379 ? 26.371 -4.667 -24.545 1.00 96.31 379 ASN A CA 1
ATOM 2896 C C . ASN A 1 379 ? 26.429 -3.643 -23.416 1.00 96.31 379 ASN A C 1
ATOM 2898 O O . ASN A 1 379 ? 26.896 -2.528 -23.632 1.00 96.31 379 ASN A O 1
ATOM 2902 N N . LEU A 1 380 ? 25.965 -4.012 -22.228 1.00 96.50 380 LEU A N 1
ATOM 2903 C CA . LEU A 1 380 ? 26.012 -3.172 -21.034 1.00 96.50 380 LEU A CA 1
ATOM 2904 C C . LEU A 1 380 ? 26.892 -3.838 -19.991 1.00 96.50 380 LEU A C 1
ATOM 2906 O O . LEU A 1 380 ? 26.739 -5.028 -19.722 1.00 96.50 380 LEU A O 1
ATOM 2910 N N . SER A 1 381 ? 27.793 -3.077 -19.394 1.00 95.12 381 SER A N 1
ATOM 2911 C CA . SER A 1 381 ? 28.739 -3.555 -18.399 1.00 95.12 381 SER A CA 1
ATOM 2912 C C . SER A 1 381 ? 28.713 -2.700 -17.141 1.00 95.12 381 SER A C 1
ATOM 2914 O O . SER A 1 381 ? 28.515 -1.485 -17.191 1.00 95.12 381 SER A O 1
ATOM 2916 N N . GLY A 1 382 ? 28.915 -3.360 -16.005 1.00 91.44 382 GLY A N 1
ATOM 2917 C CA . GLY A 1 382 ? 29.115 -2.721 -14.711 1.00 91.44 382 GLY A CA 1
ATOM 2918 C C . GLY A 1 382 ? 30.510 -3.021 -14.185 1.00 91.44 382 GLY A C 1
ATOM 2919 O O . GLY A 1 382 ? 30.910 -4.187 -14.108 1.00 91.44 382 GLY A O 1
ATOM 2920 N N . LYS A 1 383 ? 31.254 -1.982 -13.803 1.00 89.25 383 LYS A N 1
ATOM 2921 C CA . LYS A 1 383 ? 32.560 -2.110 -13.130 1.00 89.25 383 LYS A CA 1
ATOM 2922 C C . LYS A 1 383 ? 32.411 -2.078 -11.611 1.00 89.25 383 LYS A C 1
ATOM 2924 O O . LYS A 1 383 ? 33.195 -2.679 -10.878 1.00 89.25 383 LYS A O 1
ATOM 2929 N N . GLN A 1 384 ? 31.367 -1.411 -11.122 1.00 81.00 384 GLN A N 1
ATOM 2930 C CA . GLN A 1 384 ? 31.128 -1.216 -9.688 1.00 81.00 384 GLN A CA 1
ATOM 2931 C C . GLN A 1 384 ? 30.342 -2.361 -9.033 1.00 81.00 384 GLN A C 1
ATOM 2933 O O . GLN A 1 384 ? 30.524 -2.630 -7.845 1.00 81.00 384 GLN A O 1
ATOM 2938 N N . THR A 1 385 ? 29.508 -3.069 -9.798 1.00 78.38 385 THR A N 1
ATOM 2939 C CA . THR A 1 385 ? 28.679 -4.180 -9.310 1.00 78.38 385 THR A CA 1
ATOM 2940 C C . THR A 1 385 ? 29.018 -5.488 -10.016 1.00 78.38 385 THR A C 1
ATOM 2942 O O . THR A 1 385 ? 29.257 -5.518 -11.216 1.00 78.38 385 THR A O 1
ATOM 2945 N N . SER A 1 386 ? 29.010 -6.591 -9.268 1.00 82.50 386 SER A N 1
ATOM 2946 C CA . SER A 1 386 ? 29.107 -7.957 -9.798 1.00 82.50 386 SER A CA 1
ATOM 2947 C C . SER A 1 386 ? 27.749 -8.598 -10.080 1.00 82.50 386 SER A C 1
ATOM 2949 O O . SER A 1 386 ? 27.702 -9.727 -10.564 1.00 82.50 386 SER A O 1
ATOM 2951 N N . LYS A 1 387 ? 26.646 -7.902 -9.772 1.00 78.81 387 LYS A N 1
ATOM 2952 C CA . LYS A 1 387 ? 25.279 -8.426 -9.847 1.00 78.81 387 LYS A CA 1
ATOM 2953 C C . LYS A 1 387 ? 24.388 -7.502 -10.665 1.00 78.81 387 LYS A C 1
ATOM 2955 O O . LYS A 1 387 ? 24.398 -6.289 -10.464 1.00 78.81 387 LYS A O 1
ATOM 2960 N N . ILE A 1 388 ? 23.578 -8.097 -11.532 1.00 81.12 388 ILE A N 1
ATOM 2961 C CA . ILE A 1 388 ? 22.450 -7.434 -12.196 1.00 81.12 388 ILE A CA 1
ATOM 2962 C C . ILE A 1 388 ? 21.193 -7.809 -11.404 1.00 81.12 388 ILE A C 1
ATOM 2964 O O . ILE A 1 388 ? 21.101 -8.944 -10.942 1.00 81.12 388 ILE A O 1
ATOM 2968 N N . SER A 1 389 ? 20.239 -6.901 -11.187 1.00 77.81 389 SER A N 1
ATOM 2969 C CA . SER A 1 389 ? 18.980 -7.247 -10.512 1.00 77.81 389 SER A CA 1
ATOM 2970 C C . SER A 1 389 ? 17.979 -7.910 -11.469 1.00 77.81 389 SER A C 1
ATOM 2972 O O . SER A 1 389 ? 17.994 -7.674 -12.678 1.00 77.81 389 SER A O 1
ATOM 2974 N N . ARG A 1 390 ? 17.072 -8.749 -10.944 1.00 78.00 390 ARG A N 1
ATOM 2975 C CA . ARG A 1 390 ? 16.018 -9.389 -11.760 1.00 78.00 390 ARG A CA 1
ATOM 2976 C C . ARG A 1 390 ? 15.088 -8.372 -12.415 1.00 78.00 390 ARG A C 1
ATOM 2978 O O . ARG A 1 390 ? 14.655 -8.577 -13.545 1.00 78.00 390 ARG A O 1
ATOM 2985 N N . GLY A 1 391 ? 14.819 -7.269 -11.715 1.00 72.81 391 GLY A N 1
ATOM 2986 C CA . GLY A 1 391 ? 14.054 -6.144 -12.249 1.00 72.81 391 GLY A CA 1
ATOM 2987 C C . GLY A 1 391 ? 14.736 -5.526 -13.469 1.00 72.81 391 GLY A C 1
ATOM 2988 O O . GLY A 1 391 ? 14.112 -5.442 -14.526 1.00 72.81 391 GLY A O 1
ATOM 2989 N N . SER A 1 392 ? 16.025 -5.180 -13.357 1.00 81.06 392 SER A N 1
ATOM 2990 C CA . SER A 1 392 ? 16.801 -4.605 -14.465 1.00 81.06 392 SER A CA 1
ATOM 2991 C C . SER A 1 392 ? 16.901 -5.554 -15.659 1.00 81.06 392 SER A C 1
ATOM 2993 O O . SER A 1 392 ? 16.701 -5.121 -16.791 1.00 81.06 392 SER A O 1
ATOM 2995 N N . PHE A 1 393 ? 17.119 -6.856 -15.431 1.00 85.38 393 PHE A N 1
ATOM 2996 C CA . PHE A 1 393 ? 17.158 -7.858 -16.505 1.00 85.38 393 PHE A CA 1
ATOM 2997 C C . PHE A 1 393 ? 15.846 -7.902 -17.311 1.00 85.38 393 PHE A C 1
ATOM 2999 O O . PHE A 1 393 ? 15.861 -7.789 -18.537 1.00 85.38 393 PHE A O 1
ATOM 3006 N N . VAL A 1 394 ? 14.698 -8.006 -16.630 1.00 83.62 394 VAL A N 1
ATOM 3007 C CA . VAL A 1 394 ? 13.373 -8.059 -17.279 1.00 83.62 394 VAL A CA 1
ATOM 3008 C C . VAL A 1 394 ? 13.033 -6.738 -17.982 1.00 83.62 394 VAL A C 1
ATOM 3010 O O . VAL A 1 394 ? 12.494 -6.739 -19.096 1.00 83.62 394 VAL A O 1
ATOM 3013 N N . ALA A 1 395 ? 13.366 -5.603 -17.364 1.00 81.56 395 ALA A N 1
ATOM 3014 C CA . ALA A 1 395 ? 13.140 -4.284 -17.947 1.00 81.56 395 ALA A CA 1
ATOM 3015 C C . ALA A 1 395 ? 13.963 -4.080 -19.230 1.00 81.56 395 ALA A C 1
ATOM 3017 O O . ALA A 1 395 ? 13.418 -3.651 -20.248 1.00 81.56 395 ALA A O 1
ATOM 3018 N N . LEU A 1 396 ? 15.246 -4.457 -19.223 1.00 86.94 396 LEU A N 1
ATOM 3019 C CA . LEU A 1 396 ? 16.122 -4.362 -20.393 1.00 86.94 396 LEU A CA 1
ATOM 3020 C C . LEU A 1 396 ? 15.700 -5.310 -21.516 1.00 86.94 396 LEU A C 1
ATOM 3022 O O . LEU A 1 396 ? 15.702 -4.921 -22.684 1.00 86.94 396 LEU A O 1
ATOM 3026 N N . GLN A 1 397 ? 15.238 -6.516 -21.183 1.00 86.75 397 GLN A N 1
ATOM 3027 C CA . GLN A 1 397 ? 14.648 -7.416 -22.171 1.00 86.75 397 GLN A CA 1
ATOM 3028 C C . GLN A 1 397 ? 13.428 -6.780 -22.854 1.00 86.75 397 GLN A C 1
ATOM 3030 O O . GLN A 1 397 ? 13.302 -6.852 -24.075 1.00 86.75 397 GLN A O 1
ATOM 3035 N N . THR A 1 398 ? 12.569 -6.090 -22.101 1.00 85.00 398 THR A N 1
ATOM 3036 C CA . THR A 1 398 ? 11.425 -5.351 -22.666 1.00 85.00 398 THR A CA 1
ATOM 3037 C C . THR A 1 398 ? 11.889 -4.184 -23.548 1.00 85.00 398 THR A C 1
ATOM 3039 O O . THR A 1 398 ? 11.363 -3.982 -24.645 1.00 85.00 398 THR A O 1
ATOM 3042 N N . LEU A 1 399 ? 12.928 -3.462 -23.116 1.00 86.69 399 LEU A N 1
ATOM 3043 C CA . LEU A 1 399 ? 13.536 -2.359 -23.864 1.00 86.69 399 LEU A CA 1
ATOM 3044 C C . LEU A 1 399 ? 14.069 -2.772 -25.237 1.00 86.69 399 LEU A C 1
ATOM 3046 O O . LEU A 1 399 ? 13.915 -2.005 -26.187 1.00 86.69 399 LEU A O 1
ATOM 3050 N N . SER A 1 400 ? 14.621 -3.981 -25.382 1.00 88.31 400 SER A N 1
ATOM 3051 C CA . SER A 1 400 ? 15.094 -4.474 -26.688 1.00 88.31 400 SER A CA 1
ATOM 3052 C C . SER A 1 400 ? 14.012 -4.415 -27.772 1.00 88.31 400 SER A C 1
ATOM 3054 O O . SER A 1 400 ? 14.283 -4.011 -28.903 1.00 88.31 400 SER A O 1
ATOM 3056 N N . SER A 1 401 ? 12.759 -4.722 -27.414 1.00 87.31 401 SER A N 1
ATOM 3057 C CA . SER A 1 401 ? 11.624 -4.642 -28.334 1.00 87.31 401 SER A CA 1
ATOM 3058 C C . SER A 1 401 ? 11.288 -3.195 -28.694 1.00 87.31 401 SER A C 1
ATOM 3060 O O . SER A 1 401 ? 10.924 -2.918 -29.836 1.00 87.31 401 SER A O 1
ATOM 3062 N N . HIS A 1 402 ? 11.388 -2.262 -27.744 1.00 87.94 402 HIS A N 1
ATOM 3063 C CA . HIS A 1 402 ? 11.135 -0.841 -28.003 1.00 87.94 402 HIS A CA 1
ATOM 3064 C C . HIS A 1 402 ? 12.211 -0.257 -28.928 1.00 87.94 402 HIS A C 1
ATOM 3066 O O . HIS A 1 402 ? 11.892 0.456 -29.878 1.00 87.94 402 HIS A O 1
ATOM 3072 N N . PHE A 1 403 ? 13.472 -0.637 -28.723 1.00 90.94 403 PHE A N 1
ATOM 3073 C CA . PHE A 1 403 ? 14.584 -0.287 -29.603 1.00 90.94 403 PHE A CA 1
ATOM 3074 C C . PHE A 1 403 ? 14.410 -0.846 -31.019 1.00 90.94 403 PHE A C 1
ATOM 3076 O O . PHE A 1 403 ? 14.536 -0.103 -31.990 1.00 90.94 403 PHE A O 1
ATOM 3083 N N . ALA A 1 404 ? 14.024 -2.117 -31.152 1.00 89.88 404 ALA A N 1
ATOM 3084 C CA . ALA A 1 404 ? 13.722 -2.724 -32.448 1.00 89.88 404 ALA A CA 1
ATOM 3085 C C . ALA A 1 404 ? 12.567 -2.013 -33.179 1.00 89.88 404 ALA A C 1
ATOM 3087 O O . ALA A 1 404 ? 12.600 -1.830 -34.395 1.00 89.88 404 ALA A O 1
ATOM 3088 N N . GLN A 1 405 ? 11.528 -1.588 -32.454 1.00 88.25 405 GLN A N 1
ATOM 3089 C CA . GLN A 1 405 ? 10.429 -0.806 -33.028 1.00 88.25 405 GLN A CA 1
ATOM 3090 C C . GLN A 1 405 ? 10.874 0.592 -33.469 1.00 88.25 405 GLN A C 1
ATOM 3092 O O . GLN A 1 405 ? 10.450 1.046 -34.531 1.00 88.25 405 GLN A O 1
ATOM 3097 N N . ALA A 1 406 ? 11.719 1.263 -32.684 1.00 88.25 406 ALA A N 1
ATOM 3098 C CA . ALA A 1 406 ? 12.249 2.576 -33.033 1.00 88.25 406 ALA A CA 1
ATOM 3099 C C . ALA A 1 406 ? 13.115 2.517 -34.301 1.00 88.25 406 ALA A C 1
ATOM 3101 O O . ALA A 1 406 ? 12.917 3.326 -35.204 1.00 88.25 406 ALA A O 1
ATOM 3102 N N . LEU A 1 407 ? 13.993 1.516 -34.414 1.00 87.94 407 LEU A N 1
ATOM 3103 C CA . LEU A 1 407 ? 14.812 1.303 -35.610 1.00 87.94 407 LEU A CA 1
ATOM 3104 C C . LEU A 1 407 ? 13.963 0.997 -36.846 1.00 87.94 407 LEU A C 1
ATOM 3106 O O . LEU A 1 407 ? 14.148 1.641 -37.871 1.00 87.94 407 LEU A O 1
ATOM 3110 N N . ARG A 1 408 ? 12.953 0.122 -36.734 1.00 88.19 408 ARG A N 1
ATOM 3111 C CA . ARG A 1 408 ? 12.010 -0.125 -37.842 1.00 88.19 408 ARG A CA 1
ATOM 3112 C C . ARG A 1 408 ? 11.312 1.143 -38.323 1.00 88.19 408 ARG A C 1
ATOM 3114 O O . ARG A 1 408 ? 11.124 1.332 -39.521 1.00 88.19 408 ARG A O 1
ATOM 3121 N N . ARG A 1 409 ? 10.893 2.006 -37.392 1.00 86.44 409 ARG A N 1
ATOM 3122 C CA . ARG A 1 409 ? 10.266 3.289 -37.740 1.00 86.44 409 ARG A CA 1
ATOM 3123 C C . ARG A 1 409 ? 11.242 4.212 -38.457 1.00 86.44 409 ARG A C 1
ATOM 3125 O O . ARG A 1 409 ? 10.841 4.850 -39.425 1.00 86.44 409 ARG A O 1
ATOM 3132 N N . LEU A 1 410 ? 12.492 4.259 -38.001 1.00 86.12 410 LEU A N 1
ATOM 3133 C CA . LEU A 1 410 ? 13.534 5.045 -38.645 1.00 86.12 410 LEU A CA 1
ATOM 3134 C C . LEU A 1 410 ? 13.807 4.552 -40.072 1.00 86.12 410 LEU A C 1
ATOM 3136 O O . LEU A 1 410 ? 13.795 5.363 -40.993 1.00 86.12 410 LEU A O 1
ATOM 3140 N N . ASP A 1 411 ? 13.972 3.244 -40.272 1.00 85.31 411 ASP A N 1
ATOM 3141 C CA . ASP A 1 411 ? 14.227 2.664 -41.597 1.00 85.31 411 ASP A CA 1
ATOM 3142 C C . ASP A 1 411 ? 13.071 2.959 -42.568 1.00 85.31 411 ASP A C 1
ATOM 3144 O O . ASP A 1 411 ? 13.294 3.400 -43.696 1.00 85.31 411 ASP A O 1
ATOM 3148 N N . ALA A 1 412 ? 11.822 2.821 -42.106 1.00 86.12 412 ALA A N 1
ATOM 3149 C CA . ALA A 1 412 ? 10.643 3.174 -42.896 1.00 86.12 412 ALA A CA 1
ATOM 3150 C C . ALA A 1 412 ? 10.598 4.673 -43.256 1.00 86.12 412 ALA A C 1
ATOM 3152 O O . ALA A 1 412 ? 10.183 5.042 -44.357 1.00 86.12 412 ALA A O 1
ATOM 3153 N N . GLN A 1 413 ? 11.032 5.551 -42.346 1.00 84.06 413 GLN A N 1
ATOM 3154 C CA . GLN A 1 413 ? 11.095 6.994 -42.578 1.00 84.06 413 GLN A CA 1
ATOM 3155 C C . GLN A 1 413 ? 12.217 7.369 -43.557 1.00 84.06 413 GLN A C 1
ATOM 3157 O O . GLN A 1 413 ? 11.999 8.193 -44.448 1.00 84.06 413 GLN A O 1
ATOM 3162 N N . GLU A 1 414 ? 13.396 6.755 -43.439 1.00 84.31 414 GLU A N 1
ATOM 3163 C CA . GLU A 1 414 ? 14.509 6.923 -44.381 1.00 84.31 414 GLU A CA 1
ATOM 3164 C C . GLU A 1 414 ? 14.117 6.459 -45.791 1.00 84.31 414 GLU A C 1
ATOM 3166 O O . GLU A 1 414 ? 14.364 7.172 -46.768 1.00 84.31 414 GLU A O 1
ATOM 3171 N N . GLU A 1 415 ? 13.445 5.312 -45.911 1.00 86.69 415 GLU A N 1
ATOM 3172 C CA . GLU A 1 415 ? 12.968 4.792 -47.193 1.00 86.69 415 GLU A CA 1
ATOM 3173 C C . GLU A 1 415 ? 11.907 5.704 -47.823 1.00 86.69 415 GLU A C 1
ATOM 3175 O O . GLU A 1 415 ? 12.016 6.053 -49.003 1.00 86.69 415 GLU A O 1
ATOM 3180 N N . ALA A 1 416 ? 10.927 6.164 -47.039 1.00 85.25 416 ALA A N 1
ATOM 3181 C CA . ALA A 1 416 ? 9.914 7.111 -47.501 1.00 85.25 416 ALA A CA 1
ATOM 3182 C C . ALA A 1 416 ? 10.543 8.430 -47.982 1.00 85.25 416 ALA A C 1
ATOM 3184 O O . ALA A 1 416 ? 10.213 8.916 -49.069 1.00 85.25 416 ALA A O 1
ATOM 3185 N N . ASN A 1 417 ? 11.503 8.973 -47.226 1.00 83.62 417 ASN A N 1
ATOM 3186 C CA . ASN A 1 417 ? 12.245 10.175 -47.606 1.00 83.62 417 ASN A CA 1
ATOM 3187 C C . ASN A 1 417 ? 13.035 9.965 -48.904 1.00 83.62 417 ASN A C 1
ATOM 3189 O O . ASN A 1 417 ? 13.004 10.820 -49.792 1.00 83.62 417 ASN A O 1
ATOM 3193 N N . ARG A 1 418 ? 13.701 8.814 -49.057 1.00 84.12 418 ARG A N 1
ATOM 3194 C CA . ARG A 1 418 ? 14.446 8.464 -50.275 1.00 84.12 418 ARG A CA 1
ATOM 3195 C C . ARG A 1 418 ? 13.523 8.341 -51.486 1.00 84.12 418 ARG A C 1
ATOM 3197 O O . ARG A 1 418 ? 13.840 8.863 -52.553 1.00 84.12 418 ARG A O 1
ATOM 3204 N N . LEU A 1 419 ? 12.370 7.687 -51.338 1.00 85.31 419 LEU A N 1
ATOM 3205 C CA . LEU A 1 419 ? 11.358 7.573 -52.394 1.00 85.31 419 LEU A CA 1
ATOM 3206 C C . LEU A 1 419 ? 10.807 8.945 -52.798 1.00 85.31 419 LEU A C 1
ATOM 3208 O O . LEU A 1 419 ? 10.716 9.241 -53.991 1.00 85.31 419 LEU A O 1
ATOM 3212 N N . GLN A 1 420 ? 10.504 9.811 -51.828 1.00 82.25 420 GLN A N 1
ATOM 3213 C CA . GLN A 1 420 ? 10.044 11.175 -52.085 1.00 82.25 420 GLN A CA 1
ATOM 3214 C C . GLN A 1 420 ? 11.105 12.014 -52.814 1.00 82.25 420 GLN A C 1
ATOM 3216 O O . GLN A 1 420 ? 10.772 12.741 -53.756 1.00 82.25 420 GLN A O 1
ATOM 3221 N N . GLN A 1 421 ? 12.379 11.903 -52.423 1.00 81.44 421 GLN A N 1
ATOM 3222 C CA . GLN A 1 421 ? 13.493 12.572 -53.101 1.00 81.44 421 GLN A CA 1
ATOM 3223 C C . GLN A 1 421 ? 13.672 12.064 -54.536 1.00 81.44 421 GLN A C 1
ATOM 3225 O O . GLN A 1 421 ? 13.799 12.876 -55.452 1.00 81.44 421 GLN A O 1
ATOM 3230 N N . ASN A 1 422 ? 13.605 10.748 -54.753 1.00 80.75 422 ASN A N 1
ATOM 3231 C CA . ASN A 1 422 ? 13.697 10.143 -56.084 1.00 80.75 422 ASN A CA 1
ATOM 3232 C C . ASN A 1 422 ? 12.561 10.606 -57.007 1.00 80.75 422 ASN A C 1
ATOM 3234 O O . ASN A 1 422 ? 12.819 11.010 -58.141 1.00 80.75 422 ASN A O 1
ATOM 3238 N N . LEU A 1 423 ? 11.314 10.601 -56.520 1.00 80.88 423 LEU A N 1
ATOM 3239 C CA . LEU A 1 423 ? 10.163 11.114 -57.269 1.00 80.88 423 LEU A CA 1
ATOM 3240 C C . LEU A 1 423 ? 10.333 12.603 -57.593 1.00 80.88 423 LEU A C 1
ATOM 3242 O O . LEU A 1 423 ? 10.172 13.000 -58.744 1.00 80.88 423 LEU A O 1
ATOM 3246 N N . SER A 1 424 ? 10.722 13.424 -56.613 1.00 75.25 424 SER A N 1
ATOM 3247 C CA . SER A 1 424 ? 10.954 14.862 -56.820 1.00 75.25 424 SER A CA 1
ATOM 3248 C C . SER A 1 424 ? 12.075 15.128 -57.833 1.00 75.25 424 SER A C 1
ATOM 3250 O O . SER A 1 424 ? 11.965 16.033 -58.658 1.00 75.25 424 SER A O 1
ATOM 3252 N N . GLY A 1 425 ? 13.141 14.321 -57.812 1.00 76.44 425 GLY A N 1
ATOM 3253 C CA . GLY A 1 425 ? 14.234 14.373 -58.783 1.00 76.44 425 GLY A CA 1
ATOM 3254 C C . GLY A 1 425 ? 13.779 14.036 -60.205 1.00 76.44 425 GLY A C 1
ATOM 3255 O O . GLY A 1 425 ? 14.105 14.778 -61.129 1.00 76.44 425 GLY A O 1
ATOM 3256 N N . LEU A 1 426 ? 12.972 12.981 -60.371 1.00 74.56 426 LEU A N 1
ATOM 3257 C CA . LEU A 1 426 ? 12.339 12.610 -61.646 1.00 74.56 426 LEU A CA 1
ATOM 3258 C C . LEU A 1 426 ? 11.421 13.715 -62.193 1.00 74.56 426 LEU A C 1
ATOM 3260 O O . LEU A 1 426 ? 11.456 14.015 -63.383 1.00 74.56 426 LEU A O 1
ATOM 3264 N N . PHE A 1 427 ? 10.620 14.360 -61.341 1.00 69.00 427 PHE A N 1
ATOM 3265 C CA . PHE A 1 427 ? 9.755 15.464 -61.774 1.00 69.00 427 PHE A CA 1
ATOM 3266 C C . PHE A 1 427 ? 10.542 16.727 -62.148 1.00 69.00 427 PHE A C 1
ATOM 3268 O O . PHE A 1 427 ? 10.156 17.431 -63.079 1.00 69.00 427 PHE A O 1
ATOM 3275 N N . ASN A 1 428 ? 11.661 17.007 -61.477 1.00 61.69 428 ASN A N 1
ATOM 3276 C CA . ASN A 1 428 ? 12.501 18.168 -61.784 1.00 61.69 428 ASN A CA 1
ATOM 3277 C C . ASN A 1 428 ? 13.332 18.002 -63.068 1.00 61.69 428 ASN A C 1
ATOM 3279 O O . ASN A 1 428 ? 13.663 19.007 -63.703 1.00 61.69 428 ASN A O 1
ATOM 3283 N N . THR A 1 429 ? 13.670 16.770 -63.465 1.00 64.31 429 THR A N 1
ATOM 3284 C CA . THR A 1 429 ? 14.345 16.486 -64.744 1.00 64.31 429 THR A CA 1
ATOM 3285 C C . THR A 1 429 ? 13.384 16.496 -65.933 1.00 64.31 429 THR A C 1
ATOM 3287 O O . THR A 1 429 ? 13.797 16.835 -67.039 1.00 64.31 429 THR A O 1
ATOM 3290 N N . LEU A 1 430 ? 12.091 16.240 -65.714 1.00 60.38 430 LEU A N 1
ATOM 3291 C CA . LEU A 1 430 ? 11.027 16.334 -66.724 1.00 60.38 430 LEU A CA 1
ATOM 3292 C C . LEU A 1 430 ? 10.557 17.784 -66.970 1.00 60.38 430 LEU A C 1
ATOM 3294 O O . LEU A 1 430 ? 9.361 18.072 -66.978 1.00 60.38 430 LEU A O 1
ATOM 3298 N N . ARG A 1 431 ? 11.494 18.718 -67.206 1.00 50.53 431 ARG A N 1
ATOM 3299 C CA . ARG A 1 431 ? 11.160 20.105 -67.604 1.00 50.53 431 ARG A CA 1
ATOM 3300 C C . ARG A 1 431 ? 10.475 20.208 -68.969 1.00 50.53 431 ARG A C 1
ATOM 3302 O O . ARG A 1 431 ? 9.821 21.217 -69.221 1.00 50.53 431 ARG A O 1
ATOM 3309 N N . ASP A 1 432 ? 10.553 19.169 -69.796 1.00 51.03 432 ASP A N 1
ATOM 3310 C CA . ASP A 1 432 ? 9.848 19.114 -71.072 1.00 51.03 432 ASP A CA 1
ATOM 3311 C C . ASP A 1 432 ? 8.531 18.336 -70.919 1.00 51.03 432 ASP A C 1
ATOM 3313 O O . ASP A 1 432 ? 8.470 17.116 -71.027 1.00 51.03 432 ASP A O 1
ATOM 3317 N N . PHE A 1 433 ? 7.476 19.104 -70.636 1.00 54.94 433 PHE A N 1
ATOM 3318 C CA . PHE A 1 433 ? 6.050 18.775 -70.746 1.00 54.94 433 PHE A CA 1
ATOM 3319 C C . PHE A 1 433 ? 5.563 17.457 -70.117 1.00 54.94 433 PHE A C 1
ATOM 3321 O O . PHE A 1 433 ? 5.393 16.440 -70.785 1.00 54.94 433 PHE A O 1
ATOM 3328 N N . LEU A 1 434 ? 5.113 17.545 -68.863 1.00 48.59 434 LEU A N 1
ATOM 3329 C CA . LEU A 1 434 ? 4.130 16.617 -68.297 1.00 48.59 434 LEU A CA 1
ATOM 3330 C C . LEU A 1 434 ? 2.774 17.323 -68.146 1.00 48.59 434 LEU A C 1
ATOM 3332 O O . LEU A 1 434 ? 2.511 18.020 -67.168 1.00 48.59 434 LEU A O 1
ATOM 3336 N N . LEU A 1 435 ? 1.888 17.133 -69.126 1.00 49.94 435 LEU A N 1
ATOM 3337 C CA . LEU A 1 435 ? 0.457 17.419 -68.988 1.00 49.94 435 LEU A CA 1
ATOM 3338 C C . LEU A 1 435 ? -0.191 16.233 -68.266 1.00 49.94 435 LEU A C 1
ATOM 3340 O O . LEU A 1 435 ? -0.608 15.259 -68.887 1.00 49.94 435 LEU A O 1
ATOM 3344 N N . CYS A 1 436 ? -0.259 16.295 -66.937 1.00 44.94 436 CYS A N 1
ATOM 3345 C CA . CYS A 1 436 ? -1.014 15.315 -66.164 1.00 44.94 436 CYS A CA 1
ATOM 3346 C C . CYS A 1 436 ? -2.508 15.676 -66.223 1.00 44.94 436 CYS A C 1
ATOM 3348 O O . CYS A 1 436 ? -3.004 16.458 -65.410 1.00 44.94 436 CYS A O 1
ATOM 3350 N N . SER A 1 437 ? -3.242 15.146 -67.209 1.00 37.16 437 SER A N 1
ATOM 3351 C CA . SER A 1 437 ? -4.705 15.216 -67.193 1.00 37.16 437 SER A CA 1
ATOM 3352 C C . SER A 1 437 ? -5.231 14.198 -66.183 1.00 37.16 437 SER A C 1
ATOM 3354 O O . SER A 1 437 ? -5.429 13.025 -66.506 1.00 37.16 437 SER A O 1
ATOM 3356 N N . ILE A 1 438 ? -5.475 14.634 -64.948 1.00 41.41 438 ILE A N 1
ATOM 3357 C CA . ILE A 1 438 ? -6.306 13.862 -64.024 1.00 41.41 438 ILE A CA 1
ATOM 3358 C C . ILE A 1 438 ? -7.734 13.949 -64.564 1.00 41.41 438 ILE A C 1
ATOM 3360 O O . ILE A 1 438 ? -8.470 14.896 -64.291 1.00 41.41 438 ILE A O 1
ATOM 3364 N N . CYS A 1 439 ? -8.113 12.969 -65.381 1.00 33.59 439 CYS A N 1
ATOM 3365 C CA . CYS A 1 439 ? -9.472 12.822 -65.875 1.00 33.59 439 CYS A CA 1
ATOM 3366 C C . CYS A 1 439 ? -10.347 12.295 -64.727 1.00 33.59 439 CYS A C 1
ATOM 3368 O O . CYS A 1 439 ? -10.652 11.108 -64.642 1.00 33.59 439 CYS A O 1
ATOM 3370 N N . LYS A 1 440 ? -10.731 13.177 -63.796 1.00 37.22 440 LYS A N 1
ATOM 3371 C CA . LYS A 1 440 ? -11.941 12.964 -63.001 1.00 37.22 440 LYS A CA 1
ATOM 3372 C C . LYS A 1 440 ? -13.102 13.389 -63.883 1.00 37.22 440 LYS A C 1
ATOM 3374 O O . LYS A 1 440 ? -13.295 14.575 -64.139 1.00 37.22 440 LYS A O 1
ATOM 3379 N N . ALA A 1 441 ? -13.838 12.402 -64.378 1.00 44.72 441 ALA A N 1
ATOM 3380 C CA . ALA A 1 441 ? -15.102 12.610 -65.055 1.00 44.72 441 ALA A CA 1
ATOM 3381 C C . ALA A 1 441 ? -16.078 13.320 -64.105 1.00 44.72 441 ALA A C 1
ATOM 3383 O O . ALA A 1 441 ? -16.765 12.670 -63.330 1.00 44.72 441 ALA A O 1
ATOM 3384 N N . THR A 1 442 ? -16.110 14.650 -64.163 1.00 39.81 442 THR A N 1
ATOM 3385 C CA . THR A 1 442 ? -17.256 15.480 -63.780 1.00 39.81 442 THR A CA 1
ATOM 3386 C C . THR A 1 442 ? -17.041 16.899 -64.301 1.00 39.81 442 THR A C 1
ATOM 3388 O O . THR A 1 442 ? -16.195 17.636 -63.806 1.00 39.81 442 THR A O 1
ATOM 3391 N N . SER A 1 443 ? -17.875 17.244 -65.285 1.00 36.06 443 SER A N 1
ATOM 3392 C CA . SER A 1 443 ? -18.328 18.602 -65.609 1.00 36.06 443 SER A CA 1
ATOM 3393 C C . SER A 1 443 ? -17.382 19.500 -66.419 1.00 36.06 443 SER A C 1
ATOM 3395 O O . SER A 1 443 ? -16.571 20.261 -65.902 1.00 36.06 443 SER A O 1
ATOM 3397 N N . PHE A 1 444 ? -17.603 19.465 -67.735 1.00 42.81 444 PHE A N 1
ATOM 3398 C CA . PHE A 1 444 ? -17.287 20.512 -68.708 1.00 42.81 444 PHE A CA 1
ATOM 3399 C C . PHE A 1 444 ? -17.710 21.902 -68.206 1.00 42.81 444 PHE A C 1
ATOM 3401 O O . PHE A 1 444 ? -18.903 22.184 -68.131 1.00 42.81 444 PHE A O 1
ATOM 3408 N N . THR A 1 445 ? -16.747 22.773 -67.904 1.00 38.12 445 THR A N 1
ATOM 3409 C CA . THR A 1 445 ? -16.700 24.206 -68.272 1.00 38.12 445 THR A CA 1
ATOM 3410 C C . THR A 1 445 ? -15.514 24.859 -67.563 1.00 38.12 445 THR A C 1
ATOM 3412 O O . THR A 1 445 ? -15.393 24.768 -66.348 1.00 38.12 445 THR A O 1
ATOM 3415 N N . THR A 1 446 ? -14.671 25.547 -68.341 1.00 37.84 446 THR A N 1
ATOM 3416 C CA . THR A 1 446 ? -13.575 26.478 -67.965 1.00 37.84 446 THR A CA 1
ATOM 3417 C C . THR A 1 446 ? -12.207 26.051 -68.515 1.00 37.84 446 THR A C 1
ATOM 3419 O O . THR A 1 446 ? -11.237 25.883 -67.788 1.00 37.84 446 THR A O 1
ATOM 3422 N N . ILE A 1 447 ? -12.103 25.940 -69.843 1.00 38.06 447 ILE A N 1
ATOM 3423 C CA . ILE A 1 447 ? -10.828 26.055 -70.569 1.00 38.06 447 ILE A CA 1
ATOM 3424 C C . ILE A 1 447 ? -11.035 27.111 -71.658 1.00 38.06 447 ILE A C 1
ATOM 3426 O O . ILE A 1 447 ? -11.295 26.794 -72.811 1.00 38.06 447 ILE A O 1
ATOM 3430 N N . GLN A 1 448 ? -11.005 28.391 -71.269 1.00 34.34 448 GLN A N 1
ATOM 3431 C CA . GLN A 1 448 ? -10.928 29.504 -72.229 1.00 34.34 448 GLN A CA 1
ATOM 3432 C C . GLN A 1 448 ? -10.371 30.815 -71.637 1.00 34.34 448 GLN A C 1
ATOM 3434 O O . GLN A 1 448 ? -10.725 31.899 -72.091 1.00 34.34 448 GLN A O 1
ATOM 3439 N N . ARG A 1 449 ? -9.500 30.758 -70.614 1.00 38.22 449 ARG A N 1
ATOM 3440 C CA . ARG A 1 449 ? -8.944 31.985 -69.994 1.00 38.22 449 ARG A CA 1
ATOM 3441 C C . ARG A 1 449 ? -7.436 32.037 -69.725 1.00 38.22 449 ARG A C 1
ATOM 3443 O O . ARG A 1 449 ? -6.982 33.030 -69.176 1.00 38.22 449 ARG A O 1
ATOM 3450 N N . LEU A 1 450 ? -6.641 31.063 -70.172 1.00 36.75 450 LEU A N 1
ATOM 3451 C CA . LEU A 1 450 ? -5.177 31.073 -69.967 1.00 36.75 450 LEU A CA 1
ATOM 3452 C C . LEU A 1 450 ? -4.340 31.074 -71.262 1.00 36.75 450 LEU A C 1
ATOM 3454 O O . LEU A 1 450 ? -3.159 30.758 -71.225 1.00 36.75 450 LEU A O 1
ATOM 3458 N N . ALA A 1 451 ? -4.918 31.486 -72.397 1.00 36.38 451 ALA A N 1
ATOM 3459 C CA . ALA A 1 451 ? -4.191 31.632 -73.668 1.00 36.38 451 ALA A CA 1
ATOM 3460 C C . ALA A 1 451 ? -3.745 33.078 -73.996 1.00 36.38 451 ALA A C 1
ATOM 3462 O O . ALA A 1 451 ? -3.171 33.303 -75.053 1.00 36.38 451 ALA A O 1
ATOM 3463 N N . ASN A 1 452 ? -3.962 34.059 -73.105 1.00 36.53 452 ASN A N 1
ATOM 3464 C CA . ASN A 1 452 ? -3.715 35.487 -73.392 1.00 36.53 452 ASN A CA 1
ATOM 3465 C C . ASN A 1 452 ? -2.640 36.164 -72.515 1.00 36.53 452 ASN A C 1
ATOM 3467 O O . ASN A 1 452 ? -2.701 37.371 -72.310 1.00 36.53 452 ASN A O 1
ATOM 3471 N N . TYR A 1 453 ? -1.639 35.432 -72.010 1.00 36.38 453 TYR A N 1
ATOM 3472 C CA . TYR A 1 453 ? -0.534 36.051 -71.248 1.00 36.38 453 TYR A CA 1
ATOM 3473 C C . TYR A 1 453 ? 0.882 35.790 -71.788 1.00 36.38 453 TYR A C 1
ATOM 3475 O O . TYR A 1 453 ? 1.857 36.234 -71.188 1.00 36.38 453 TYR A O 1
ATOM 3483 N N . SER A 1 454 ? 1.027 35.151 -72.953 1.00 37.09 454 SER A N 1
ATOM 3484 C CA . SER A 1 454 ? 2.331 34.848 -73.568 1.00 37.09 454 SER A CA 1
ATOM 3485 C C . SER A 1 454 ? 2.602 35.641 -74.853 1.00 37.09 454 SER A C 1
ATOM 3487 O O . SER A 1 454 ? 3.079 35.084 -75.839 1.00 37.09 454 SER A O 1
ATOM 3489 N N . ALA A 1 455 ? 2.291 36.939 -74.868 1.00 40.69 455 ALA A N 1
ATOM 3490 C CA . ALA A 1 455 ? 2.640 37.815 -75.988 1.00 40.69 455 ALA A CA 1
ATOM 3491 C C . ALA A 1 455 ? 2.897 39.260 -75.536 1.00 40.69 455 ALA A C 1
ATOM 3493 O O . ALA A 1 455 ? 2.189 40.171 -75.939 1.00 40.69 455 ALA A O 1
ATOM 3494 N N . MET A 1 456 ? 3.910 39.485 -74.695 1.00 38.09 456 MET A N 1
ATOM 3495 C CA . MET A 1 456 ? 4.597 40.783 -74.634 1.00 38.09 456 MET A CA 1
ATOM 3496 C C . MET A 1 456 ? 5.899 40.659 -73.840 1.00 38.09 456 MET A C 1
ATOM 3498 O O . MET A 1 456 ? 5.902 40.767 -72.619 1.00 38.09 456 MET A O 1
ATOM 3502 N N . ARG A 1 457 ? 7.000 40.395 -74.554 1.00 34.91 457 ARG A N 1
ATOM 3503 C CA . ARG A 1 457 ? 8.363 40.889 -74.273 1.00 34.91 457 ARG A CA 1
ATOM 3504 C C . ARG A 1 457 ? 9.321 40.377 -75.357 1.00 34.91 457 ARG A C 1
ATOM 3506 O O . ARG A 1 457 ? 9.954 39.337 -75.218 1.00 34.91 457 ARG A O 1
ATOM 3513 N N . ARG A 1 458 ? 9.413 41.137 -76.449 1.00 41.44 458 ARG A N 1
ATOM 3514 C CA . ARG A 1 458 ? 10.597 41.246 -77.312 1.00 41.44 458 ARG A CA 1
ATOM 3515 C C . ARG A 1 458 ? 10.750 42.729 -77.671 1.00 41.44 458 ARG A C 1
ATOM 3517 O O . ARG A 1 458 ? 9.903 43.209 -78.411 1.00 41.44 458 ARG A O 1
ATOM 3524 N N . THR A 1 459 ? 11.736 43.375 -77.025 1.00 36.91 459 THR A N 1
ATOM 3525 C CA . THR A 1 459 ? 12.736 44.361 -77.533 1.00 36.91 459 THR A CA 1
ATOM 3526 C C . THR A 1 459 ? 12.274 45.566 -78.387 1.00 36.91 459 THR A C 1
ATOM 3528 O O . THR A 1 459 ? 11.192 45.517 -78.964 1.00 36.91 459 THR A O 1
ATOM 3531 N N . PRO A 1 460 ? 13.039 46.680 -78.491 1.00 55.00 460 PRO A N 1
ATOM 3532 C CA . PRO A 1 460 ? 14.505 46.844 -78.397 1.00 55.00 460 PRO A CA 1
ATOM 3533 C C . PRO A 1 460 ? 15.059 47.030 -76.990 1.00 55.00 460 PRO A C 1
ATOM 3535 O O . PRO A 1 460 ? 14.458 47.806 -76.215 1.00 55.00 460 PRO A O 1
#

Mean predicted aligned error: 15.54 Å

Solvent-accessible surface area (backbone atoms only — not comparable to full-atom values): 25072 Å² total; per-residue (Å²): 44,48,38,98,86,69,51,28,27,39,67,82,82,64,92,90,51,51,72,67,48,48,56,66,49,39,62,33,49,50,31,82,50,37,41,31,46,19,22,5,49,53,68,70,34,74,27,77,34,45,37,31,87,77,39,74,31,18,60,90,45,38,68,54,22,62,79,66,50,44,24,12,31,37,10,35,44,17,50,42,96,88,69,45,75,52,24,50,43,70,52,72,34,69,46,78,48,78,82,51,74,67,54,52,48,52,51,50,50,52,20,53,53,51,26,51,54,52,52,53,51,55,53,50,52,54,50,51,52,50,50,52,51,48,49,55,57,53,51,66,38,71,64,18,33,39,32,22,42,91,86,40,27,25,71,45,60,24,58,21,28,27,68,71,36,61,41,53,58,80,74,41,47,75,34,50,59,69,73,41,41,37,85,92,68,57,64,61,70,61,50,51,53,49,53,56,44,16,69,75,70,45,70,51,70,50,79,42,37,32,29,28,70,87,63,55,71,46,46,25,46,36,38,43,37,64,45,73,56,98,88,39,74,26,40,38,32,41,45,41,82,38,53,66,60,50,53,51,50,52,50,50,51,53,53,48,54,54,48,50,40,60,72,73,66,51,51,74,72,55,44,52,52,51,52,52,55,60,65,47,69,44,90,50,27,70,24,36,34,35,30,36,55,41,99,76,58,19,32,35,56,79,44,71,45,75,68,55,71,75,53,47,70,73,61,37,62,38,53,47,88,34,71,67,31,50,48,37,58,67,51,52,73,40,30,17,29,74,52,97,50,100,73,49,75,42,55,70,68,43,69,36,68,71,37,47,74,71,43,34,27,21,41,36,42,40,26,26,50,50,97,87,40,38,53,30,32,40,39,38,25,6,61,90,33,38,60,78,53,73,65,57,54,55,51,51,60,54,45,30,54,54,52,26,51,52,50,54,52,49,54,53,49,52,50,52,52,50,51,52,50,52,54,52,52,56,57,67,71,47,75,78,78,78,85,80,76,79,80,68,93,72,80,96,81,88,89,85,81,84,85,84,79,87,84,84,89,77,82,134

Secondary structure (DSSP, 8-state):
-B-TTSSEEPP---TTS-HHHHHHHTTEE-STTSHHHHHHHHHTS-EEES-TTTSGGGGGGHHHHHHTT--EEEEEEEE-TTS-EEEEEEEEESS-----HHHHHHHHHHHHHHHHHHHHHHHHHHHHHHHHHHHHHHHH--SEEEEE-TTSBEEEE-HHHHHHH---HHHHTT-BGGGGBPTTSS-HHHHHHHHHHHHTT--EEEEEEEE-TT--EEEEEEEEEEEEETTEEEEEEEEEE-HHHHHHHHHHHHHHHHHHHHHTT--HHHHHHHHHHHHTTSTT-SEEEEEEE-TTS-EEEEEEES--HHHHHHSSEE-TTSHHHHHHHTT--EEEESS--TT---GGGTSSHHHHHTT--EEEEEEEEETTEEEEEEEEEESS-S---HHHHHHHHHHHHHHHHHHHHHHHHHHHHHHHHHHHHHHHH--S---------------SSSSSSS------

Organism: NCBI:txid2899244

pLDDT: mean 85.78, std 13.56, range [33.59, 97.75]

Radius of gyration: 45.7 Å; Cα contacts (8 Å, |Δi|>4): 738; chains: 1; bounding box: 104×65×135 Å

Sequence (460 aa):
MVSEDGTHLRLGAAPNLSENGQKALDGMAIAEGVGASGTAAFRKARVEIQNIFTDPKGQAFRQIAEENGLFAGWAEPIFGTAGELLGTFAAYHAEEYTASHEQQNQLALASQLTAMIISHRQNADRLEDSLTTFHGIFDSISEALFIIDADGKCMDVNPGAEKLSGFTRQQLIGKHYSRLGAAGLNNFEQITVNIAKTINGTPDSFEFWARDATGRIFPTSVKLHVGVYFGQQVVIISAVDISETKAAAQRLEIENDLAKALASGAQRDELLSVMLAIALRFPEFDSGGIYWETADHGYQLIRHQGLSPTFVEQVQIYPPDSNKSQIIRNGKVICSCCDEIDQCTDFSLVSQEHITTEQIRCLLILPIVVDGQAIACINLSGKQTSKISRGSFVALQTLSSHFAQALRRLDAQEEANRLQQNLSGLFNTLRDFLLCSICKATSFTTIQRLANYSAMRRTP

Nearest PDB structures (foldseek):
  6ob8-assembly1_A  TM=7.067E-01  e=1.164E-07  [Leptolyngbya] sp. JSC-1
  4pky-assembly1_A  TM=8.531E-01  e=7.626E-06  Homo sapiens
  9bkv-assembly1_A  TM=4.391E-01  e=9.708E-10  Escherichia coli
  9ce0-assembly1_B  TM=3.536E-01  e=1.135E-10  Escherichia coli
  9ce0-assembly1_A  TM=3.928E-01  e=1.351E-09  Escherichia coli

InterPro domains:
  IPR000014 PAS domain [PS5011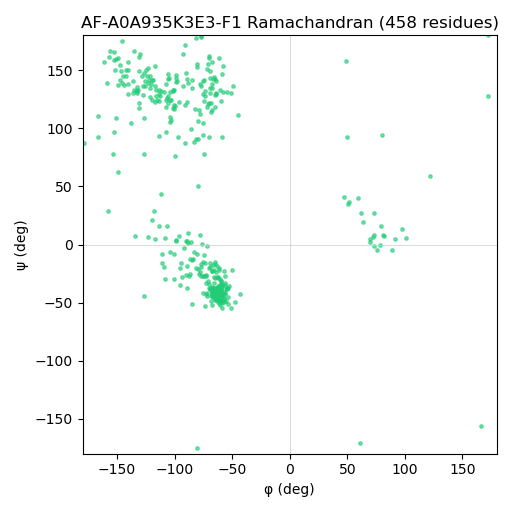2] (130-175)
  IPR000014 PAS domain [SM00091] (132-200)
  IPR000014 PAS domain [TIGR00229] (129-252)
  IPR000014 PAS domain [cd00130] (141-242)
  IPR003018 GAF domain [PF13185] (268-407)
  IPR013767 PAS fold [PF00989] (135-179)
  IPR029016 GAF-like domain superfamily [G3DSA:3.30.450.40] (1-130)
  IPR029016 GAF-like domain superfamily [G3DSA:3.30.450.40] (243-421)
  IPR035965 PAS domain superfamily [SSF55785] (118-243)

Foldseek 3Di:
DQDPVRFFAADPDDPLADPVLNVVRGGQTLDPLQAQFSNCSVVVHKGKDLALVPDSSNVVCVVSCVVSLFTIKIWHFQAAPVRDTPGIQMDTDNHRDDDDPVRVVVSVVVSPVVNVVVNVVVVVVVVVVVVCVCLVVQQPDLWWKFKAALQQQTCFTHVNVCVVQVDDGVVRHRDHCCVQADPPPDDVVVVNVQSNVQLVPDKDWDWTFTAHPVRDTFIKIKIWHWDADPNHIIIMITIDGCRVVVVVVLVVVLLVLLVVCVVVVHDPLSSLVSLLVSLQVAPQFQWKFKWFQDPQLKTATPDIDPFDPVLCVVVGIGHNPHPLSVVLFVQDKAKEFQDDDPRHDDPVVCVDPSNVVRQFGIKIWHFQDAPSGRGMIMITTGNPHRDDDPVSSVVSNVSSPVSNVSVVSSVVVVVVVVVVVVVVVVVVVPPPDDPPPPPPPDDDDDDDPPPPDPDDDDDD